Protein AF-A0A377K1N6-F1 (afdb_monomer)

Foldseek 3Di:
DPPPPPVPPDPPDQPVPQWDQDLQVRDIDGDVVLVVLQVPDDDDDDALVPHDPVSLVSVLRVLLNVLVSCLLQAAPLNVLVSCLVVLLCVVLVVLVVQLCVPPNDDPPLVVVCVVPPDDPDDPDSNVVSSVCNVLLVLLSVLQCCCAAPLVCQVVSLPDPSRFFNLSSVLSSLLSSQCSVCVQFNVVVPQAAPSVVCVVVLVVCQVVVQPRSGRNHRDDRQNDHLLLLSLCLSLLVSQVSSCVSVVNPDFPVNCVVVVCCDDSNPVLVVLLCVLQVHDDDRGSLALQVVVSNLLSRLLSHQPDSPRDDHPDSSCVCCRNRSSNSSSLLSNCCNPPNVVSSRQCNPVDPVSSQVSQCVSCVSVPGDGLVNQQVSLVCCCVPRVSLVVLLVCVVVVNADPVVRVSSNSVNSNSVSSHD

Sequence (416 aa):
MNNMSITLLIIKTVFNARGLYHSMQFVLRLRPDLHKLLESTQNGIHDSSKYDSDTIQAFSTYFHETIHWWQHIGSTSGFLLSLSYPAQCHINFPFLKEYIQHTGPKKPIIKYNEKYAKDFHPTDKEFLAINPILNNFHDIEFFKSLLIQPKSANSVVNDDLFESVGHSFHITYSSFVSLLSSIVDREVKFMPKGYAWDEKFKNLTDKKIKNHCYGESAYICPIGLIDLFEGQARFSQMQYLYFASNKELTWSDFEKLGMLKGVYYSAFETFLTLTDSEKPLNVGSPLIALYLLILDLSINPAEGFPFDIMNYEEFINSTHPGIRFMNLCKVIKNKHPEFKEAIIDFSSSEYYLISTTLSRSIESPSTLDVCNKICNWLENEESIIELMKEEQNFDYKPENQPIRLLFSQFIKISKK

pLDDT: mean 89.74, std 13.37, range [21.36, 98.62]

Mean predicted aligned error: 6.1 Å

Radius of gyration: 22.69 Å; Cα contacts (8 Å, |Δi|>4): 529; chains: 1; bounding box: 59×48×60 Å

Organism: Escherichia coli (NCBI:txid562)

Nearest PDB structures (foldseek):
  4xri-assembly1_A  TM=1.649E-01  e=3.807E+00  Thermochaetoides thermophila DSM 1495

Solvent-accessible surface area (backbone atoms only — not comparable to full-atom values): 22881 Å² total; pe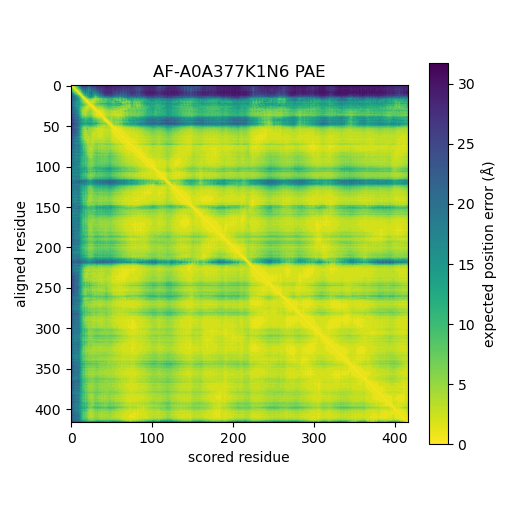r-residue (Å²): 139,80,86,79,58,86,86,68,80,65,99,61,70,54,84,86,41,70,56,48,62,39,73,94,76,74,43,78,46,63,21,73,70,44,49,55,47,54,70,73,52,74,90,78,90,75,63,55,85,77,55,56,72,68,40,52,53,36,49,39,46,52,50,27,39,48,41,52,49,45,41,34,42,47,24,47,53,27,32,53,60,60,38,43,64,62,18,47,53,61,75,30,45,67,33,53,50,50,26,38,74,66,71,40,96,68,76,60,60,66,64,49,43,75,72,67,62,87,54,97,76,53,86,51,71,48,55,54,22,44,50,59,43,52,47,53,48,48,28,42,51,44,34,48,39,43,47,40,41,14,86,48,37,70,66,43,66,70,34,95,82,50,52,29,62,44,50,14,47,48,54,38,48,27,34,44,41,50,52,52,23,70,76,55,30,80,83,55,81,77,55,40,66,40,88,68,44,60,68,57,55,48,49,38,33,77,70,62,38,89,50,36,33,70,87,53,79,71,86,67,49,96,46,18,43,51,20,41,52,34,27,43,26,43,53,52,30,49,36,50,52,23,59,49,49,78,62,68,63,47,67,68,56,42,46,76,72,60,59,66,49,65,53,39,29,51,46,54,56,49,44,30,64,51,38,72,49,78,88,64,95,48,70,85,35,23,47,49,50,42,50,48,50,45,42,54,57,15,40,38,32,35,58,57,42,78,35,54,72,87,50,78,91,48,42,65,54,59,44,37,33,33,49,33,38,55,51,53,30,43,42,31,45,75,76,40,60,70,49,50,70,60,41,79,84,82,42,72,66,52,50,54,54,51,45,40,54,53,24,54,75,70,76,38,73,23,70,66,54,52,20,51,54,49,46,51,35,60,75,70,35,66,49,49,42,49,45,48,50,22,57,76,69,72,55,66,62,81,76,63,35,72,56,53,53,50,50,37,49,23,52,65,61,46,41,126

Structure (mmCIF, N/CA/C/O backbone):
data_AF-A0A377K1N6-F1
#
_entry.id   AF-A0A377K1N6-F1
#
loop_
_atom_site.group_PDB
_atom_site.id
_atom_site.type_symbol
_atom_site.label_atom_id
_atom_site.label_alt_id
_atom_site.label_comp_id
_atom_site.label_asym_id
_atom_site.label_entity_id
_atom_site.label_seq_id
_atom_site.pdbx_PDB_ins_code
_atom_site.Cartn_x
_atom_site.Cartn_y
_atom_site.Cartn_z
_atom_site.occupancy
_atom_site.B_iso_or_equiv
_atom_site.auth_seq_id
_atom_site.auth_comp_id
_atom_site.auth_asym_id
_atom_site.auth_atom_id
_atom_site.pdbx_PDB_model_num
ATOM 1 N N . MET A 1 1 ? 25.873 -17.668 0.889 1.00 27.41 1 MET A N 1
ATOM 2 C CA . MET A 1 1 ? 24.677 -18.072 0.116 1.00 27.41 1 MET A CA 1
ATOM 3 C C . MET A 1 1 ? 23.720 -18.859 1.010 1.00 27.41 1 MET A C 1
ATOM 5 O O . MET A 1 1 ? 23.665 -20.078 0.940 1.00 27.41 1 MET A O 1
ATOM 9 N N . ASN A 1 2 ? 22.989 -18.158 1.880 1.00 21.36 2 ASN A N 1
ATO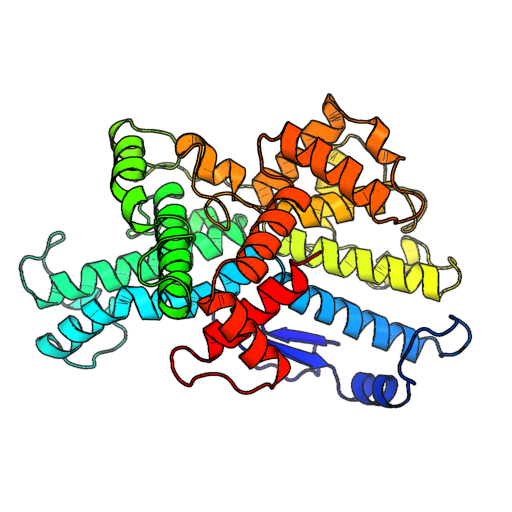M 10 C CA . ASN A 1 2 ? 21.750 -18.671 2.459 1.00 21.36 2 ASN A CA 1
ATOM 11 C C . ASN A 1 2 ? 20.641 -18.120 1.566 1.00 21.36 2 ASN A C 1
ATOM 13 O O . ASN A 1 2 ? 20.363 -16.926 1.612 1.00 21.36 2 ASN A O 1
ATOM 17 N N . ASN A 1 3 ? 20.065 -18.970 0.717 1.00 26.22 3 ASN A N 1
ATOM 18 C CA . ASN A 1 3 ? 18.852 -18.647 -0.026 1.00 26.22 3 ASN A CA 1
ATOM 19 C C . ASN A 1 3 ? 17.708 -18.465 0.978 1.00 26.22 3 ASN A C 1
ATOM 21 O O . ASN A 1 3 ? 16.964 -19.405 1.258 1.00 26.22 3 ASN A O 1
ATOM 25 N N . MET A 1 4 ? 17.549 -17.257 1.515 1.00 24.62 4 MET A N 1
ATOM 26 C CA . MET A 1 4 ? 16.266 -16.823 2.049 1.00 24.62 4 MET A CA 1
ATOM 27 C C . MET A 1 4 ? 15.387 -16.486 0.849 1.00 24.62 4 MET A C 1
ATOM 29 O O . MET A 1 4 ? 15.237 -15.344 0.434 1.00 24.62 4 MET A O 1
ATOM 33 N N . SER A 1 5 ? 14.838 -17.540 0.250 1.00 28.38 5 SER A N 1
ATOM 34 C CA . SER A 1 5 ? 13.670 -17.406 -0.599 1.00 28.38 5 SER A CA 1
ATOM 35 C C . SER A 1 5 ? 12.554 -16.837 0.276 1.00 28.38 5 SER A C 1
ATOM 37 O O . SER A 1 5 ? 11.935 -17.559 1.055 1.00 28.38 5 SER A O 1
ATOM 39 N N . ILE A 1 6 ? 12.289 -15.540 0.133 1.00 33.31 6 ILE A N 1
ATOM 40 C CA . ILE A 1 6 ? 11.069 -14.879 0.626 1.00 33.31 6 ILE A CA 1
ATOM 41 C C . ILE A 1 6 ? 9.809 -15.521 -0.017 1.00 33.31 6 ILE A C 1
ATOM 43 O O . ILE A 1 6 ? 8.687 -15.328 0.434 1.00 33.31 6 ILE A O 1
ATOM 47 N N . THR A 1 7 ? 10.000 -16.420 -0.988 1.00 31.67 7 THR A N 1
ATOM 48 C CA . THR A 1 7 ? 8.988 -17.261 -1.645 1.00 31.67 7 THR A CA 1
ATOM 49 C C . THR A 1 7 ? 8.610 -18.540 -0.874 1.00 31.67 7 THR A C 1
ATOM 51 O O . THR A 1 7 ? 7.861 -19.364 -1.392 1.00 31.67 7 THR A O 1
ATOM 54 N N . LEU A 1 8 ? 9.113 -18.766 0.346 1.00 27.22 8 LEU A N 1
ATOM 55 C CA . LEU A 1 8 ? 8.840 -19.985 1.129 1.00 27.22 8 LEU A CA 1
ATOM 56 C C . LEU A 1 8 ? 8.077 -19.708 2.431 1.00 27.22 8 LEU A C 1
ATOM 58 O O . LEU A 1 8 ? 8.364 -20.289 3.476 1.00 27.22 8 LEU A O 1
ATOM 62 N N . LEU A 1 9 ? 7.036 -18.876 2.357 1.00 28.98 9 LEU A N 1
ATOM 63 C CA . LEU A 1 9 ? 5.981 -18.868 3.367 1.00 28.98 9 LEU A CA 1
ATOM 64 C C . LEU A 1 9 ? 4.859 -19.858 2.987 1.00 28.98 9 LEU A C 1
ATOM 66 O O . LEU A 1 9 ? 3.834 -19.512 2.421 1.00 28.98 9 LEU A O 1
ATOM 70 N N . ILE A 1 10 ? 5.084 -21.111 3.398 1.00 33.41 10 ILE A N 1
ATOM 71 C CA . ILE A 1 10 ? 4.070 -21.983 4.012 1.00 33.41 10 ILE A CA 1
ATOM 72 C C . ILE A 1 10 ? 3.029 -22.638 3.065 1.00 33.41 10 ILE A C 1
ATOM 74 O O . ILE A 1 10 ? 1.876 -22.233 2.975 1.00 33.41 10 ILE A O 1
ATOM 78 N N . ILE A 1 11 ? 3.362 -23.836 2.554 1.00 31.02 11 ILE A N 1
ATOM 79 C CA . ILE A 1 11 ? 2.407 -24.967 2.584 1.00 31.02 11 ILE A CA 1
ATOM 80 C C . ILE A 1 11 ? 2.532 -25.619 3.972 1.00 31.02 11 ILE A C 1
ATOM 82 O O . ILE A 1 11 ? 3.088 -26.699 4.138 1.00 31.02 11 ILE A O 1
ATOM 86 N N . LYS A 1 12 ? 2.063 -24.934 5.015 1.00 34.06 12 LYS A N 1
ATOM 87 C CA . LYS A 1 12 ? 1.576 -25.605 6.224 1.00 34.06 12 LYS A CA 1
ATOM 88 C C . LYS A 1 12 ? 0.073 -25.461 6.152 1.00 34.06 12 LYS A C 1
ATOM 90 O O . LYS A 1 12 ? -0.463 -24.361 6.082 1.00 34.06 12 LYS A O 1
ATOM 95 N N . THR A 1 13 ? -0.591 -26.600 6.133 1.00 36.44 13 THR A N 1
ATOM 96 C CA . THR A 1 13 ? -1.993 -26.739 6.509 1.00 36.44 13 THR A CA 1
ATOM 97 C C . THR A 1 13 ? -2.365 -25.781 7.650 1.00 36.44 13 THR A C 1
ATOM 99 O O . THR A 1 13 ? -1.581 -25.624 8.590 1.00 36.44 13 THR A O 1
ATOM 102 N N . VAL A 1 14 ? -3.578 -25.216 7.607 1.00 46.69 14 VAL A N 1
ATOM 103 C CA . VAL A 1 14 ? -4.181 -24.276 8.586 1.00 46.69 14 VAL A CA 1
ATOM 104 C C . VAL A 1 14 ? -4.358 -24.891 9.998 1.00 46.69 14 VAL A C 1
ATOM 106 O O . VAL A 1 14 ? -5.137 -24.429 10.815 1.00 46.69 14 VAL A O 1
ATOM 109 N N . PHE A 1 15 ? -3.639 -25.966 10.324 1.00 44.91 15 PHE A N 1
ATOM 110 C CA . PHE A 1 15 ? -3.600 -26.552 11.663 1.00 44.91 15 PHE A CA 1
ATOM 111 C C . PHE A 1 15 ? -2.675 -25.784 12.620 1.00 44.91 15 PHE A C 1
ATOM 113 O O . PHE A 1 15 ? -2.883 -25.848 13.826 1.00 44.91 15 PHE A O 1
ATOM 120 N N . ASN A 1 16 ? -1.701 -25.021 12.103 1.00 57.25 16 ASN A N 1
ATOM 121 C CA . ASN A 1 16 ? -0.741 -24.265 12.923 1.00 57.25 16 ASN A CA 1
ATOM 122 C C . ASN A 1 16 ? -1.072 -22.764 13.062 1.00 57.25 16 ASN A C 1
ATOM 124 O O . ASN A 1 16 ? -0.333 -22.046 13.730 1.00 57.25 16 ASN A O 1
ATOM 128 N N . ALA A 1 17 ? -2.152 -22.288 12.435 1.00 63.16 17 ALA A N 1
ATOM 129 C CA . ALA A 1 17 ? -2.629 -20.904 12.504 1.00 63.16 17 ALA A CA 1
ATOM 130 C C . ALA A 1 17 ? -4.165 -20.887 12.490 1.00 63.16 17 ALA A C 1
ATOM 132 O O . ALA A 1 17 ? -4.782 -21.788 11.928 1.00 63.16 17 ALA A O 1
ATOM 133 N N . ARG A 1 18 ? -4.795 -19.893 13.129 1.00 68.62 18 ARG A N 1
ATOM 134 C CA . ARG A 1 18 ? -6.268 -19.777 13.167 1.00 68.62 18 ARG A CA 1
ATOM 135 C C . ARG A 1 18 ? -6.839 -19.275 11.832 1.00 68.62 18 ARG A C 1
ATOM 137 O O . ARG A 1 18 ? -7.860 -19.783 11.378 1.00 68.62 18 ARG A O 1
ATOM 144 N N . GLY A 1 19 ? -6.143 -18.337 11.199 1.00 69.88 19 GLY A N 1
ATOM 145 C CA . GLY A 1 19 ? -6.409 -17.807 9.867 1.00 69.88 19 GLY A CA 1
ATOM 146 C C . GLY A 1 19 ? -5.096 -17.504 9.146 1.00 69.88 19 GLY A C 1
ATOM 147 O O . GLY A 1 19 ? -4.034 -17.514 9.774 1.00 69.88 19 GLY A O 1
ATOM 148 N N . LEU A 1 20 ? -5.167 -17.346 7.826 1.00 76.06 20 LEU A N 1
ATOM 149 C CA . LEU A 1 20 ? -4.060 -16.903 6.984 1.00 76.06 20 LEU A CA 1
ATOM 150 C C . LEU A 1 20 ? -4.597 -16.259 5.703 1.00 76.06 20 LEU A C 1
ATOM 152 O O . LEU A 1 20 ? -5.283 -16.922 4.918 1.00 76.06 20 LEU A O 1
ATOM 156 N N . TYR A 1 21 ? -4.192 -15.025 5.433 1.00 67.75 21 TYR A N 1
ATOM 157 C CA . TYR A 1 21 ? -4.268 -14.418 4.111 1.00 67.75 21 TYR A CA 1
ATOM 158 C C . TYR A 1 21 ? -2.982 -14.661 3.304 1.00 67.75 21 TYR A C 1
ATOM 160 O O . TYR A 1 21 ? -1.872 -14.387 3.759 1.00 67.75 21 TYR A O 1
ATOM 168 N N . HIS A 1 22 ? -3.121 -15.168 2.076 1.00 65.62 22 HIS A N 1
ATOM 169 C CA . HIS A 1 22 ? -2.003 -15.380 1.156 1.00 65.62 22 HIS A CA 1
ATOM 170 C C . HIS A 1 22 ? -2.001 -14.318 0.054 1.00 65.62 22 HIS A C 1
ATOM 172 O O . HIS A 1 22 ? -2.716 -14.448 -0.939 1.00 65.62 22 HIS A O 1
ATOM 178 N N . SER A 1 23 ? -1.122 -13.322 0.163 1.00 61.09 23 SER A N 1
ATOM 179 C CA . SER A 1 23 ? -1.064 -12.168 -0.751 1.00 61.09 23 SER A CA 1
ATOM 180 C C . SER A 1 23 ? -0.806 -12.520 -2.220 1.00 61.09 23 SER A C 1
ATOM 182 O O . SER A 1 23 ? -1.417 -11.927 -3.095 1.00 61.09 23 SER A O 1
ATOM 184 N N . MET A 1 24 ? 0.022 -13.530 -2.516 1.00 63.47 24 MET A N 1
ATOM 185 C CA . MET A 1 24 ? 0.272 -13.953 -3.910 1.00 63.47 24 MET A CA 1
ATOM 186 C C . MET A 1 24 ? -0.914 -14.685 -4.562 1.00 63.47 24 MET A C 1
ATOM 188 O O . MET A 1 24 ? -1.036 -14.697 -5.782 1.00 63.47 24 MET A O 1
ATOM 192 N N . GLN A 1 25 ? -1.747 -15.361 -3.764 1.00 63.12 25 GLN A N 1
ATOM 193 C CA . GLN A 1 25 ? -2.890 -16.135 -4.259 1.00 63.12 25 GLN A CA 1
ATOM 194 C C . GLN A 1 25 ? -4.206 -15.368 -4.100 1.00 63.12 25 GLN A C 1
ATOM 196 O O . GLN A 1 25 ? -5.203 -15.778 -4.683 1.00 63.12 25 GLN A O 1
ATOM 201 N N . PHE A 1 26 ? -4.211 -14.284 -3.318 1.00 67.38 26 PHE A N 1
ATOM 202 C CA . PHE A 1 26 ? -5.398 -13.527 -2.923 1.00 67.38 26 PHE A CA 1
ATOM 203 C C . PHE A 1 26 ? -6.461 -14.398 -2.239 1.00 67.38 26 PHE A C 1
ATOM 205 O O . PHE A 1 26 ? -7.658 -14.219 -2.444 1.00 67.38 26 PHE A O 1
ATOM 212 N N . VAL A 1 27 ? -6.025 -15.363 -1.419 1.00 72.25 27 VAL A N 1
ATOM 213 C CA . VAL A 1 27 ? -6.918 -16.303 -0.723 1.00 72.25 27 VAL A CA 1
ATOM 214 C C . VAL A 1 27 ? -6.789 -16.128 0.783 1.00 72.25 27 VAL A C 1
ATOM 216 O O . VAL A 1 27 ? -5.694 -16.232 1.337 1.00 72.25 27 VAL A O 1
ATOM 219 N N . LEU A 1 28 ? -7.933 -15.940 1.437 1.00 76.56 28 LEU A N 1
ATOM 220 C CA . LEU A 1 28 ? -8.106 -16.079 2.878 1.00 76.56 28 LEU A CA 1
ATOM 221 C C . LEU A 1 28 ? -8.445 -17.535 3.209 1.00 76.56 28 LEU A C 1
ATOM 223 O O . LEU A 1 28 ? -9.337 -18.134 2.608 1.00 76.56 28 LEU A O 1
ATOM 227 N N . ARG A 1 29 ? -7.735 -18.117 4.175 1.00 79.25 29 ARG A N 1
ATOM 228 C CA . ARG A 1 29 ? -7.986 -19.472 4.674 1.00 79.25 29 ARG A CA 1
ATOM 229 C C . ARG A 1 29 ? -8.205 -19.426 6.177 1.00 79.25 29 ARG A C 1
ATOM 231 O O . ARG A 1 29 ? -7.366 -18.885 6.891 1.00 79.25 29 ARG A O 1
ATOM 238 N N . LEU A 1 30 ? -9.284 -20.033 6.665 1.00 80.06 30 LEU A N 1
ATOM 239 C CA . LEU A 1 30 ? -9.506 -20.218 8.101 1.00 80.06 30 LEU A CA 1
ATOM 240 C C . LEU A 1 30 ? -9.403 -21.689 8.480 1.00 80.06 30 LEU A C 1
ATOM 242 O O . LEU A 1 30 ? -9.546 -22.595 7.652 1.00 80.06 30 LEU A O 1
ATOM 246 N N . ARG A 1 31 ? -9.152 -21.933 9.765 1.00 80.12 31 ARG A N 1
ATOM 247 C CA . ARG A 1 31 ? -9.209 -23.281 10.321 1.00 80.12 31 ARG A CA 1
ATOM 248 C C . ARG A 1 31 ? -10.651 -23.822 10.217 1.00 80.12 31 ARG A C 1
ATOM 250 O O . ARG A 1 31 ? -11.596 -23.055 10.413 1.00 80.12 31 ARG A O 1
ATOM 257 N N . PRO A 1 32 ? -10.860 -25.118 9.906 1.00 81.88 32 PRO A N 1
ATOM 258 C CA . PRO A 1 32 ? -12.201 -25.642 9.615 1.00 81.88 32 PRO A CA 1
ATOM 259 C C . PRO A 1 32 ? -13.241 -25.491 10.736 1.00 81.88 32 PRO A C 1
ATOM 261 O O . PRO A 1 32 ? -14.431 -25.397 10.461 1.00 81.88 32 PRO A O 1
ATOM 264 N N . ASP A 1 33 ? -12.820 -25.489 11.998 1.00 81.81 33 ASP A N 1
ATOM 265 C CA . ASP A 1 33 ? -13.697 -25.241 13.148 1.00 81.81 33 ASP A CA 1
ATOM 266 C C . ASP A 1 33 ? -14.217 -23.798 13.179 1.00 81.81 33 ASP A C 1
ATOM 268 O O . ASP A 1 33 ? -15.395 -23.587 13.451 1.00 81.81 33 ASP A O 1
ATOM 272 N N . LEU A 1 34 ? -13.383 -22.819 12.817 1.00 82.50 34 LEU A N 1
ATOM 273 C CA . LEU A 1 34 ? -13.811 -21.425 12.696 1.00 82.50 34 LEU A CA 1
ATOM 274 C C . LEU A 1 34 ? -14.795 -21.247 11.541 1.00 82.50 34 LEU A C 1
ATOM 276 O O . LEU A 1 34 ? -15.779 -20.539 11.701 1.00 82.50 34 LEU A O 1
ATOM 280 N N . HIS A 1 35 ? -14.580 -21.929 10.410 1.00 83.44 35 HIS A N 1
ATOM 281 C CA . HIS A 1 35 ? -15.554 -21.927 9.313 1.00 83.44 35 HIS A CA 1
ATOM 282 C C . HIS A 1 35 ? -16.935 -22.393 9.780 1.00 83.44 35 HIS A C 1
ATOM 284 O O . HIS A 1 35 ? -17.920 -21.715 9.512 1.00 83.44 35 HIS A O 1
ATOM 290 N N . LYS A 1 36 ? -17.007 -23.484 10.551 1.00 85.12 36 LYS A N 1
ATOM 291 C CA . LYS A 1 36 ? -18.280 -23.986 11.093 1.00 85.12 36 LYS A CA 1
ATOM 292 C C . LYS A 1 36 ? -18.959 -22.992 12.035 1.00 85.12 36 LYS A C 1
ATOM 294 O O . LYS A 1 36 ? -20.178 -22.863 11.992 1.00 85.12 36 LYS A O 1
ATOM 299 N N . LEU A 1 37 ? -18.182 -22.304 12.874 1.00 86.31 37 LEU A N 1
ATOM 300 C CA . LEU A 1 37 ? -18.700 -21.255 13.760 1.00 86.31 37 LEU A CA 1
ATOM 301 C C . LEU A 1 37 ? -19.198 -20.034 12.980 1.00 86.31 37 LEU A C 1
ATOM 303 O O . LEU A 1 37 ? -20.131 -19.379 13.414 1.00 86.31 37 LEU A O 1
ATOM 307 N N . LEU A 1 38 ? -18.595 -19.716 11.834 1.00 86.38 38 LEU A N 1
ATOM 308 C CA . LEU A 1 38 ? -19.033 -18.601 10.991 1.00 86.38 38 LEU A CA 1
ATOM 309 C C . LEU A 1 38 ? -20.255 -18.965 10.144 1.00 86.38 38 LEU A C 1
ATOM 311 O O . LEU A 1 38 ? -21.149 -18.139 9.989 1.00 86.38 38 LEU A O 1
ATOM 315 N N . GLU A 1 39 ? -20.338 -20.196 9.642 1.00 85.00 39 GLU A N 1
ATOM 316 C CA . GLU A 1 39 ? -21.494 -20.700 8.883 1.00 85.00 39 GLU A CA 1
ATOM 317 C C . GLU A 1 39 ? -22.782 -20.748 9.716 1.00 85.00 39 GLU A C 1
ATOM 319 O O . GLU A 1 39 ? -23.875 -20.674 9.158 1.00 85.00 39 GLU A O 1
ATOM 324 N N . SER A 1 40 ? -22.676 -20.848 11.044 1.00 80.56 40 SER A N 1
ATOM 325 C CA . SER A 1 40 ? -23.832 -20.777 11.943 1.00 80.56 40 SER A CA 1
ATOM 326 C C . SER A 1 40 ? -24.298 -19.343 12.226 1.00 80.56 40 SER A C 1
ATOM 328 O O . SER A 1 40 ? -25.367 -19.157 12.816 1.00 80.56 40 SER A O 1
ATOM 330 N N . THR A 1 41 ? -23.539 -18.325 11.802 1.00 83.00 41 THR A N 1
ATOM 331 C CA . THR A 1 41 ? -23.929 -16.919 11.962 1.00 83.00 41 THR A CA 1
ATOM 332 C C . THR A 1 41 ? -24.883 -16.467 10.863 1.00 83.00 41 THR A C 1
ATOM 334 O O . THR A 1 41 ? -24.848 -16.929 9.724 1.00 83.00 41 THR A O 1
ATOM 337 N N . GLN A 1 42 ? -25.767 -15.535 11.208 1.00 81.19 42 GLN A N 1
ATOM 338 C CA . GLN A 1 42 ? -26.629 -14.877 10.230 1.00 81.19 42 GLN A CA 1
ATOM 339 C C . GLN A 1 42 ? -25.904 -13.678 9.614 1.00 81.19 42 GLN A C 1
ATOM 341 O O . GLN A 1 42 ? -25.169 -12.973 10.304 1.00 81.19 42 GLN A O 1
ATOM 346 N N . ASN A 1 43 ? -26.183 -13.373 8.346 1.00 77.62 43 ASN A N 1
ATOM 347 C CA . ASN A 1 43 ? -25.695 -12.142 7.722 1.00 77.62 43 ASN A CA 1
ATOM 348 C C . ASN A 1 43 ? -26.265 -10.895 8.431 1.00 77.62 43 ASN A C 1
ATOM 350 O O . ASN A 1 43 ? -27.412 -10.905 8.880 1.00 77.62 43 ASN A O 1
ATOM 354 N N . GLY A 1 44 ? -25.479 -9.816 8.497 1.00 75.06 44 GLY A N 1
ATOM 355 C CA . GLY A 1 44 ? -25.894 -8.513 9.039 1.00 75.06 44 GLY A CA 1
ATOM 356 C C . GLY A 1 44 ? -25.198 -8.107 10.342 1.00 75.06 44 GLY A C 1
ATOM 357 O O . GLY A 1 44 ? -24.282 -8.779 10.811 1.00 75.06 44 GLY A O 1
ATOM 358 N N . ILE A 1 45 ? -25.632 -6.972 10.900 1.00 72.44 45 ILE A N 1
ATOM 359 C CA . ILE A 1 45 ? -25.162 -6.439 12.187 1.00 72.44 45 ILE A CA 1
ATOM 360 C C . ILE A 1 45 ? -26.020 -7.046 13.296 1.00 72.44 45 ILE A C 1
ATOM 362 O O . ILE A 1 45 ? -27.248 -7.026 13.208 1.00 72.44 45 ILE A O 1
ATOM 366 N N . HIS A 1 46 ? -25.373 -7.573 14.331 1.00 78.75 46 HIS A N 1
ATOM 367 C CA . HIS A 1 46 ? -26.037 -8.227 15.455 1.00 78.75 46 HIS A CA 1
ATOM 368 C C . HIS A 1 46 ? -25.519 -7.688 16.781 1.00 78.75 46 HIS A C 1
ATOM 370 O O . HIS A 1 46 ? -24.363 -7.276 16.872 1.00 78.75 46 HIS A O 1
ATOM 376 N N . ASP A 1 47 ? -26.363 -7.753 17.808 1.00 75.69 47 ASP A N 1
ATOM 377 C CA . ASP A 1 47 ? -25.971 -7.417 19.174 1.00 75.69 47 ASP A CA 1
ATOM 378 C C . ASP A 1 47 ? -24.921 -8.394 19.718 1.00 75.69 47 ASP A C 1
ATOM 380 O O . ASP A 1 47 ? -24.935 -9.592 19.412 1.00 75.69 47 ASP A O 1
ATOM 384 N N . SER A 1 48 ? -24.047 -7.886 20.591 1.00 70.94 48 SER A N 1
ATOM 385 C CA . SER A 1 48 ? -22.993 -8.653 21.271 1.00 70.94 48 SER A CA 1
ATOM 386 C C . SER A 1 48 ? -23.519 -9.864 22.046 1.00 70.94 48 SER A C 1
ATOM 388 O O . SER A 1 48 ? -22.814 -10.855 22.194 1.00 70.94 48 SER A O 1
ATOM 390 N N . SER A 1 49 ? -24.767 -9.816 22.513 1.00 77.19 49 SER A N 1
ATOM 391 C CA . SER A 1 49 ? -25.413 -10.891 23.272 1.00 77.19 49 SER A CA 1
ATOM 392 C C . SER A 1 49 ? -25.896 -12.065 22.416 1.00 77.19 49 SER A C 1
ATOM 394 O O . SER A 1 49 ? -26.300 -13.090 22.965 1.00 77.19 49 SER A O 1
ATOM 396 N N . LYS A 1 50 ? -25.897 -11.930 21.083 1.00 83.31 50 LYS A N 1
ATOM 397 C CA . LYS A 1 50 ? -26.467 -12.939 20.181 1.00 83.31 50 LYS A CA 1
ATOM 398 C C . LYS A 1 50 ? -25.585 -14.176 20.024 1.00 83.31 50 LYS A C 1
ATOM 400 O O . LYS A 1 50 ? -26.109 -15.263 19.790 1.00 83.31 50 LYS A O 1
ATOM 405 N N . TYR A 1 51 ? -24.271 -14.004 20.104 1.00 85.81 51 TYR A N 1
ATOM 406 C CA . TYR A 1 51 ? -23.300 -15.054 19.819 1.00 85.81 51 TYR A CA 1
ATOM 407 C C . TYR A 1 51 ? -22.446 -15.353 21.048 1.00 85.81 51 TYR A C 1
ATOM 409 O O . TYR A 1 51 ? -22.162 -14.469 21.852 1.00 85.81 51 TYR A O 1
ATOM 417 N N . ASP A 1 52 ? -22.040 -16.613 21.192 1.00 88.25 52 ASP A N 1
ATOM 418 C CA . ASP A 1 52 ? -21.125 -17.019 22.254 1.00 88.25 52 ASP A CA 1
ATOM 419 C C . ASP A 1 52 ? -19.700 -16.475 22.034 1.00 88.25 52 ASP A C 1
ATOM 421 O O . ASP A 1 52 ? -19.340 -15.964 20.966 1.00 88.25 52 ASP A O 1
ATOM 425 N N . SER A 1 53 ? -18.869 -16.591 23.072 1.00 86.19 53 SER A N 1
ATOM 426 C CA . SER A 1 53 ? -17.486 -16.107 23.055 1.00 86.19 53 SER A CA 1
ATOM 427 C C . SER A 1 53 ? -16.643 -16.737 21.948 1.00 86.19 53 SER A C 1
ATOM 429 O O . SER A 1 53 ? -15.781 -16.067 21.380 1.00 86.19 53 SER A O 1
ATOM 431 N N . ASP A 1 54 ? -16.888 -18.008 21.623 1.00 88.19 54 ASP A N 1
ATOM 432 C CA . ASP A 1 54 ? -16.118 -18.742 20.619 1.00 88.19 54 ASP A CA 1
ATOM 433 C C . ASP A 1 54 ? -16.442 -18.241 19.210 1.00 88.19 54 ASP A C 1
ATOM 435 O O . ASP A 1 54 ? -15.542 -18.038 18.392 1.00 88.19 54 ASP A O 1
ATOM 439 N N . THR A 1 55 ? -17.714 -17.951 18.947 1.00 88.69 55 THR A N 1
ATOM 440 C CA . THR A 1 55 ? -18.198 -17.376 17.692 1.00 88.69 55 THR A CA 1
ATOM 441 C C . THR A 1 55 ? -17.690 -15.946 17.510 1.00 88.69 55 THR A C 1
ATOM 443 O O . THR A 1 55 ? -17.170 -15.611 16.443 1.00 88.69 55 THR A O 1
ATOM 446 N N . ILE A 1 56 ? -17.740 -15.113 18.557 1.00 88.94 56 ILE A N 1
ATOM 447 C CA . ILE A 1 56 ? -17.156 -13.758 18.544 1.00 88.94 56 ILE A CA 1
ATOM 448 C C . ILE A 1 56 ? -15.649 -13.833 18.263 1.00 88.94 56 ILE A C 1
ATOM 450 O O . ILE A 1 56 ? -15.111 -13.105 17.423 1.00 88.94 56 ILE A O 1
ATOM 454 N N . GLN A 1 57 ? -14.943 -14.757 18.914 1.00 89.00 57 GLN A N 1
ATOM 455 C CA . GLN A 1 57 ? -13.514 -14.951 18.704 1.00 89.00 57 GLN A CA 1
ATOM 456 C C . GLN A 1 57 ? -13.193 -15.444 17.282 1.00 89.00 57 GLN A C 1
ATOM 458 O O . GLN A 1 57 ? -12.197 -14.995 16.693 1.00 89.00 57 GLN A O 1
ATOM 463 N N . ALA A 1 58 ? -14.015 -16.330 16.716 1.00 88.38 58 ALA A N 1
ATOM 464 C CA . ALA A 1 58 ? -13.902 -16.790 15.334 1.00 88.38 58 ALA A CA 1
ATOM 465 C C . ALA A 1 58 ? -14.095 -15.631 14.350 1.00 88.38 58 ALA A C 1
ATOM 467 O O . ALA A 1 58 ? -13.247 -15.423 13.478 1.00 88.38 58 ALA A O 1
ATOM 468 N N . PHE A 1 59 ? -15.132 -14.814 14.552 1.00 90.00 59 PHE A N 1
ATOM 469 C CA . PHE A 1 59 ? -15.382 -13.626 13.739 1.00 90.00 59 PHE A CA 1
ATOM 470 C C . PHE A 1 59 ? -14.239 -12.621 13.827 1.00 90.00 59 PHE A C 1
ATOM 472 O O . PHE A 1 59 ? -13.793 -12.121 12.802 1.00 90.00 59 PHE A O 1
ATOM 479 N N . SER A 1 60 ? -13.676 -12.391 15.016 1.00 91.06 60 SER A N 1
ATOM 480 C CA . SER A 1 60 ? -12.514 -11.505 15.161 1.00 91.06 60 SER A CA 1
ATOM 481 C C . SER A 1 60 ? -11.311 -11.975 14.328 1.00 91.06 60 SER A C 1
ATOM 483 O O . SER A 1 60 ? -10.560 -11.156 13.808 1.00 91.06 60 SER A O 1
ATOM 485 N N . THR A 1 61 ? -11.128 -13.294 14.181 1.00 89.88 61 THR A N 1
ATOM 486 C CA . THR A 1 61 ? -10.048 -13.865 13.363 1.00 89.88 61 THR A CA 1
ATOM 487 C C . THR A 1 61 ? -10.341 -13.652 11.884 1.00 89.88 61 THR A C 1
ATOM 489 O O . THR A 1 61 ? -9.475 -13.192 11.151 1.00 89.88 61 THR A O 1
ATOM 492 N N . TYR A 1 62 ? -11.571 -13.927 11.451 1.00 90.31 62 TYR A N 1
ATOM 493 C CA . TYR A 1 62 ? -11.998 -13.636 10.085 1.00 90.31 62 TYR A CA 1
ATOM 494 C C . TYR A 1 62 ? -11.852 -12.150 9.737 1.00 90.31 62 TYR A C 1
ATOM 496 O O . TYR A 1 62 ? -11.340 -11.817 8.671 1.00 90.31 62 TYR A O 1
ATOM 504 N N . PHE A 1 63 ? -12.236 -11.260 10.653 1.00 91.69 63 PHE A N 1
ATOM 505 C CA . PHE A 1 63 ? -12.107 -9.819 10.488 1.00 91.69 63 PHE A CA 1
ATOM 506 C C . PHE A 1 63 ? -10.644 -9.390 10.332 1.00 91.69 63 PHE A C 1
ATOM 508 O O . PHE A 1 63 ? -10.331 -8.646 9.409 1.00 91.69 63 PHE A O 1
ATOM 515 N N . HIS A 1 64 ? -9.740 -9.918 11.161 1.00 92.00 64 HIS A N 1
ATOM 516 C CA . HIS A 1 64 ? -8.301 -9.668 11.052 1.00 92.00 64 HIS A CA 1
ATOM 517 C C . HIS A 1 64 ? -7.749 -10.042 9.665 1.00 92.00 64 HIS A C 1
ATOM 519 O O . HIS A 1 64 ? -7.132 -9.214 9.000 1.00 92.00 64 HIS A O 1
ATOM 525 N N . GLU A 1 65 ? -8.050 -11.249 9.178 1.00 90.19 65 GLU A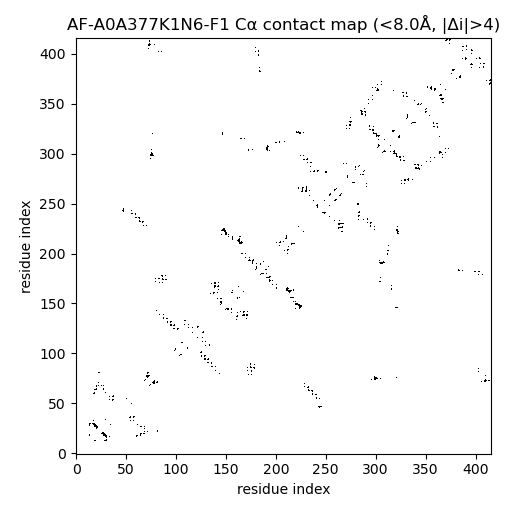 N 1
ATOM 526 C CA . GLU A 1 65 ? -7.609 -11.682 7.844 1.00 90.19 65 GLU A CA 1
ATOM 527 C C . GLU A 1 65 ? -8.296 -10.899 6.707 1.00 90.19 65 GLU A C 1
ATOM 529 O O . GLU A 1 65 ? -7.703 -10.671 5.653 1.00 90.19 65 GLU A O 1
ATOM 534 N N . THR A 1 66 ? -9.539 -10.452 6.912 1.00 90.88 66 THR A N 1
ATOM 535 C CA . THR A 1 66 ? -10.262 -9.601 5.950 1.00 90.88 66 THR A CA 1
ATOM 536 C C . THR A 1 66 ? -9.613 -8.223 5.833 1.00 90.88 66 THR A C 1
ATOM 538 O O . THR A 1 66 ? -9.504 -7.692 4.730 1.00 90.88 66 THR A O 1
ATOM 541 N N . ILE A 1 67 ? -9.114 -7.663 6.940 1.00 93.94 67 ILE A N 1
ATOM 542 C CA . ILE A 1 67 ? -8.346 -6.414 6.907 1.00 93.94 67 ILE A CA 1
ATOM 543 C C . ILE A 1 67 ? -7.071 -6.592 6.084 1.00 93.94 67 ILE A C 1
ATOM 545 O O . ILE A 1 67 ? -6.768 -5.723 5.274 1.00 93.94 67 ILE A O 1
ATOM 549 N N . HIS A 1 68 ? -6.357 -7.715 6.209 1.00 92.44 68 HIS A N 1
ATOM 550 C CA . HIS A 1 68 ? -5.194 -7.977 5.353 1.00 92.44 68 HIS A CA 1
ATOM 551 C C . HIS A 1 68 ? -5.552 -8.039 3.868 1.00 92.44 68 HIS A C 1
ATOM 553 O O . HIS A 1 68 ? -4.815 -7.511 3.034 1.00 92.44 68 HIS A O 1
ATOM 559 N N . TRP A 1 69 ? -6.704 -8.617 3.522 1.00 90.94 69 TRP A N 1
ATOM 560 C CA . TRP A 1 69 ? -7.203 -8.549 2.151 1.00 90.94 69 TRP A CA 1
ATOM 561 C C . TRP A 1 69 ? -7.443 -7.096 1.713 1.00 90.94 69 TRP A C 1
ATOM 563 O O . TRP A 1 69 ? -6.876 -6.677 0.701 1.00 90.94 69 TRP A O 1
ATOM 573 N N . TRP A 1 70 ? -8.182 -6.297 2.495 1.00 92.62 70 TRP A N 1
ATOM 574 C CA . TRP A 1 70 ? -8.410 -4.874 2.200 1.00 92.62 70 TRP A CA 1
ATOM 575 C C . TRP A 1 70 ? -7.114 -4.077 2.076 1.00 92.62 70 TRP A C 1
ATOM 577 O O . TRP A 1 70 ? -6.983 -3.274 1.161 1.00 92.62 70 TRP A O 1
ATOM 587 N N . GLN A 1 71 ? -6.128 -4.326 2.932 1.00 94.50 71 GLN A N 1
ATOM 588 C CA . GLN A 1 71 ? -4.810 -3.708 2.829 1.00 94.50 71 GLN A CA 1
ATOM 589 C C . GLN A 1 71 ? -4.156 -4.042 1.488 1.00 94.50 71 GLN A C 1
ATOM 591 O O . GLN A 1 71 ? -3.679 -3.146 0.799 1.00 94.50 71 GLN A O 1
ATOM 596 N N . HIS A 1 72 ? -4.167 -5.309 1.074 1.00 92.00 72 HIS A N 1
ATOM 597 C CA . HIS A 1 72 ? -3.498 -5.751 -0.149 1.00 92.00 72 HIS A CA 1
ATOM 598 C C . HIS A 1 72 ? -4.170 -5.316 -1.451 1.00 92.00 72 HIS A C 1
ATOM 600 O O . HIS A 1 72 ? -3.474 -5.179 -2.456 1.00 92.00 72 HIS A O 1
ATOM 606 N N . ILE A 1 73 ? -5.488 -5.131 -1.464 1.00 90.44 73 ILE A N 1
ATOM 607 C CA . ILE A 1 73 ? -6.218 -4.787 -2.694 1.00 90.44 73 ILE A CA 1
ATOM 608 C C . ILE A 1 73 ? -6.785 -3.365 -2.701 1.00 90.44 73 ILE A C 1
ATOM 610 O O . ILE A 1 73 ? -7.096 -2.850 -3.767 1.00 90.44 73 ILE A O 1
ATOM 614 N N . GLY A 1 74 ? -6.926 -2.744 -1.532 1.00 91.38 74 GLY A N 1
ATOM 615 C CA . GLY A 1 74 ? -7.565 -1.445 -1.342 1.00 91.38 74 GLY A CA 1
ATOM 616 C C . GLY A 1 74 ? -6.621 -0.340 -0.878 1.00 91.38 74 GLY A C 1
ATOM 617 O O . GLY A 1 74 ? -6.997 0.822 -0.987 1.00 91.38 74 GLY A O 1
ATOM 618 N N . SER A 1 75 ? -5.409 -0.666 -0.400 1.00 95.75 75 SER A N 1
ATOM 619 C CA . SER A 1 75 ? -4.387 0.356 -0.129 1.00 95.75 75 SER A CA 1
ATOM 620 C C . SER A 1 75 ? -3.411 0.518 -1.288 1.00 95.75 75 SER A C 1
ATOM 622 O O . SER A 1 75 ? -3.084 -0.469 -1.947 1.00 95.75 75 SER A O 1
ATOM 624 N N . THR A 1 76 ? -2.878 1.723 -1.516 1.00 96.44 76 THR A N 1
ATOM 625 C CA . THR A 1 76 ? -1.892 1.950 -2.592 1.00 96.44 76 THR A CA 1
ATOM 626 C C . TH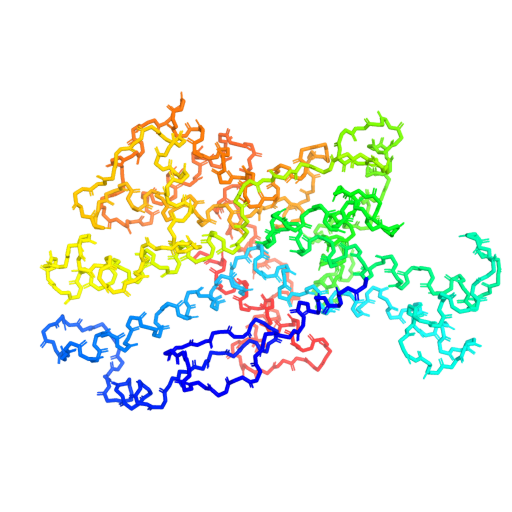R A 1 76 ? -0.654 1.064 -2.425 1.00 96.44 76 THR A C 1
ATOM 628 O O . THR A 1 76 ? -0.243 0.393 -3.372 1.00 96.44 76 THR A O 1
ATOM 631 N N . SER A 1 77 ? -0.076 1.006 -1.218 1.00 96.38 77 SER A N 1
ATOM 632 C CA . SER A 1 77 ? 1.129 0.198 -0.965 1.00 96.38 77 SER A CA 1
ATOM 633 C C . SER A 1 77 ? 0.851 -1.291 -1.160 1.00 96.38 77 SER A C 1
ATOM 635 O O . SER A 1 77 ? 1.646 -2.002 -1.774 1.00 96.38 77 SER A O 1
ATOM 637 N N . GLY A 1 78 ? -0.289 -1.774 -0.660 1.00 95.12 78 GLY A N 1
ATOM 638 C CA . GLY A 1 78 ? -0.680 -3.168 -0.821 1.00 95.12 78 GLY A CA 1
ATOM 639 C C . GLY A 1 78 ? -0.984 -3.525 -2.271 1.00 95.12 78 GLY A C 1
ATOM 640 O O . GLY A 1 78 ? -0.527 -4.566 -2.734 1.00 95.12 78 GLY A O 1
ATOM 641 N N . PHE A 1 79 ? -1.680 -2.655 -3.003 1.00 95.38 79 PHE A N 1
ATOM 642 C CA . PHE A 1 79 ? -2.037 -2.876 -4.402 1.00 95.38 79 PHE A CA 1
ATOM 643 C C . PHE A 1 79 ? -0.797 -2.920 -5.302 1.00 95.38 79 PHE A C 1
ATOM 645 O O . PHE A 1 79 ? -0.665 -3.814 -6.141 1.00 95.38 79 PHE A O 1
ATOM 652 N N . LEU A 1 80 ? 0.171 -2.036 -5.057 1.00 95.38 80 LEU A N 1
ATOM 653 C CA . LEU A 1 80 ? 1.468 -2.059 -5.728 1.00 95.38 80 LEU A CA 1
ATOM 654 C C . LEU A 1 80 ? 2.237 -3.363 -5.452 1.00 95.38 80 LEU A C 1
ATOM 656 O O . LEU A 1 80 ? 2.752 -3.987 -6.384 1.00 95.38 80 LEU A O 1
ATOM 660 N N . LEU A 1 81 ? 2.258 -3.843 -4.203 1.00 92.69 81 LEU A N 1
ATOM 661 C CA . LEU A 1 81 ? 2.854 -5.145 -3.872 1.00 92.69 81 LEU A CA 1
ATOM 662 C C . LEU A 1 81 ? 2.134 -6.310 -4.559 1.00 92.69 81 LEU A C 1
ATOM 664 O O . LEU A 1 81 ? 2.776 -7.204 -5.112 1.00 92.69 81 LEU A O 1
ATOM 668 N N . SER A 1 82 ? 0.805 -6.281 -4.552 1.00 91.31 82 SER A N 1
ATOM 669 C CA . SER A 1 82 ? -0.061 -7.273 -5.188 1.00 91.31 82 SER A CA 1
ATOM 670 C C . SER A 1 82 ? 0.194 -7.378 -6.695 1.00 91.31 82 SER A C 1
ATOM 672 O O . SER A 1 82 ? 0.167 -8.474 -7.255 1.00 91.31 82 SER A O 1
ATOM 674 N N . LEU A 1 83 ? 0.509 -6.257 -7.348 1.00 92.81 83 LEU A N 1
ATOM 675 C CA . LEU A 1 83 ? 0.812 -6.197 -8.777 1.00 92.81 83 LEU A CA 1
ATOM 676 C C . LEU A 1 83 ? 2.305 -6.288 -9.118 1.00 92.81 83 LEU A C 1
ATOM 678 O O . LEU A 1 83 ? 2.641 -6.323 -10.299 1.00 92.81 83 LEU A O 1
ATOM 682 N N . SER A 1 84 ? 3.203 -6.411 -8.137 1.00 92.25 84 SER A N 1
ATOM 683 C CA . SER A 1 84 ? 4.653 -6.440 -8.385 1.00 92.25 84 SER A CA 1
ATOM 684 C C . SER A 1 84 ? 5.085 -7.611 -9.280 1.00 92.25 84 SER A C 1
ATOM 686 O O . SER A 1 84 ? 5.868 -7.416 -10.204 1.00 92.25 84 SER A O 1
ATOM 688 N N . TYR A 1 85 ? 4.542 -8.819 -9.076 1.00 89.19 85 TYR A N 1
ATOM 689 C CA . TYR A 1 85 ? 4.849 -9.968 -9.944 1.00 89.19 85 TYR A CA 1
ATOM 690 C C . TYR A 1 85 ? 4.261 -9.827 -11.359 1.00 89.19 85 TYR A C 1
ATOM 692 O O . TYR A 1 85 ? 5.006 -10.004 -12.325 1.00 89.19 85 TYR A O 1
ATOM 700 N N . PRO A 1 86 ? 2.969 -9.475 -11.535 1.00 92.19 86 PRO A N 1
ATOM 701 C CA . PRO A 1 86 ? 2.446 -9.109 -12.850 1.00 92.19 86 PRO A CA 1
ATOM 702 C C . PRO A 1 86 ? 3.272 -8.026 -13.559 1.00 92.19 86 PRO A C 1
ATOM 704 O O . PRO A 1 86 ? 3.558 -8.172 -14.747 1.00 92.19 86 PRO A O 1
ATOM 707 N N . ALA A 1 87 ? 3.702 -6.987 -12.837 1.00 93.44 87 ALA A N 1
ATOM 708 C CA . ALA A 1 87 ? 4.516 -5.902 -13.377 1.00 93.44 87 ALA A CA 1
ATOM 709 C C . ALA A 1 87 ? 5.886 -6.416 -13.842 1.00 93.44 87 ALA A C 1
ATOM 711 O O . ALA A 1 87 ? 6.254 -6.175 -14.990 1.00 93.44 87 ALA A O 1
ATOM 712 N N . GLN A 1 88 ? 6.580 -7.216 -13.019 1.00 92.19 88 GLN A N 1
ATOM 713 C CA . GLN A 1 88 ? 7.826 -7.897 -13.401 1.00 92.19 88 GLN A CA 1
ATOM 714 C C . GLN A 1 88 ? 7.662 -8.720 -14.684 1.00 92.19 88 GLN A C 1
ATOM 716 O O . GLN A 1 88 ? 8.531 -8.688 -15.553 1.00 92.19 88 GLN A O 1
ATOM 721 N N . CYS A 1 89 ? 6.568 -9.476 -14.821 1.00 90.19 89 CYS A N 1
ATOM 722 C CA . CYS A 1 89 ? 6.317 -10.266 -16.026 1.00 90.19 89 CYS A CA 1
ATOM 723 C C . CYS A 1 89 ? 6.106 -9.383 -17.261 1.00 90.19 89 CYS A C 1
ATOM 725 O O . CYS A 1 89 ? 6.641 -9.699 -18.322 1.00 90.19 89 CYS A O 1
ATOM 727 N N . HIS A 1 90 ? 5.346 -8.295 -17.125 1.00 92.88 90 HIS A N 1
ATOM 728 C CA . HIS A 1 90 ? 5.028 -7.380 -18.224 1.00 92.88 90 HIS A CA 1
ATOM 729 C C . HIS A 1 90 ? 6.257 -6.647 -18.749 1.00 92.88 90 HIS A C 1
ATOM 731 O O . HIS A 1 90 ? 6.543 -6.718 -19.944 1.00 92.88 90 HIS A O 1
ATOM 737 N N . ILE A 1 91 ? 7.028 -6.012 -17.867 1.00 94.00 91 ILE A N 1
ATOM 738 C CA . ILE A 1 91 ? 8.212 -5.240 -18.272 1.00 94.00 91 ILE A CA 1
ATOM 739 C C . ILE A 1 91 ? 9.321 -6.131 -18.836 1.00 94.00 91 ILE A C 1
ATOM 741 O O . ILE A 1 91 ? 10.055 -5.716 -19.729 1.00 94.00 91 ILE A O 1
ATOM 745 N N . ASN A 1 92 ? 9.413 -7.381 -18.370 1.00 95.75 92 ASN A N 1
ATOM 746 C CA . ASN A 1 92 ? 10.424 -8.322 -18.845 1.00 95.75 92 ASN A CA 1
ATOM 747 C C . ASN A 1 92 ? 10.000 -9.113 -20.081 1.00 95.75 92 ASN A C 1
ATOM 749 O O . ASN A 1 92 ? 10.839 -9.776 -20.687 1.00 95.75 92 ASN A O 1
ATOM 753 N N . PHE A 1 93 ? 8.730 -9.062 -20.488 1.00 94.62 93 PHE A N 1
ATOM 754 C CA . PHE A 1 93 ? 8.219 -9.835 -21.618 1.00 94.62 93 PHE A CA 1
ATOM 755 C C . PHE A 1 93 ? 9.007 -9.660 -22.932 1.00 94.62 93 PHE A C 1
ATOM 757 O O . PHE A 1 93 ? 9.361 -10.686 -23.526 1.00 94.62 93 PHE A O 1
ATOM 764 N N . PRO A 1 94 ? 9.319 -8.435 -23.413 1.00 94.81 94 PRO A N 1
ATOM 765 C CA . PRO A 1 94 ? 10.107 -8.276 -24.636 1.00 94.81 94 PRO A CA 1
ATOM 766 C C . PRO A 1 94 ? 11.517 -8.863 -24.494 1.00 94.81 94 PRO A C 1
ATOM 768 O O . PRO A 1 94 ? 11.960 -9.603 -25.368 1.00 94.81 94 PRO A O 1
ATOM 771 N N . PHE A 1 95 ? 12.188 -8.631 -23.365 1.00 95.75 95 PHE A N 1
ATOM 772 C CA . PHE A 1 95 ? 13.539 -9.146 -23.126 1.00 95.75 95 PHE A CA 1
ATOM 773 C C . PHE A 1 95 ? 13.565 -10.673 -22.997 1.00 95.75 95 PHE A C 1
ATOM 775 O O . PHE A 1 95 ? 14.462 -11.329 -23.517 1.00 95.75 95 PHE A O 1
ATOM 782 N N . LEU A 1 96 ? 12.541 -11.269 -22.379 1.00 95.31 96 LEU A N 1
ATOM 783 C CA . LEU A 1 96 ? 12.385 -12.722 -22.296 1.00 95.31 96 LEU A CA 1
ATOM 784 C C . LEU A 1 96 ? 12.184 -13.357 -23.678 1.00 95.31 96 LEU A C 1
ATOM 786 O O . LEU A 1 96 ? 12.667 -14.466 -23.904 1.00 95.31 96 LEU A O 1
ATOM 790 N N . LYS A 1 97 ? 11.501 -12.676 -24.610 1.00 96.06 97 LYS A N 1
ATOM 791 C CA . LYS A 1 97 ? 11.390 -13.143 -26.001 1.00 96.06 97 LYS A CA 1
ATOM 792 C C . LYS A 1 97 ? 12.748 -13.160 -26.694 1.00 96.06 97 LYS A C 1
ATOM 794 O O . LYS A 1 97 ? 13.088 -14.184 -27.279 1.00 96.06 97 LYS A O 1
ATOM 799 N N . GLU A 1 98 ? 13.515 -12.077 -26.590 1.00 95.75 98 GLU A N 1
ATOM 800 C CA . GLU A 1 98 ? 14.870 -11.996 -27.155 1.00 95.75 98 GLU A CA 1
ATOM 801 C C . GLU A 1 98 ? 15.798 -13.055 -26.537 1.00 95.75 98 GLU A C 1
ATOM 803 O O . GLU A 1 98 ? 16.482 -13.790 -27.249 1.00 95.75 98 GLU A O 1
ATOM 808 N N . TYR A 1 99 ? 15.738 -13.234 -25.214 1.00 95.00 99 TYR A N 1
ATOM 809 C CA . TYR A 1 99 ? 16.486 -14.274 -24.509 1.00 95.00 99 TYR A CA 1
ATOM 810 C C . TYR A 1 99 ? 16.154 -15.682 -25.025 1.00 95.00 99 TYR A C 1
ATOM 812 O O . TYR A 1 99 ? 17.052 -16.466 -25.322 1.00 95.00 99 TYR A O 1
ATOM 820 N N . ILE A 1 100 ? 14.870 -16.016 -25.193 1.00 95.88 100 ILE A N 1
ATOM 821 C CA . ILE A 1 100 ? 14.464 -17.330 -25.715 1.00 95.88 100 ILE A CA 1
ATOM 822 C C . ILE A 1 100 ? 14.946 -17.528 -27.158 1.00 95.88 100 ILE A C 1
ATOM 824 O O . ILE A 1 100 ? 15.314 -18.647 -27.514 1.00 95.88 100 ILE A O 1
ATOM 828 N N . GLN A 1 101 ? 14.966 -16.478 -27.981 1.00 96.31 101 GLN A N 1
ATOM 829 C CA . GLN A 1 101 ? 15.458 -16.564 -29.359 1.00 96.31 101 GLN A CA 1
ATOM 830 C C . GLN A 1 101 ? 16.965 -16.848 -29.430 1.00 96.31 101 GLN A C 1
ATOM 832 O O . GLN A 1 101 ? 17.395 -17.592 -30.310 1.00 96.31 101 GLN A O 1
ATOM 837 N N . HIS A 1 102 ? 17.760 -16.278 -28.521 1.00 93.88 102 HIS A N 1
ATOM 838 C CA . HIS A 1 102 ? 19.221 -16.400 -28.547 1.00 93.88 102 HIS A CA 1
ATOM 839 C C . HIS A 1 102 ? 19.762 -17.569 -27.714 1.00 93.88 102 HIS A C 1
ATOM 841 O O . HIS A 1 102 ? 20.658 -18.278 -28.166 1.00 93.88 102 HIS A O 1
ATOM 847 N N . THR A 1 103 ? 19.187 -17.815 -26.539 1.00 93.06 103 THR A N 1
ATOM 848 C CA . THR A 1 103 ? 19.658 -18.821 -25.572 1.00 93.06 103 THR A CA 1
ATOM 849 C C . THR A 1 103 ? 18.773 -20.070 -25.527 1.00 93.06 103 THR A C 1
ATOM 851 O O . THR A 1 103 ? 19.223 -21.165 -25.170 1.00 93.06 103 THR A O 1
ATOM 854 N N . GLY A 1 104 ? 17.488 -19.927 -25.859 1.00 92.19 104 GLY A N 1
ATOM 855 C CA . GLY A 1 104 ? 16.462 -20.935 -25.597 1.00 92.19 104 GLY A CA 1
ATOM 856 C C . GLY A 1 104 ? 15.925 -20.898 -24.154 1.00 92.19 104 GLY A C 1
ATOM 857 O O . GLY A 1 104 ? 16.307 -20.054 -23.345 1.00 92.19 104 GLY A O 1
ATOM 858 N N . PRO A 1 105 ? 15.015 -21.819 -23.786 1.00 92.81 105 PRO A N 1
ATOM 859 C CA . PRO A 1 105 ? 14.297 -21.784 -22.509 1.00 92.81 105 PRO A CA 1
ATOM 860 C C . PRO A 1 105 ? 15.137 -22.338 -21.340 1.00 92.81 105 PRO A C 1
ATOM 862 O O . PRO A 1 105 ? 14.819 -23.382 -20.766 1.00 92.81 105 PRO A O 1
ATOM 865 N N . LYS A 1 106 ? 16.233 -21.666 -20.975 1.00 93.75 106 LYS A N 1
ATOM 866 C CA . LYS A 1 106 ? 17.090 -22.050 -19.840 1.00 93.75 106 LYS A CA 1
ATOM 867 C C . LYS A 1 106 ? 16.693 -21.295 -18.567 1.00 93.75 106 LYS A C 1
ATOM 869 O O . LYS A 1 106 ? 16.439 -20.097 -18.583 1.00 93.75 106 LYS A O 1
ATOM 874 N N . LYS A 1 107 ? 16.623 -22.009 -17.440 1.00 92.00 107 LYS A N 1
ATOM 875 C CA . LYS A 1 107 ? 16.345 -21.449 -16.107 1.00 92.00 107 LYS A CA 1
ATOM 876 C C . LYS A 1 107 ? 17.209 -22.154 -15.048 1.00 92.00 107 LYS A C 1
ATOM 878 O O . LYS A 1 107 ? 17.466 -23.347 -15.219 1.00 92.00 107 LYS A O 1
ATOM 883 N N . PRO A 1 108 ? 17.604 -21.478 -13.948 1.00 94.50 108 PRO A N 1
ATOM 884 C CA . PRO A 1 108 ? 17.389 -20.053 -13.652 1.00 94.50 108 PRO A CA 1
ATOM 885 C C . PRO A 1 108 ? 18.276 -19.127 -14.500 1.00 94.50 108 PRO A C 1
ATOM 887 O O . PRO A 1 108 ? 19.455 -19.420 -14.684 1.00 94.50 108 PRO A O 1
ATOM 890 N N . ILE A 1 109 ? 17.729 -17.998 -14.972 1.00 94.50 109 ILE A N 1
ATOM 891 C CA . ILE A 1 109 ? 18.452 -17.035 -15.830 1.00 94.50 109 ILE A CA 1
ATOM 892 C C . ILE A 1 109 ? 19.681 -16.465 -15.106 1.00 94.50 109 ILE A C 1
ATOM 894 O O . ILE A 1 109 ? 20.751 -16.402 -15.696 1.00 94.50 109 ILE A O 1
ATOM 898 N N . ILE A 1 110 ? 19.577 -16.168 -13.806 1.00 93.12 110 ILE A N 1
ATOM 899 C CA . ILE A 1 110 ? 20.714 -15.690 -13.001 1.00 93.12 110 ILE A CA 1
ATOM 900 C C . ILE A 1 110 ? 21.885 -16.684 -12.980 1.00 93.12 110 ILE A C 1
ATOM 902 O O . ILE A 1 110 ? 23.027 -16.304 -13.207 1.00 93.12 110 ILE A O 1
ATOM 906 N N . LYS A 1 111 ? 21.608 -17.985 -12.815 1.00 93.75 111 LYS A N 1
ATOM 907 C CA . LYS A 1 111 ? 22.643 -19.034 -12.827 1.00 93.75 111 LYS A CA 1
ATOM 908 C C . LYS A 1 111 ? 23.242 -19.253 -14.204 1.00 93.75 111 LYS A C 1
ATOM 910 O O . LYS A 1 111 ? 24.403 -19.636 -14.317 1.00 93.75 111 LYS A O 1
ATOM 915 N N . TYR A 1 112 ? 22.450 -19.022 -15.243 1.00 94.12 112 TYR A N 1
ATOM 916 C CA . TYR A 1 112 ? 22.961 -18.997 -16.600 1.00 94.12 112 TYR A CA 1
ATOM 917 C C . TYR A 1 112 ? 23.917 -17.809 -16.792 1.00 94.12 112 TYR A C 1
ATOM 919 O O . TYR A 1 112 ? 25.046 -18.006 -17.230 1.00 94.12 112 TYR A O 1
ATOM 927 N N . ASN A 1 113 ? 23.510 -16.609 -16.375 1.00 92.62 113 ASN A N 1
ATOM 928 C CA . ASN A 1 113 ? 24.327 -15.401 -16.456 1.00 92.62 113 ASN A CA 1
ATOM 929 C C . ASN A 1 113 ? 25.664 -15.555 -15.716 1.00 92.62 113 ASN A C 1
ATOM 931 O O . ASN A 1 113 ? 26.711 -15.418 -16.334 1.00 92.62 113 ASN A O 1
ATOM 935 N N . GLU A 1 114 ? 25.636 -15.956 -14.438 1.00 91.31 114 GLU A N 1
ATOM 936 C CA . GLU A 1 114 ? 26.833 -16.179 -13.603 1.00 91.31 114 GLU A CA 1
ATOM 937 C C . GLU A 1 114 ? 27.858 -17.126 -14.250 1.00 91.31 114 GLU A C 1
ATOM 939 O O . GLU A 1 114 ? 29.060 -17.004 -14.026 1.00 91.31 114 GLU A O 1
ATOM 944 N N . LYS A 1 115 ? 27.389 -18.111 -15.025 1.00 92.44 115 LYS A N 1
ATOM 945 C CA . LYS A 1 115 ? 28.246 -19.143 -15.612 1.00 92.44 115 LYS A CA 1
ATOM 946 C C . LYS A 1 115 ? 28.858 -18.730 -16.949 1.00 92.44 115 LYS A C 1
ATOM 948 O O . LYS A 1 115 ? 29.935 -19.220 -17.289 1.00 92.44 115 LYS A O 1
ATOM 953 N N . TYR A 1 116 ? 28.143 -17.931 -17.735 1.00 91.56 116 TYR A N 1
ATOM 954 C CA . TYR A 1 116 ? 28.470 -17.717 -19.145 1.00 91.56 116 TYR A CA 1
ATOM 955 C C . TYR A 1 116 ? 28.780 -16.260 -19.504 1.00 91.56 116 TYR A C 1
ATOM 957 O O . TYR A 1 116 ? 29.452 -16.049 -20.515 1.00 91.56 116 TYR A O 1
ATOM 965 N N . ALA A 1 117 ? 28.355 -15.282 -18.699 1.00 88.31 117 ALA A N 1
ATOM 966 C CA . ALA A 1 117 ? 28.705 -13.884 -18.912 1.00 88.31 117 ALA A CA 1
ATOM 967 C C . ALA A 1 117 ? 30.211 -13.688 -18.690 1.00 88.31 117 ALA A C 1
ATOM 969 O O . ALA A 1 117 ? 30.760 -14.094 -17.664 1.00 88.31 117 ALA A O 1
ATOM 970 N N . LYS A 1 118 ? 30.888 -13.099 -19.679 1.00 82.94 118 LYS A N 1
ATOM 971 C CA . LYS A 1 118 ? 32.341 -12.859 -19.644 1.00 82.94 118 LYS A CA 1
ATOM 972 C C . LYS A 1 118 ? 32.699 -11.401 -19.384 1.00 82.94 118 LYS A C 1
ATOM 974 O O . LYS A 1 118 ? 33.760 -11.140 -18.826 1.00 82.94 118 LYS A O 1
ATOM 979 N N . ASP A 1 119 ? 31.807 -10.489 -19.762 1.00 79.19 119 ASP A N 1
ATOM 980 C CA . ASP A 1 119 ? 31.997 -9.045 -19.688 1.00 79.19 119 ASP A CA 1
ATOM 981 C C . ASP A 1 119 ? 30.903 -8.409 -18.827 1.00 79.19 119 ASP A C 1
ATOM 983 O O . ASP A 1 119 ? 29.744 -8.821 -18.871 1.00 79.19 119 ASP A O 1
ATOM 987 N N . PHE A 1 120 ? 31.263 -7.367 -18.078 1.00 72.19 120 PHE A N 1
ATOM 988 C CA . PHE A 1 120 ? 30.310 -6.579 -17.286 1.00 72.19 120 PHE A CA 1
ATOM 989 C C . PHE A 1 120 ? 29.389 -5.715 -18.170 1.00 72.19 120 PHE A C 1
ATOM 991 O O . PHE A 1 120 ? 28.245 -5.440 -17.820 1.00 72.19 120 PHE A O 1
ATOM 998 N N . HIS A 1 121 ? 29.874 -5.331 -19.354 1.00 76.81 121 HIS A N 1
ATOM 999 C CA . HIS A 1 121 ? 29.107 -4.633 -20.384 1.00 76.81 121 HIS A CA 1
ATOM 1000 C C . HIS A 1 121 ? 29.026 -5.511 -21.634 1.00 76.81 121 HIS A C 1
ATOM 1002 O O . HIS A 1 121 ? 29.846 -5.360 -22.545 1.00 76.81 121 HIS A O 1
ATOM 1008 N N . PRO A 1 122 ? 28.083 -6.465 -21.666 1.00 80.50 122 PRO A N 1
ATOM 1009 C CA . PRO A 1 122 ? 27.974 -7.382 -22.784 1.00 80.50 122 PRO A CA 1
ATOM 1010 C C . PRO A 1 122 ? 27.639 -6.638 -24.076 1.00 80.50 122 PRO A C 1
ATOM 1012 O O . PRO A 1 122 ? 26.864 -5.682 -24.084 1.00 80.50 122 PRO A O 1
ATOM 1015 N N . THR A 1 123 ? 28.211 -7.105 -25.182 1.00 84.88 123 THR A N 1
ATOM 1016 C CA . THR A 1 123 ? 27.895 -6.612 -26.535 1.00 84.88 123 THR A CA 1
ATOM 1017 C C . THR A 1 123 ? 27.167 -7.657 -27.374 1.00 84.88 123 THR A C 1
ATOM 1019 O O . THR A 1 123 ? 26.594 -7.335 -28.416 1.00 84.88 123 THR A O 1
ATOM 1022 N N . ASP A 1 124 ? 27.159 -8.911 -26.929 1.00 89.88 124 ASP A N 1
ATOM 1023 C CA . ASP A 1 124 ? 26.390 -9.975 -27.546 1.00 89.88 124 ASP A CA 1
ATOM 1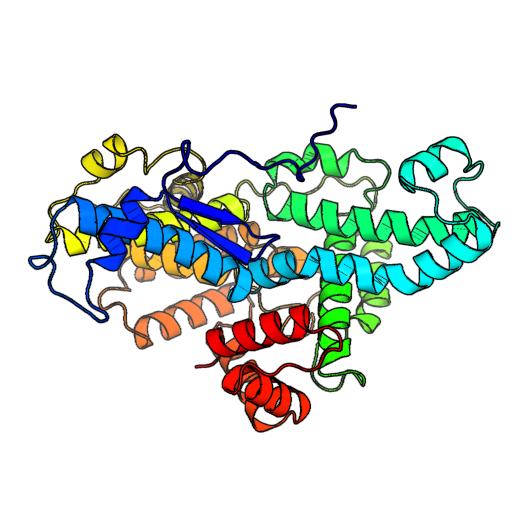024 C C . ASP A 1 124 ? 24.900 -9.850 -27.198 1.00 89.88 124 ASP A C 1
ATOM 1026 O O . ASP A 1 124 ? 24.498 -9.430 -26.111 1.00 89.88 124 ASP A O 1
ATOM 1030 N N . LYS A 1 125 ? 24.057 -10.228 -28.161 1.00 89.50 125 LYS A N 1
ATOM 1031 C CA . LYS A 1 125 ? 22.601 -10.082 -28.048 1.00 89.50 125 LYS A CA 1
ATOM 1032 C C . LYS A 1 125 ? 21.995 -10.908 -26.913 1.00 89.50 125 LYS A C 1
ATOM 1034 O O . LYS A 1 125 ? 20.947 -10.546 -26.391 1.00 89.50 125 LYS A O 1
ATOM 1039 N N . GLU A 1 126 ? 22.646 -12.006 -26.545 1.00 90.50 126 GLU A N 1
ATOM 1040 C CA . GLU A 1 126 ? 22.205 -12.898 -25.478 1.00 90.50 126 GLU A CA 1
ATOM 1041 C C . GLU A 1 126 ? 22.272 -12.196 -24.115 1.00 90.50 126 GLU A C 1
ATOM 1043 O O . GLU A 1 126 ? 21.247 -12.047 -23.447 1.00 90.50 126 GLU A O 1
ATOM 1048 N N . PHE A 1 127 ? 23.441 -11.694 -23.722 1.00 92.69 127 PHE A N 1
ATOM 1049 C CA . PHE A 1 127 ? 23.617 -11.023 -22.436 1.00 92.69 127 PHE A CA 1
ATOM 1050 C C . PHE A 1 127 ? 23.032 -9.601 -22.428 1.00 92.69 127 PHE A C 1
ATOM 1052 O O . PHE A 1 127 ? 22.593 -9.140 -21.372 1.00 92.69 127 PHE A O 1
ATOM 1059 N N . LEU A 1 128 ? 22.898 -8.946 -23.590 1.00 92.31 128 LEU A N 1
ATOM 1060 C CA . LEU A 1 128 ? 22.101 -7.717 -23.725 1.00 92.31 128 LEU A CA 1
ATOM 1061 C C . LEU A 1 128 ? 20.617 -7.933 -23.391 1.00 92.31 128 LEU A C 1
ATOM 1063 O O . LEU A 1 128 ? 19.996 -7.040 -22.822 1.00 92.31 128 LEU A O 1
ATOM 1067 N N . ALA A 1 129 ? 20.047 -9.103 -23.705 1.00 93.88 129 ALA A N 1
ATOM 1068 C CA . ALA A 1 129 ? 18.677 -9.443 -23.318 1.00 93.88 129 ALA A CA 1
ATOM 1069 C C . ALA A 1 129 ? 18.573 -9.848 -21.837 1.00 93.88 129 ALA A C 1
ATOM 1071 O O . ALA A 1 129 ? 17.580 -9.536 -21.183 1.00 93.88 129 ALA A O 1
ATOM 1072 N N . ILE A 1 130 ? 19.591 -10.522 -21.290 1.00 94.56 130 ILE A N 1
ATOM 1073 C CA . ILE A 1 130 ? 19.608 -10.973 -19.887 1.00 94.56 130 ILE A CA 1
ATOM 1074 C C . ILE A 1 130 ? 19.693 -9.800 -18.904 1.00 94.56 130 ILE A C 1
ATOM 1076 O O . ILE A 1 130 ? 19.013 -9.825 -17.879 1.00 94.56 130 ILE A O 1
ATOM 1080 N N . ASN A 1 131 ? 20.506 -8.786 -19.208 1.00 92.06 131 ASN A N 1
ATOM 1081 C CA . ASN A 1 131 ? 20.770 -7.655 -18.317 1.00 92.06 131 ASN A CA 1
ATOM 1082 C C . ASN A 1 131 ? 19.480 -6.965 -17.798 1.00 92.06 131 ASN A C 1
ATOM 1084 O O . ASN A 1 131 ? 19.244 -6.997 -16.588 1.00 92.06 131 ASN A O 1
ATOM 1088 N N . PRO A 1 132 ? 18.573 -6.452 -18.657 1.00 93.25 132 PRO A N 1
ATOM 1089 C CA . PRO A 1 132 ? 17.337 -5.830 -18.185 1.00 93.25 132 PRO A CA 1
ATOM 1090 C C . PRO A 1 132 ? 16.407 -6.812 -17.458 1.00 93.25 132 PRO A C 1
ATOM 1092 O O . PRO A 1 132 ? 15.711 -6.396 -16.540 1.00 93.25 132 PRO A O 1
ATOM 1095 N N . ILE A 1 133 ? 16.412 -8.110 -17.802 1.00 95.12 133 ILE A N 1
ATOM 1096 C CA . ILE A 1 133 ? 15.607 -9.117 -17.085 1.00 95.12 133 ILE A CA 1
ATOM 1097 C C . ILE A 1 133 ? 16.039 -9.204 -15.622 1.00 95.12 133 ILE A C 1
ATOM 1099 O O . ILE A 1 133 ? 15.187 -9.236 -14.731 1.00 95.12 133 ILE A O 1
ATOM 1103 N N . LEU A 1 134 ? 17.351 -9.285 -15.383 1.00 94.38 134 LEU A N 1
ATOM 1104 C CA . LEU A 1 134 ? 17.899 -9.395 -14.036 1.00 94.38 134 LEU A CA 1
ATOM 1105 C C . LEU A 1 134 ? 17.706 -8.093 -13.261 1.00 94.38 134 LEU A C 1
ATOM 1107 O O . LEU A 1 134 ? 17.153 -8.158 -12.168 1.00 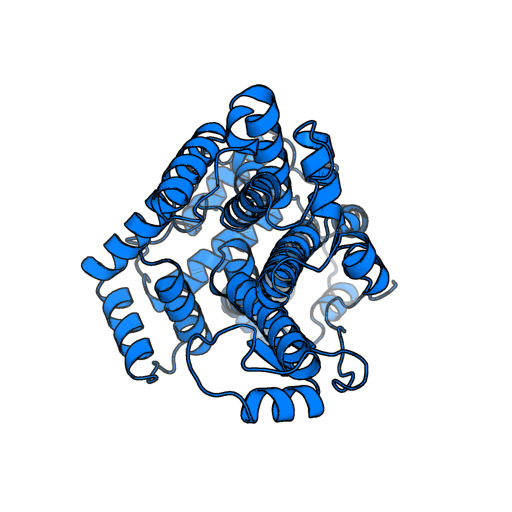94.38 134 LEU A O 1
ATOM 1111 N N . ASN A 1 135 ? 18.051 -6.936 -13.833 1.00 93.44 135 ASN A N 1
ATOM 1112 C CA . ASN A 1 135 ? 17.922 -5.656 -13.126 1.00 93.44 135 ASN A CA 1
ATOM 1113 C C . ASN A 1 135 ? 16.468 -5.380 -12.740 1.00 93.44 135 ASN A C 1
ATOM 1115 O O . ASN A 1 135 ? 16.172 -5.243 -11.561 1.00 93.44 135 ASN A O 1
ATOM 1119 N N . ASN A 1 136 ? 15.530 -5.459 -13.689 1.00 95.31 136 ASN A N 1
ATOM 1120 C CA . ASN A 1 136 ? 14.110 -5.233 -13.407 1.00 95.31 136 ASN A CA 1
ATOM 1121 C C . ASN A 1 136 ? 13.551 -6.195 -12.346 1.00 95.31 136 ASN A C 1
ATOM 1123 O O . ASN A 1 136 ? 12.712 -5.816 -11.528 1.00 95.31 136 ASN A O 1
ATOM 1127 N N . PHE A 1 137 ? 13.970 -7.468 -12.381 1.00 95.38 137 PHE A N 1
ATOM 1128 C CA . PHE A 1 137 ? 13.568 -8.444 -11.368 1.00 95.38 137 PHE A CA 1
ATOM 1129 C C . PHE A 1 137 ? 14.103 -8.046 -9.989 1.00 95.38 137 PHE A C 1
ATOM 1131 O O . PHE A 1 137 ? 13.335 -7.976 -9.029 1.00 95.38 137 PHE A O 1
ATOM 1138 N N . HIS A 1 138 ? 15.404 -7.771 -9.905 1.00 94.94 138 HIS A N 1
ATOM 1139 C CA . HIS A 1 138 ? 16.078 -7.434 -8.661 1.00 94.94 138 HIS A CA 1
ATOM 1140 C C . HIS A 1 138 ? 15.590 -6.105 -8.086 1.00 94.94 138 HIS A C 1
ATOM 1142 O O . HIS A 1 138 ? 15.268 -6.071 -6.906 1.00 94.94 138 HIS A O 1
ATOM 1148 N N . ASP A 1 139 ? 15.398 -5.064 -8.894 1.00 95.62 139 ASP A N 1
ATOM 1149 C CA . ASP A 1 139 ? 14.871 -3.773 -8.447 1.00 95.62 139 ASP A CA 1
ATOM 1150 C C . ASP A 1 139 ? 13.508 -3.885 -7.773 1.00 95.62 139 ASP A C 1
ATOM 1152 O O . ASP A 1 139 ? 13.292 -3.325 -6.697 1.00 95.62 139 ASP A O 1
ATOM 1156 N N . ILE A 1 140 ? 12.590 -4.659 -8.355 1.00 95.88 140 ILE A N 1
ATOM 1157 C CA . ILE A 1 140 ? 11.269 -4.854 -7.755 1.00 95.88 140 ILE A CA 1
ATOM 1158 C C . ILE A 1 140 ? 11.376 -5.693 -6.469 1.00 95.88 140 ILE A C 1
ATOM 1160 O O . ILE A 1 140 ? 10.683 -5.412 -5.490 1.00 95.88 140 ILE A O 1
ATOM 1164 N N . GLU A 1 141 ? 12.256 -6.697 -6.407 1.00 94.00 141 GLU A N 1
ATOM 1165 C CA . GLU A 1 141 ? 12.477 -7.465 -5.169 1.00 94.00 141 GLU A CA 1
ATOM 1166 C C . GLU A 1 141 ? 13.187 -6.652 -4.072 1.00 94.00 141 GLU A C 1
ATOM 1168 O O . GLU A 1 141 ? 12.846 -6.781 -2.890 1.00 94.00 141 GLU A O 1
ATOM 1173 N N . PHE A 1 142 ? 14.122 -5.774 -4.435 1.00 93.62 142 PHE A N 1
ATOM 1174 C CA . PHE A 1 142 ? 14.789 -4.849 -3.523 1.00 93.62 142 PHE A CA 1
ATOM 1175 C C . PHE A 1 142 ? 13.803 -3.828 -2.975 1.00 93.62 142 PHE A C 1
ATOM 1177 O O . PHE A 1 142 ? 13.721 -3.666 -1.757 1.00 93.62 142 PHE A O 1
ATOM 1184 N N . PHE A 1 143 ? 12.977 -3.227 -3.836 1.00 93.81 143 PHE A N 1
ATOM 1185 C CA . PHE A 1 143 ? 11.873 -2.370 -3.416 1.00 93.81 143 PHE A CA 1
ATOM 1186 C C . PHE A 1 143 ? 10.973 -3.084 -2.401 1.00 93.81 143 PHE A C 1
ATOM 1188 O O . PHE A 1 143 ? 10.760 -2.570 -1.303 1.00 93.81 143 PHE A O 1
ATOM 1195 N N . LYS A 1 144 ? 10.492 -4.294 -2.719 1.00 93.06 144 LYS A N 1
ATOM 1196 C CA . LYS A 1 144 ? 9.623 -5.074 -1.820 1.00 93.06 144 LYS A CA 1
ATOM 1197 C C . LYS A 1 144 ? 10.298 -5.342 -0.477 1.00 93.06 144 LYS A C 1
ATOM 1199 O O . LYS A 1 144 ? 9.663 -5.189 0.563 1.00 93.06 144 LYS A O 1
ATOM 1204 N N . SER A 1 145 ? 11.572 -5.726 -0.493 1.00 91.00 145 SER A N 1
ATOM 1205 C CA . SER A 1 145 ? 12.341 -6.030 0.719 1.00 91.00 145 SER A CA 1
ATOM 1206 C C . SER A 1 145 ? 12.488 -4.795 1.611 1.00 91.00 145 SER A C 1
ATOM 1208 O O . SER A 1 145 ? 12.202 -4.862 2.809 1.00 91.00 145 SER A O 1
ATOM 1210 N N . LEU A 1 146 ? 12.845 -3.654 1.013 1.00 90.06 146 LEU A N 1
ATOM 1211 C CA . LEU A 1 146 ? 12.976 -2.371 1.701 1.00 90.06 146 LEU A CA 1
ATOM 1212 C C . LEU A 1 146 ? 11.632 -1.880 2.255 1.00 90.06 146 LEU A C 1
ATOM 1214 O O . LEU A 1 146 ? 11.586 -1.406 3.385 1.00 90.06 146 LEU A O 1
ATOM 1218 N N . LEU A 1 147 ? 10.538 -2.048 1.506 1.00 91.81 147 LEU A N 1
ATOM 1219 C CA . LEU A 1 147 ? 9.202 -1.598 1.900 1.00 91.81 147 LEU A CA 1
ATOM 1220 C C . LEU A 1 147 ? 8.593 -2.461 3.016 1.00 91.81 147 LEU A C 1
ATOM 1222 O O . LEU A 1 147 ? 8.061 -1.937 3.996 1.00 91.81 147 LEU A O 1
ATOM 1226 N N . ILE A 1 148 ? 8.640 -3.789 2.860 1.00 91.19 148 ILE A N 1
ATOM 1227 C CA . ILE A 1 148 ? 7.971 -4.745 3.755 1.00 91.19 148 ILE A CA 1
ATOM 1228 C C . ILE A 1 148 ? 8.723 -4.856 5.070 1.00 91.19 148 ILE A C 1
ATOM 1230 O O . ILE A 1 148 ? 8.119 -4.744 6.137 1.00 91.19 148 ILE A O 1
ATOM 1234 N N . GLN A 1 149 ? 10.033 -5.081 4.995 1.00 85.56 149 GLN A N 1
ATOM 1235 C CA . GLN A 1 149 ? 10.868 -5.329 6.157 1.00 85.56 149 GLN A CA 1
ATOM 1236 C C . GLN A 1 149 ? 12.191 -4.575 5.997 1.00 85.56 149 GLN A C 1
ATOM 1238 O O . GLN A 1 149 ? 13.209 -5.193 5.678 1.00 85.56 149 GLN A O 1
ATOM 1243 N N . PRO A 1 150 ? 12.224 -3.265 6.298 1.00 82.12 150 PRO A N 1
ATOM 1244 C CA . PRO A 1 150 ? 13.428 -2.447 6.175 1.00 82.12 150 PRO A CA 1
ATOM 1245 C C . PRO A 1 150 ? 14.647 -3.016 6.913 1.00 82.12 150 PRO A C 1
ATOM 1247 O O . PRO A 1 150 ? 15.780 -2.773 6.524 1.00 82.12 150 PRO A O 1
ATOM 1250 N N . LYS A 1 151 ? 14.446 -3.840 7.953 1.00 80.19 151 LYS A N 1
ATOM 1251 C CA . LYS A 1 151 ? 15.531 -4.566 8.644 1.00 80.19 151 LYS A CA 1
ATOM 1252 C C . LYS A 1 151 ? 16.360 -5.465 7.707 1.00 80.19 151 LYS A C 1
ATOM 1254 O O . LYS A 1 151 ? 17.485 -5.814 8.048 1.00 80.19 151 LYS A O 1
ATOM 1259 N N . SER A 1 152 ? 15.826 -5.828 6.539 1.00 77.12 152 SER A N 1
ATOM 1260 C CA . SER A 1 152 ? 16.523 -6.559 5.474 1.00 77.12 152 SER A CA 1
ATOM 1261 C C . SER A 1 152 ? 17.440 -5.677 4.612 1.00 77.12 152 SER A C 1
ATOM 1263 O O . SER A 1 152 ? 18.219 -6.216 3.826 1.00 77.12 152 SER A O 1
ATOM 1265 N N . ALA A 1 153 ? 17.417 -4.349 4.782 1.00 83.44 153 ALA A N 1
ATOM 1266 C CA . ALA A 1 153 ? 18.148 -3.397 3.945 1.00 83.44 153 ALA A CA 1
ATOM 1267 C C . ALA A 1 153 ? 19.643 -3.712 3.834 1.00 83.44 153 ALA A C 1
ATOM 1269 O O . ALA A 1 153 ? 20.200 -3.597 2.753 1.00 83.44 153 ALA A O 1
ATOM 1270 N N . ASN A 1 154 ? 20.285 -4.200 4.899 1.00 84.94 154 ASN A N 1
ATOM 1271 C CA . ASN A 1 154 ? 21.697 -4.590 4.830 1.00 84.94 154 ASN A CA 1
ATOM 1272 C C . ASN A 1 154 ? 21.961 -5.700 3.803 1.00 84.94 154 ASN A C 1
ATOM 1274 O O . ASN A 1 154 ? 23.020 -5.712 3.192 1.00 84.94 154 ASN A O 1
ATOM 1278 N N . SER A 1 155 ? 21.039 -6.647 3.617 1.00 86.06 155 SER A N 1
ATOM 1279 C CA . SER A 1 155 ? 21.207 -7.682 2.587 1.00 86.06 155 SER A CA 1
ATOM 1280 C C . SER A 1 155 ? 20.991 -7.142 1.175 1.00 86.06 155 SER A C 1
ATOM 1282 O O . SER A 1 155 ? 21.648 -7.612 0.259 1.00 86.06 155 SER A O 1
ATOM 1284 N N . VAL A 1 156 ? 20.126 -6.137 1.027 1.00 88.94 156 VAL A N 1
ATOM 1285 C CA . VAL A 1 156 ? 19.827 -5.477 -0.250 1.00 88.94 156 VAL A CA 1
ATOM 1286 C C . VAL A 1 156 ? 20.982 -4.574 -0.680 1.00 88.94 156 VAL A C 1
ATOM 1288 O O . VAL A 1 156 ? 21.489 -4.709 -1.779 1.00 88.94 156 VAL A O 1
ATOM 1291 N N . VAL A 1 157 ? 21.449 -3.698 0.210 1.00 86.69 157 VAL A N 1
ATOM 1292 C CA . VAL A 1 157 ? 22.491 -2.697 -0.087 1.00 86.69 157 VAL A CA 1
ATOM 1293 C C . VAL A 1 157 ? 23.841 -3.323 -0.427 1.00 86.69 157 VAL A C 1
ATOM 1295 O O . VAL A 1 157 ? 24.647 -2.708 -1.112 1.00 86.69 157 VAL A O 1
ATOM 1298 N N . ASN A 1 158 ? 24.098 -4.532 0.073 1.00 88.12 158 ASN A N 1
ATOM 1299 C CA . ASN A 1 158 ? 25.337 -5.261 -0.190 1.00 88.12 158 ASN A CA 1
ATOM 1300 C C . ASN A 1 158 ? 25.219 -6.239 -1.374 1.00 88.12 158 ASN A C 1
ATOM 1302 O O . ASN A 1 158 ? 26.134 -7.035 -1.573 1.00 88.12 158 ASN A O 1
ATOM 1306 N N . ASP A 1 159 ? 24.097 -6.248 -2.098 1.00 89.94 159 ASP A N 1
ATOM 1307 C CA . ASP A 1 159 ? 23.942 -7.049 -3.312 1.00 89.94 159 ASP A CA 1
ATOM 1308 C C . ASP A 1 159 ? 24.575 -6.315 -4.502 1.00 89.94 159 ASP A C 1
ATOM 1310 O O . ASP A 1 159 ? 24.347 -5.121 -4.691 1.00 89.94 159 ASP A O 1
ATOM 1314 N N . ASP A 1 160 ? 25.358 -7.027 -5.315 1.00 87.81 160 ASP A N 1
ATOM 1315 C CA . ASP A 1 160 ? 26.085 -6.445 -6.452 1.00 87.81 160 ASP A CA 1
ATOM 1316 C C . ASP A 1 160 ? 25.150 -5.878 -7.539 1.00 87.81 160 ASP A C 1
ATOM 1318 O O . ASP A 1 160 ? 25.584 -5.083 -8.372 1.00 87.81 160 ASP A O 1
ATOM 1322 N N . LEU A 1 161 ? 23.876 -6.294 -7.558 1.00 89.56 161 LEU A N 1
ATOM 1323 C CA . LEU A 1 161 ? 22.862 -5.805 -8.497 1.00 89.56 161 LEU A CA 1
ATOM 1324 C C . LEU A 1 161 ? 22.055 -4.620 -7.950 1.00 89.56 161 LEU A C 1
ATOM 1326 O O . LEU A 1 161 ? 21.178 -4.112 -8.648 1.00 89.56 161 LEU A O 1
ATOM 1330 N N . PHE A 1 162 ? 22.292 -4.191 -6.708 1.00 92.44 162 PHE A N 1
ATOM 1331 C CA . PHE A 1 162 ? 21.563 -3.075 -6.116 1.00 92.44 162 PHE A CA 1
ATOM 1332 C C . PHE A 1 162 ? 22.129 -1.730 -6.577 1.00 92.44 162 PHE A C 1
ATOM 1334 O O . PHE A 1 162 ? 23.216 -1.325 -6.170 1.00 92.44 162 PHE A O 1
ATOM 1341 N N . GLU A 1 163 ? 21.352 -1.008 -7.386 1.00 92.12 163 GLU A N 1
ATOM 1342 C CA . GLU A 1 163 ? 21.725 0.329 -7.851 1.00 92.12 163 GLU A CA 1
ATOM 1343 C C . GLU A 1 163 ? 21.529 1.379 -6.747 1.00 92.12 163 GLU A C 1
ATOM 1345 O O . GLU A 1 163 ? 22.478 1.987 -6.272 1.00 92.12 163 GLU A O 1
ATOM 1350 N N . SER A 1 164 ? 20.292 1.625 -6.314 1.00 93.06 164 SER A N 1
ATOM 1351 C CA . SER A 1 164 ? 19.981 2.526 -5.197 1.00 93.06 164 SER A CA 1
ATOM 1352 C C . SER A 1 164 ? 18.519 2.377 -4.779 1.00 93.06 164 SER A C 1
ATOM 1354 O O . SER A 1 164 ? 17.699 1.843 -5.527 1.00 93.06 164 SER A O 1
ATOM 1356 N N . VAL A 1 165 ? 18.151 2.913 -3.607 1.00 92.88 165 VAL A N 1
ATOM 1357 C CA . VAL A 1 165 ? 16.747 2.917 -3.151 1.00 92.88 165 VAL A CA 1
ATOM 1358 C C . VAL A 1 165 ? 15.864 3.645 -4.166 1.00 92.88 165 VAL A C 1
ATOM 1360 O O . VAL A 1 165 ? 14.809 3.143 -4.545 1.00 92.88 165 VAL A O 1
ATOM 1363 N N . GLY A 1 166 ? 16.311 4.811 -4.634 1.00 93.94 166 GLY A N 1
ATOM 1364 C CA . GLY A 1 166 ? 15.600 5.614 -5.618 1.00 93.94 166 GLY A CA 1
ATOM 1365 C C . GLY A 1 166 ? 15.412 4.889 -6.945 1.00 93.94 166 GLY A C 1
ATOM 1366 O O . GLY A 1 166 ? 14.332 4.985 -7.524 1.00 93.94 166 GLY A O 1
ATOM 1367 N N . HIS A 1 167 ? 16.409 4.121 -7.397 1.00 95.00 167 HIS A N 1
ATOM 1368 C CA . HIS A 1 167 ? 16.289 3.318 -8.615 1.00 95.00 167 HIS A CA 1
ATOM 1369 C C . HIS A 1 167 ? 15.231 2.220 -8.466 1.00 95.00 167 HIS A C 1
ATOM 1371 O O . HIS A 1 167 ? 14.310 2.140 -9.278 1.00 95.00 167 HIS A O 1
ATOM 1377 N N . SER A 1 168 ? 15.271 1.455 -7.373 1.00 95.12 168 SER A N 1
ATOM 1378 C CA . SER A 1 168 ? 14.291 0.392 -7.133 1.00 95.12 168 SER A CA 1
ATOM 1379 C C . SER A 1 168 ? 12.858 0.929 -6.987 1.00 95.12 168 SER A C 1
ATOM 1381 O O . SER A 1 168 ? 11.910 0.326 -7.500 1.00 95.12 168 SER A O 1
ATOM 1383 N N . PHE A 1 169 ? 12.677 2.092 -6.345 1.00 95.69 169 PHE A N 1
ATOM 1384 C CA . PHE A 1 169 ? 11.382 2.785 -6.281 1.00 95.69 169 PHE A CA 1
ATOM 1385 C C . PHE A 1 169 ? 10.909 3.231 -7.665 1.00 95.69 169 PHE A C 1
ATOM 1387 O O . PHE A 1 169 ? 9.761 2.977 -8.029 1.00 95.69 169 PHE A O 1
ATOM 1394 N N . HIS A 1 170 ? 11.793 3.854 -8.442 1.00 96.12 170 HIS A N 1
ATOM 1395 C CA . HIS A 1 170 ? 11.498 4.309 -9.793 1.00 96.12 170 HIS A CA 1
ATOM 1396 C C . HIS A 1 170 ? 11.035 3.158 -10.694 1.00 96.12 170 HIS A C 1
ATOM 1398 O O . HIS A 1 170 ? 9.929 3.229 -11.232 1.00 96.12 170 HIS A O 1
ATOM 1404 N N . ILE A 1 171 ? 11.834 2.091 -10.809 1.00 96.88 171 ILE A N 1
ATOM 1405 C CA . ILE A 1 171 ? 11.517 0.932 -11.653 1.00 96.88 171 ILE A CA 1
ATOM 1406 C C . ILE A 1 171 ? 10.206 0.288 -11.210 1.00 96.88 171 ILE A C 1
ATOM 1408 O O . ILE A 1 171 ? 9.362 -0.028 -12.047 1.00 96.88 171 ILE A O 1
ATOM 1412 N N . THR A 1 172 ? 9.981 0.130 -9.904 1.00 97.00 172 THR A N 1
ATOM 1413 C CA . THR A 1 172 ? 8.750 -0.508 -9.423 1.00 97.00 172 THR A CA 1
ATOM 1414 C C . THR A 1 172 ? 7.509 0.319 -9.750 1.00 97.00 172 THR A C 1
ATOM 1416 O O . THR A 1 172 ? 6.545 -0.221 -10.296 1.00 97.00 172 THR A O 1
ATOM 1419 N N . TYR A 1 173 ? 7.517 1.622 -9.454 1.00 97.81 173 TYR A N 1
ATOM 1420 C CA . TYR A 1 173 ? 6.361 2.482 -9.713 1.00 97.81 173 TYR A CA 1
ATOM 1421 C C . TYR A 1 173 ? 6.102 2.662 -11.213 1.00 97.81 173 TYR A C 1
ATOM 1423 O O . TYR A 1 173 ? 4.948 2.589 -11.636 1.00 97.81 173 TYR A O 1
ATOM 1431 N N . SER A 1 174 ? 7.140 2.849 -12.036 1.00 96.88 174 SER A N 1
ATOM 1432 C CA . SER A 1 174 ? 6.960 3.014 -13.485 1.00 96.88 174 SER A CA 1
ATOM 1433 C C . SER A 1 174 ? 6.404 1.735 -14.118 1.00 96.88 174 SER A C 1
ATOM 1435 O O . SER A 1 174 ? 5.478 1.794 -14.930 1.00 96.88 174 SER A O 1
ATOM 1437 N N . SER A 1 175 ? 6.877 0.571 -13.666 1.00 96.81 175 SER A N 1
ATOM 1438 C CA . SER A 1 175 ? 6.374 -0.743 -14.082 1.00 96.81 175 SER A CA 1
ATOM 1439 C C . SER A 1 175 ? 4.922 -0.966 -13.668 1.00 96.81 175 SER A C 1
ATOM 1441 O O . SER A 1 175 ? 4.116 -1.450 -14.463 1.00 96.81 175 SER A O 1
ATOM 1443 N N . PHE A 1 176 ? 4.570 -0.587 -12.440 1.00 97.12 176 PHE A N 1
ATOM 1444 C CA . PHE A 1 176 ? 3.207 -0.667 -11.921 1.00 97.12 176 PHE A CA 1
ATOM 1445 C C . PHE A 1 176 ? 2.237 0.218 -12.717 1.00 97.12 176 PHE A C 1
ATOM 1447 O O . PHE A 1 176 ? 1.176 -0.241 -13.142 1.00 97.12 176 PHE A O 1
ATOM 1454 N N . VAL A 1 177 ? 2.607 1.470 -12.988 1.00 97.06 177 VAL A N 1
ATOM 1455 C CA . VAL A 1 177 ? 1.770 2.382 -13.777 1.00 97.06 177 VAL A CA 1
ATOM 1456 C C . VAL A 1 177 ? 1.662 1.923 -15.230 1.00 97.06 177 VAL A C 1
ATOM 1458 O O . VAL A 1 177 ? 0.570 1.962 -15.797 1.00 97.06 177 VAL A O 1
ATOM 1461 N N . SER A 1 178 ? 2.753 1.435 -15.827 1.00 95.38 178 SER A N 1
ATOM 1462 C CA . SER A 1 178 ? 2.756 0.865 -17.183 1.00 95.38 178 SER A CA 1
ATOM 1463 C C . SER A 1 178 ? 1.805 -0.331 -17.294 1.00 95.38 178 SER A C 1
ATOM 1465 O O . SER A 1 178 ? 0.994 -0.415 -18.221 1.00 95.38 178 SER A O 1
ATOM 1467 N N . LEU A 1 179 ? 1.821 -1.211 -16.288 1.00 96.00 179 LEU A N 1
ATOM 1468 C CA . LEU A 1 179 ? 0.921 -2.352 -16.190 1.00 96.00 179 LEU A CA 1
ATOM 1469 C C . LEU A 1 179 ? -0.553 -1.927 -16.201 1.00 96.00 179 LEU A C 1
ATOM 1471 O O . LEU A 1 179 ? -1.338 -2.454 -16.990 1.00 96.00 179 LEU A O 1
ATOM 1475 N N . LEU A 1 180 ? -0.928 -0.968 -15.353 1.00 96.81 180 LEU A N 1
ATOM 1476 C CA . LEU A 1 180 ? -2.299 -0.452 -15.299 1.00 96.81 180 LEU A CA 1
ATOM 1477 C C . LEU A 1 180 ? -2.679 0.280 -16.592 1.00 96.81 180 LEU A C 1
ATOM 1479 O O . LEU A 1 180 ? -3.762 0.072 -17.138 1.00 96.81 180 LEU A O 1
ATOM 1483 N N . SER A 1 181 ? -1.764 1.071 -17.145 1.00 95.88 181 SER A N 1
ATOM 1484 C CA . SER A 1 181 ? -1.977 1.775 -18.414 1.00 95.88 181 SER A CA 1
ATOM 1485 C C . SER A 1 181 ? -2.253 0.791 -19.556 1.00 95.88 181 SER A C 1
ATOM 1487 O O . SER A 1 181 ? -3.126 1.034 -20.384 1.00 95.88 181 SER A O 1
ATOM 1489 N N . SER A 1 182 ? -1.620 -0.388 -19.561 1.00 93.94 182 SER A N 1
ATOM 1490 C CA . SER A 1 182 ? -1.858 -1.407 -20.595 1.00 93.94 182 SER A CA 1
ATOM 1491 C C . SER A 1 182 ? -3.316 -1.893 -20.677 1.00 93.94 182 SER A C 1
ATOM 1493 O O . SER A 1 182 ? -3.765 -2.293 -21.757 1.00 93.94 182 SER A O 1
ATOM 1495 N N . ILE A 1 183 ? -4.068 -1.822 -19.566 1.00 95.44 183 ILE A N 1
ATOM 1496 C CA . ILE A 1 183 ? -5.446 -2.325 -19.473 1.00 95.44 183 ILE A CA 1
ATOM 1497 C C . ILE A 1 183 ? -6.524 -1.242 -19.581 1.00 95.44 183 ILE A C 1
ATOM 1499 O O . ILE A 1 183 ? -7.650 -1.570 -19.961 1.00 95.44 183 ILE A O 1
ATOM 1503 N N . VAL A 1 184 ? -6.215 0.012 -19.239 1.00 96.00 184 VAL A N 1
ATOM 1504 C CA . VAL A 1 184 ? -7.212 1.100 -19.197 1.00 96.00 184 VAL A CA 1
ATOM 1505 C C . VAL A 1 184 ? -6.759 2.406 -19.848 1.00 96.00 184 VAL A C 1
ATOM 1507 O O . VAL A 1 184 ? -7.601 3.244 -20.138 1.00 96.00 184 VAL A O 1
ATOM 1510 N N . ASP A 1 185 ? -5.472 2.607 -20.116 1.00 96.50 185 ASP A N 1
ATOM 1511 C CA . ASP A 1 185 ? -4.959 3.891 -20.603 1.00 96.50 185 ASP A CA 1
ATOM 1512 C C . ASP A 1 185 ? -3.734 3.717 -21.508 1.00 96.50 185 ASP A C 1
ATOM 1514 O O . ASP A 1 185 ? -2.632 4.183 -21.222 1.00 96.50 185 ASP A O 1
ATOM 1518 N N . ARG A 1 186 ? -3.904 2.992 -22.619 1.00 93.62 186 ARG A N 1
ATOM 1519 C CA . ARG A 1 186 ? -2.786 2.648 -23.518 1.00 93.62 186 ARG A CA 1
ATOM 1520 C C . ARG A 1 186 ? -2.129 3.863 -24.174 1.00 93.62 186 ARG A C 1
ATOM 1522 O O . ARG A 1 186 ? -0.982 3.778 -24.595 1.00 93.62 186 ARG A O 1
ATOM 1529 N N . GLU A 1 187 ? -2.861 4.969 -24.274 1.00 93.31 187 GLU A N 1
ATOM 1530 C CA . GLU A 1 187 ? -2.371 6.243 -24.810 1.00 93.31 187 GLU A CA 1
ATOM 1531 C C . GLU A 1 187 ? -1.843 7.181 -23.707 1.00 93.31 187 GLU A C 1
ATOM 1533 O O . GLU A 1 187 ? -1.393 8.283 -24.015 1.00 93.31 187 GLU A O 1
ATOM 1538 N N . VAL A 1 188 ? -1.870 6.739 -22.441 1.00 92.75 188 VAL A N 1
ATOM 1539 C CA . VAL A 1 188 ? -1.373 7.445 -21.247 1.00 92.75 188 VAL A CA 1
ATOM 1540 C C . VAL A 1 188 ? -1.929 8.874 -21.143 1.00 92.75 188 VAL A C 1
ATOM 1542 O O . VAL A 1 188 ? -1.197 9.866 -21.040 1.00 92.75 188 VAL A O 1
ATOM 1545 N N . LYS A 1 189 ? -3.258 8.985 -21.231 1.00 94.75 189 LYS A N 1
ATOM 1546 C CA . LYS A 1 189 ? -4.012 10.243 -21.177 1.00 94.75 189 LYS A CA 1
ATOM 1547 C C . LYS A 1 189 ? -4.294 10.708 -19.753 1.00 94.75 189 LYS A C 1
ATOM 1549 O O . LYS A 1 189 ? -4.254 11.915 -19.511 1.00 94.75 189 LYS A O 1
ATOM 1554 N N . PHE A 1 190 ? -4.582 9.791 -18.830 1.00 95.75 190 PHE A N 1
ATOM 1555 C CA . PHE A 1 190 ? -5.059 10.120 -17.481 1.00 95.75 190 PHE A CA 1
ATOM 1556 C C . PHE A 1 190 ? -4.271 9.452 -16.349 1.00 95.75 190 PHE A C 1
ATOM 1558 O O . PHE A 1 190 ? -4.281 9.973 -15.225 1.00 95.75 190 PHE A O 1
ATOM 1565 N N . MET A 1 191 ? -3.606 8.328 -16.624 1.00 96.31 191 MET A N 1
ATOM 1566 C CA . MET A 1 191 ? -2.667 7.672 -15.717 1.00 96.31 191 MET A CA 1
ATOM 1567 C C . MET A 1 191 ? -1.359 8.475 -15.618 1.00 96.31 191 MET A C 1
ATOM 1569 O O . MET A 1 191 ? -1.030 9.241 -16.531 1.00 96.31 191 MET A O 1
ATOM 1573 N N . PRO A 1 192 ? -0.587 8.323 -14.525 1.00 96.25 192 PRO A N 1
ATOM 1574 C CA . PRO A 1 192 ? 0.727 8.950 -14.411 1.00 96.25 192 PRO A CA 1
ATOM 1575 C C . PRO A 1 192 ? 1.659 8.575 -15.575 1.00 96.25 192 PRO A C 1
ATOM 1577 O O . PRO A 1 192 ? 1.609 7.466 -16.110 1.00 96.25 192 PRO A O 1
ATOM 1580 N N . LYS A 1 193 ? 2.545 9.491 -15.977 1.00 92.44 193 LYS A N 1
ATOM 1581 C CA . LYS A 1 193 ? 3.415 9.297 -17.150 1.00 92.44 193 LYS A CA 1
ATOM 1582 C C . LYS A 1 193 ? 4.724 8.619 -16.769 1.00 92.44 193 LYS A C 1
ATOM 1584 O O . LYS A 1 193 ? 5.792 9.205 -16.911 1.00 92.44 193 LYS A O 1
ATOM 1589 N N . GLY A 1 194 ? 4.633 7.361 -16.335 1.00 90.75 194 GLY A N 1
ATOM 1590 C CA . GLY A 1 194 ? 5.778 6.579 -15.850 1.00 90.75 194 GLY A CA 1
ATOM 1591 C C . GLY A 1 194 ? 6.988 6.564 -16.795 1.00 90.75 194 GLY A C 1
ATOM 1592 O O . GLY A 1 194 ? 8.124 6.643 -16.344 1.00 90.75 194 GLY A O 1
ATOM 1593 N N . TYR A 1 195 ? 6.753 6.552 -18.111 1.00 88.50 195 TYR A N 1
ATOM 1594 C CA . TYR A 1 195 ? 7.810 6.575 -19.134 1.00 88.50 195 TYR A CA 1
ATOM 1595 C C . TYR A 1 195 ? 8.624 7.883 -19.173 1.00 88.50 195 TYR A C 1
ATOM 1597 O O . TYR A 1 195 ? 9.693 7.925 -19.772 1.00 88.50 195 TYR A O 1
ATOM 1605 N N . ALA A 1 196 ? 8.112 8.974 -18.597 1.00 91.69 196 ALA A N 1
ATOM 1606 C CA . ALA A 1 196 ? 8.778 10.276 -18.578 1.00 91.69 196 ALA A CA 1
ATOM 1607 C C . ALA A 1 196 ? 9.656 10.476 -17.329 1.00 91.69 196 ALA A C 1
ATOM 1609 O O . ALA A 1 196 ? 10.310 11.513 -17.192 1.00 91.69 196 ALA A O 1
ATOM 1610 N N . TRP A 1 197 ? 9.660 9.513 -16.403 1.00 96.12 197 TRP A N 1
ATOM 1611 C CA . TRP A 1 197 ? 10.377 9.623 -15.135 1.00 96.12 197 TRP A CA 1
ATOM 1612 C C . TRP A 1 197 ? 11.876 9.333 -15.264 1.00 96.12 197 TRP A C 1
ATOM 1614 O O . TRP A 1 197 ? 12.658 9.895 -14.495 1.00 96.12 197 TRP A O 1
ATOM 1624 N N . ASP A 1 198 ? 12.292 8.558 -16.271 1.00 94.00 198 ASP A N 1
ATOM 1625 C CA . ASP A 1 198 ? 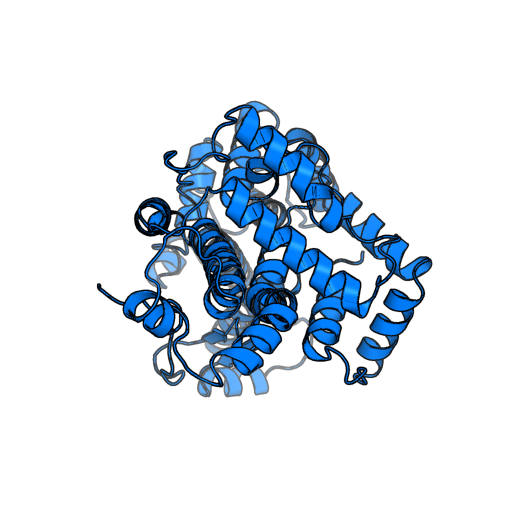13.686 8.154 -16.503 1.00 94.00 198 ASP A CA 1
ATOM 1626 C C . ASP A 1 198 ? 14.666 9.336 -16.460 1.00 94.00 198 ASP A C 1
ATOM 1628 O O . ASP A 1 198 ? 15.651 9.321 -15.719 1.00 94.00 198 ASP A O 1
ATOM 1632 N N . GLU A 1 199 ? 14.382 10.404 -17.214 1.00 94.38 199 GLU A N 1
ATOM 1633 C CA . GLU A 1 199 ? 15.250 11.588 -17.273 1.00 94.38 199 GLU A CA 1
ATOM 1634 C C . GLU A 1 199 ? 15.336 12.317 -15.929 1.00 94.38 199 GLU A C 1
ATOM 1636 O O . GLU A 1 199 ? 16.375 12.885 -15.583 1.00 94.38 199 GLU A O 1
ATOM 1641 N N . LYS A 1 200 ? 14.243 12.312 -15.160 1.00 96.31 200 LYS A N 1
ATOM 1642 C CA . LYS A 1 200 ? 14.168 12.986 -13.863 1.00 96.31 200 LYS A CA 1
ATOM 1643 C C . LYS A 1 200 ? 14.960 12.223 -12.813 1.00 96.31 200 LYS A C 1
ATOM 1645 O O . LYS A 1 200 ? 15.773 12.843 -12.137 1.00 96.31 200 LYS A O 1
ATOM 1650 N N . PHE A 1 201 ? 14.805 10.902 -12.731 1.00 95.69 201 PHE A N 1
ATOM 1651 C CA . PHE A 1 201 ? 15.605 10.076 -11.822 1.00 95.69 201 PHE A CA 1
ATOM 1652 C C . PHE A 1 201 ? 17.084 10.063 -12.206 1.00 95.69 201 PHE A C 1
ATOM 1654 O O . PHE A 1 201 ? 17.932 10.187 -11.326 1.00 95.69 201 PHE A O 1
ATOM 1661 N N . LYS A 1 202 ? 17.406 10.032 -13.504 1.00 94.44 202 LYS A N 1
ATOM 1662 C CA . LYS A 1 202 ? 18.791 10.165 -13.971 1.00 94.44 202 LYS A CA 1
ATOM 1663 C C . LYS A 1 202 ? 19.431 11.479 -13.511 1.00 94.44 202 LYS A C 1
ATOM 1665 O O . LYS A 1 202 ? 20.564 11.476 -13.043 1.00 94.44 202 LYS A O 1
ATOM 1670 N N . ASN A 1 203 ? 18.692 12.589 -13.571 1.00 96.19 203 ASN A N 1
ATOM 1671 C CA . ASN A 1 203 ? 19.164 13.887 -13.083 1.00 96.19 203 ASN A CA 1
ATOM 1672 C C . ASN A 1 203 ? 19.525 13.853 -11.584 1.00 96.19 203 ASN A C 1
ATOM 1674 O O . ASN A 1 203 ? 20.509 14.472 -11.180 1.00 96.19 203 ASN A O 1
ATOM 1678 N N . LEU A 1 204 ? 18.767 13.113 -10.766 1.00 95.38 204 LEU A N 1
ATOM 1679 C CA . LEU A 1 204 ? 19.062 12.947 -9.337 1.00 95.38 204 LEU A CA 1
ATOM 1680 C C . LEU A 1 204 ? 20.378 12.201 -9.112 1.00 95.38 204 LEU A C 1
ATOM 1682 O O . LEU A 1 204 ? 21.191 12.626 -8.289 1.00 95.38 204 LEU A O 1
ATOM 1686 N N . THR A 1 205 ? 20.610 11.135 -9.878 1.00 93.44 205 THR A N 1
ATOM 1687 C CA . THR A 1 205 ? 21.870 10.385 -9.854 1.00 93.44 205 THR A CA 1
ATOM 1688 C C . THR A 1 205 ? 23.043 11.258 -10.312 1.00 93.44 205 THR A C 1
ATOM 1690 O O . THR A 1 205 ? 24.057 11.332 -9.619 1.00 93.44 205 THR A O 1
ATOM 1693 N N . ASP A 1 206 ? 22.892 12.008 -11.410 1.00 94.50 206 ASP A N 1
ATOM 1694 C CA . ASP A 1 206 ? 23.931 12.908 -11.938 1.00 94.50 206 ASP A CA 1
ATOM 1695 C C . ASP A 1 206 ? 24.318 14.006 -10.927 1.00 94.50 206 ASP A C 1
ATOM 1697 O O . ASP A 1 206 ? 25.491 14.372 -10.796 1.00 94.50 206 ASP A O 1
ATOM 1701 N N . LYS A 1 207 ? 23.338 14.517 -10.172 1.00 95.25 207 LYS A N 1
ATOM 1702 C CA . LYS A 1 207 ? 23.534 15.510 -9.101 1.00 95.25 207 LYS A CA 1
ATOM 1703 C C . LYS A 1 207 ? 24.004 14.922 -7.775 1.00 95.25 207 LYS A C 1
ATOM 1705 O O . LYS A 1 207 ? 24.269 15.685 -6.847 1.00 95.25 207 LYS A O 1
ATOM 1710 N N . LYS A 1 208 ? 24.133 13.600 -7.683 1.00 92.56 208 LYS A N 1
ATOM 1711 C CA . LYS A 1 208 ? 24.505 12.877 -6.466 1.00 92.56 208 LYS A CA 1
ATOM 1712 C C . LYS A 1 208 ? 23.557 13.124 -5.291 1.00 92.56 208 LYS A C 1
ATOM 1714 O O . LYS A 1 208 ? 23.990 13.361 -4.163 1.00 92.56 208 LYS A O 1
ATOM 1719 N N . ILE A 1 209 ? 22.255 13.128 -5.568 1.00 92.44 209 ILE A N 1
ATOM 1720 C CA . ILE A 1 209 ? 21.237 13.251 -4.526 1.00 92.44 209 ILE A CA 1
ATOM 1721 C C . ILE A 1 209 ? 21.206 11.955 -3.709 1.00 92.44 209 ILE A C 1
ATOM 1723 O O . ILE A 1 209 ? 21.229 10.849 -4.254 1.00 92.44 209 ILE A O 1
ATOM 1727 N N . LYS A 1 210 ? 21.148 12.103 -2.383 1.00 88.56 210 LYS A N 1
ATOM 1728 C CA . LYS A 1 210 ? 21.150 10.984 -1.437 1.00 88.56 210 LYS A CA 1
ATOM 1729 C C . LYS A 1 210 ? 20.010 10.003 -1.723 1.00 88.56 210 LYS A C 1
ATOM 1731 O O . LYS A 1 210 ? 18.878 10.424 -1.924 1.00 88.56 210 LYS A O 1
ATOM 1736 N N . ASN A 1 211 ? 20.295 8.709 -1.595 1.00 88.12 211 ASN A N 1
ATOM 1737 C CA . ASN A 1 211 ? 19.442 7.557 -1.901 1.00 88.12 211 ASN A CA 1
ATOM 1738 C C . ASN A 1 211 ? 19.229 7.293 -3.404 1.00 88.12 211 ASN A C 1
ATOM 1740 O O . ASN A 1 211 ? 18.490 6.363 -3.731 1.00 88.12 211 ASN A O 1
ATOM 1744 N N . HIS A 1 212 ? 19.863 8.054 -4.302 1.00 91.19 212 HIS A N 1
ATOM 1745 C CA . HIS A 1 212 ? 19.752 7.886 -5.761 1.00 91.19 212 HIS A CA 1
ATOM 1746 C C . HIS A 1 212 ? 21.071 7.473 -6.428 1.00 91.19 212 HIS A C 1
ATOM 1748 O O . HIS A 1 212 ? 21.154 7.477 -7.658 1.00 91.19 212 HIS A O 1
ATOM 1754 N N . CYS A 1 213 ? 22.101 7.137 -5.643 1.00 89.56 213 CYS A N 1
ATOM 1755 C CA . CYS A 1 213 ? 23.425 6.813 -6.170 1.00 89.56 213 CYS A CA 1
ATOM 1756 C C . CYS A 1 213 ? 23.904 5.425 -5.746 1.00 89.56 213 CYS A C 1
ATOM 1758 O O . CYS A 1 213 ? 23.694 5.000 -4.608 1.00 89.56 213 CYS A O 1
ATOM 1760 N N . TYR A 1 214 ? 24.626 4.777 -6.659 1.00 88.31 214 TYR A N 1
ATOM 1761 C CA . TYR A 1 214 ? 25.297 3.507 -6.415 1.00 88.31 214 TYR A CA 1
ATOM 1762 C C . TYR A 1 214 ? 26.307 3.568 -5.267 1.00 88.31 214 TYR A C 1
ATOM 1764 O O . TYR A 1 214 ? 27.082 4.521 -5.138 1.00 88.31 214 TYR A O 1
ATOM 1772 N N . GLY A 1 215 ? 26.305 2.518 -4.443 1.00 82.94 215 GLY A N 1
ATOM 1773 C CA . GLY A 1 215 ? 27.208 2.358 -3.302 1.00 82.94 215 GLY A CA 1
ATOM 1774 C C . GLY A 1 215 ? 26.872 3.225 -2.083 1.00 82.94 215 GLY A C 1
ATOM 1775 O O . GLY A 1 215 ? 27.627 3.224 -1.109 1.00 82.94 215 GLY A O 1
ATOM 1776 N N . GLU A 1 216 ? 25.761 3.967 -2.099 1.00 82.25 216 GLU A N 1
ATOM 1777 C CA . GLU A 1 216 ? 25.297 4.700 -0.923 1.00 82.25 216 GLU A CA 1
ATOM 1778 C C . GLU A 1 216 ? 24.683 3.775 0.134 1.00 82.25 216 GLU A C 1
ATOM 1780 O O . GLU A 1 216 ? 24.007 2.789 -0.161 1.00 82.25 216 GLU A O 1
ATOM 1785 N N . SER A 1 217 ? 24.850 4.142 1.407 1.00 72.69 217 SER A N 1
ATOM 1786 C CA . SER A 1 217 ? 24.086 3.512 2.482 1.00 72.69 217 SER A CA 1
ATOM 1787 C C . SER A 1 217 ? 22.593 3.788 2.293 1.00 72.69 217 SER A C 1
ATOM 1789 O O . SER A 1 217 ? 22.198 4.958 2.256 1.00 72.69 217 SER A O 1
ATOM 1791 N N . ALA A 1 218 ? 21.754 2.752 2.251 1.00 69.75 218 ALA A N 1
ATOM 1792 C CA . ALA A 1 218 ? 20.312 2.967 2.267 1.00 69.75 218 ALA A CA 1
ATOM 1793 C C . ALA A 1 218 ? 19.838 3.456 3.639 1.00 69.75 218 ALA A C 1
ATOM 1795 O O . ALA A 1 218 ? 20.294 3.002 4.693 1.00 69.75 218 ALA A O 1
ATOM 1796 N N . TYR A 1 219 ? 18.861 4.359 3.623 1.00 68.38 219 TYR A N 1
ATOM 1797 C CA . TYR A 1 219 ? 18.101 4.693 4.817 1.00 68.38 219 TYR A CA 1
ATOM 1798 C C . TYR A 1 219 ? 17.279 3.483 5.290 1.00 68.38 219 TYR A C 1
ATOM 1800 O O . TYR A 1 219 ? 16.469 2.938 4.543 1.00 68.38 219 TYR A O 1
ATOM 1808 N N . ILE A 1 220 ? 17.459 3.093 6.554 1.00 71.56 220 ILE A N 1
ATOM 1809 C CA . ILE A 1 220 ? 16.709 2.004 7.188 1.00 71.56 220 ILE A CA 1
ATOM 1810 C C . ILE A 1 220 ? 15.633 2.617 8.082 1.00 71.56 220 ILE A C 1
ATOM 1812 O O . ILE A 1 220 ? 15.915 3.056 9.199 1.00 71.56 220 ILE A O 1
ATOM 1816 N N . CYS A 1 221 ? 14.390 2.652 7.601 1.00 82.38 221 CYS A N 1
ATOM 1817 C CA . CYS A 1 221 ? 13.257 3.001 8.455 1.00 82.38 221 CYS A CA 1
ATOM 1818 C C . CYS A 1 221 ? 13.065 1.895 9.511 1.00 82.38 221 CYS A C 1
ATOM 1820 O O . CYS A 1 221 ? 13.071 0.723 9.150 1.00 82.38 221 CYS A O 1
ATOM 1822 N N . PRO A 1 222 ? 12.877 2.190 10.807 1.00 82.62 222 PRO A N 1
ATOM 1823 C CA . PRO A 1 222 ? 12.664 1.136 11.804 1.00 82.62 222 PRO A CA 1
ATOM 1824 C C . PRO A 1 222 ? 11.320 0.405 11.641 1.00 82.62 222 PRO A C 1
ATOM 1826 O O . PRO A 1 222 ? 11.169 -0.695 12.173 1.00 82.62 222 PRO A O 1
ATOM 1829 N N . ILE A 1 223 ? 10.377 1.012 10.911 1.00 91.19 223 ILE A N 1
ATOM 1830 C CA . ILE A 1 223 ? 9.012 0.535 10.684 1.00 91.19 223 ILE A CA 1
ATOM 1831 C C . ILE A 1 223 ? 8.833 0.177 9.209 1.00 91.19 223 ILE A C 1
ATOM 1833 O O . ILE A 1 223 ? 9.042 1.012 8.326 1.00 91.19 223 ILE A O 1
ATOM 1837 N N . GLY A 1 224 ? 8.450 -1.072 8.953 1.00 92.19 224 GLY A N 1
ATOM 1838 C CA . GLY A 1 224 ? 8.102 -1.577 7.630 1.00 92.19 224 GLY A CA 1
ATOM 1839 C C . GLY A 1 224 ? 6.601 -1.685 7.419 1.00 92.19 224 GLY A C 1
ATOM 1840 O O . GLY A 1 224 ? 5.806 -1.534 8.345 1.00 92.19 224 GLY A O 1
ATOM 1841 N N . LEU A 1 225 ? 6.204 -2.009 6.191 1.00 93.75 225 LEU A N 1
ATOM 1842 C CA . LEU A 1 225 ? 4.800 -2.240 5.871 1.00 93.75 225 LEU A CA 1
ATOM 1843 C C . LEU A 1 225 ? 4.202 -3.397 6.680 1.00 93.75 225 LEU A C 1
ATOM 1845 O O . LEU A 1 225 ? 3.030 -3.327 7.029 1.00 93.75 225 LEU A O 1
ATOM 1849 N N . ILE A 1 226 ? 4.999 -4.417 7.032 1.00 93.56 226 ILE A N 1
ATOM 1850 C CA . ILE A 1 226 ? 4.526 -5.514 7.888 1.00 93.56 226 ILE A CA 1
ATOM 1851 C C . ILE A 1 226 ? 4.081 -5.009 9.264 1.00 93.56 226 ILE A C 1
ATOM 1853 O O . ILE A 1 226 ? 3.025 -5.404 9.738 1.00 93.56 226 ILE A O 1
ATOM 1857 N N . ASP A 1 227 ? 4.834 -4.089 9.873 1.00 94.88 227 ASP A N 1
ATOM 1858 C CA . ASP A 1 227 ? 4.491 -3.512 11.174 1.00 94.88 227 ASP A CA 1
ATOM 1859 C C . ASP A 1 227 ? 3.192 -2.690 11.084 1.00 94.88 227 ASP A C 1
ATOM 1861 O O . ASP A 1 227 ? 2.359 -2.726 11.988 1.00 94.88 227 ASP A O 1
ATOM 1865 N N . LEU A 1 228 ? 2.992 -1.969 9.974 1.00 97.38 228 LEU A N 1
ATOM 1866 C CA . LEU A 1 228 ? 1.797 -1.150 9.751 1.00 97.38 228 LEU A CA 1
ATOM 1867 C C . LEU A 1 228 ? 0.555 -2.005 9.464 1.00 97.38 228 LEU A C 1
ATOM 1869 O O . LEU A 1 228 ? -0.509 -1.754 10.030 1.00 97.38 228 LEU A O 1
ATOM 1873 N N . PHE A 1 229 ? 0.688 -3.023 8.610 1.00 96.19 229 PHE A N 1
ATOM 1874 C CA . PHE A 1 229 ? -0.403 -3.935 8.262 1.00 96.19 229 PHE A CA 1
ATOM 1875 C C . PHE A 1 229 ? -0.879 -4.710 9.485 1.00 96.19 229 PHE A C 1
ATOM 1877 O O . PHE A 1 229 ? -2.074 -4.722 9.791 1.00 96.19 229 PHE A O 1
ATOM 1884 N N . GLU A 1 230 ? 0.064 -5.288 10.224 1.00 95.12 230 GLU A N 1
ATOM 1885 C CA . GLU A 1 230 ? -0.225 -6.023 11.449 1.00 95.12 230 GLU A CA 1
ATOM 1886 C C . GLU A 1 230 ? -0.771 -5.116 12.546 1.00 95.12 230 GLU A C 1
ATOM 1888 O O . GLU A 1 230 ? -1.745 -5.471 13.210 1.00 95.12 230 GLU A O 1
ATOM 1893 N N . GLY A 1 231 ? -0.214 -3.912 12.697 1.00 96.88 231 GLY A N 1
ATOM 1894 C CA . GLY A 1 231 ? -0.728 -2.905 13.616 1.00 96.88 231 GLY A CA 1
ATOM 1895 C C . GLY A 1 231 ? -2.194 -2.565 13.339 1.00 96.88 231 GLY A C 1
ATOM 1896 O O . GLY A 1 231 ? -3.013 -2.588 14.258 1.00 96.88 231 GLY A O 1
ATOM 1897 N N . GLN A 1 232 ? -2.557 -2.310 12.080 1.00 97.50 232 GLN A N 1
ATOM 1898 C CA . GLN A 1 232 ? -3.925 -1.931 11.715 1.00 97.50 232 GLN A CA 1
ATOM 1899 C C . GLN A 1 232 ? -4.890 -3.107 11.896 1.00 97.50 232 GLN A C 1
ATOM 1901 O O . GLN A 1 232 ? -5.941 -2.950 12.523 1.00 97.50 232 GLN A O 1
ATOM 1906 N N . ALA A 1 233 ? -4.527 -4.297 11.408 1.00 96.00 233 ALA A N 1
ATOM 1907 C CA . ALA A 1 233 ? -5.365 -5.488 11.515 1.00 96.00 233 ALA A CA 1
ATOM 1908 C C . ALA A 1 233 ? -5.550 -5.925 12.975 1.00 96.00 233 ALA A C 1
ATOM 1910 O O . ALA A 1 233 ? -6.647 -6.319 13.379 1.00 96.00 233 ALA A O 1
ATOM 1911 N N . ARG A 1 234 ? -4.500 -5.838 13.801 1.00 96.25 234 ARG A N 1
ATOM 1912 C CA . ARG A 1 234 ? -4.561 -6.237 15.210 1.00 96.25 234 ARG A CA 1
ATOM 1913 C C . ARG A 1 234 ? -5.364 -5.261 16.055 1.00 96.25 234 ARG A C 1
ATOM 1915 O O . ARG A 1 234 ? -6.218 -5.703 16.819 1.00 96.25 234 ARG A O 1
ATOM 1922 N N . PHE A 1 235 ? -5.126 -3.957 15.931 1.00 97.62 235 PHE A N 1
ATOM 1923 C CA . PHE A 1 235 ? -5.839 -2.975 16.752 1.00 97.62 235 PHE A CA 1
ATOM 1924 C C . PHE A 1 235 ? -7.318 -2.883 16.376 1.00 97.62 235 PHE A C 1
ATOM 1926 O O . PHE A 1 235 ? -8.158 -2.780 17.268 1.00 97.62 235 PHE A O 1
ATOM 1933 N N . SER A 1 236 ? -7.656 -3.049 15.095 1.00 97.00 236 SER A N 1
ATOM 1934 C CA . SER A 1 236 ? -9.054 -3.183 14.666 1.00 97.00 236 SER A CA 1
ATOM 1935 C C . SER A 1 236 ? -9.704 -4.439 15.258 1.00 97.00 236 SER A C 1
ATOM 1937 O O . SER A 1 236 ? -10.821 -4.380 15.770 1.00 97.00 236 SER A O 1
ATOM 1939 N N . GLN A 1 237 ? -8.996 -5.575 15.268 1.00 95.94 237 GLN A N 1
ATOM 1940 C CA . GLN A 1 237 ? -9.477 -6.799 15.915 1.00 95.94 237 GLN A CA 1
ATOM 1941 C C . GLN A 1 237 ? -9.694 -6.606 17.424 1.00 95.94 237 GLN A C 1
ATOM 1943 O O . GLN A 1 237 ? -10.695 -7.072 17.968 1.00 95.94 237 GLN A O 1
ATOM 1948 N N . MET A 1 238 ? -8.775 -5.923 18.108 1.00 96.31 238 MET A N 1
ATOM 1949 C CA . MET A 1 238 ? -8.901 -5.616 19.535 1.00 96.31 238 MET A CA 1
ATOM 1950 C C . MET A 1 238 ? -10.085 -4.693 19.817 1.00 96.31 238 MET A C 1
ATOM 1952 O O . MET A 1 238 ? -10.815 -4.941 20.772 1.00 96.31 238 MET A O 1
ATOM 1956 N N . GLN A 1 239 ? -10.312 -3.669 18.987 1.00 95.38 239 GLN A N 1
ATOM 1957 C CA . GLN A 1 239 ? -11.490 -2.809 19.099 1.00 95.38 239 GLN A CA 1
ATOM 1958 C C . GLN A 1 239 ? -12.779 -3.605 18.899 1.00 95.38 239 GLN A C 1
ATOM 1960 O O . GLN A 1 239 ? -13.682 -3.496 19.726 1.00 95.38 239 GLN A O 1
ATOM 1965 N N . TYR A 1 240 ? -12.841 -4.461 17.874 1.00 94.56 240 TYR A N 1
ATOM 1966 C CA . TYR A 1 240 ? -13.980 -5.353 17.666 1.00 94.56 240 TYR A CA 1
ATOM 1967 C C . TYR A 1 240 ? -14.262 -6.198 18.914 1.00 94.56 240 TYR A C 1
ATOM 1969 O O . TYR A 1 240 ? -15.379 -6.178 19.423 1.00 94.56 240 TYR A O 1
ATOM 1977 N N . LEU A 1 241 ? -13.246 -6.887 19.445 1.00 94.25 241 LEU A N 1
ATOM 1978 C CA . LEU A 1 241 ? -13.393 -7.728 20.634 1.00 94.25 241 LEU A CA 1
ATOM 1979 C C . LEU A 1 241 ? -13.825 -6.914 21.858 1.00 94.25 241 LEU A C 1
ATOM 1981 O O . LEU A 1 241 ? -14.719 -7.339 22.579 1.00 94.25 241 LEU A O 1
ATOM 1985 N N . TYR A 1 242 ? -13.230 -5.740 22.070 1.00 94.62 242 TYR A N 1
ATOM 1986 C CA . TYR A 1 242 ? -13.562 -4.850 23.179 1.00 94.62 242 TYR A CA 1
ATOM 1987 C C . TYR A 1 242 ? -15.023 -4.403 23.145 1.00 94.62 242 TYR A C 1
ATOM 1989 O O . TYR A 1 242 ? -15.713 -4.480 24.157 1.00 94.62 242 TYR A O 1
ATOM 1997 N N . PHE A 1 243 ? -15.529 -3.965 21.992 1.00 91.94 243 PHE A N 1
ATOM 1998 C CA . PHE A 1 243 ? -16.929 -3.556 21.881 1.00 91.94 243 PHE A CA 1
ATOM 1999 C C . PHE A 1 243 ? -17.885 -4.756 21.914 1.00 91.94 243 PHE A C 1
ATOM 2001 O O . PHE A 1 243 ? -18.919 -4.681 22.576 1.00 91.94 243 PHE A O 1
ATOM 2008 N N . ALA A 1 244 ? -17.520 -5.876 21.282 1.00 90.62 244 ALA A N 1
ATOM 2009 C CA . ALA A 1 244 ? -18.304 -7.110 21.311 1.00 90.62 244 ALA A CA 1
ATOM 2010 C C . ALA A 1 244 ? -18.383 -7.728 22.716 1.00 90.62 244 ALA A C 1
ATOM 2012 O O . ALA A 1 244 ? -19.355 -8.401 23.031 1.00 90.62 244 ALA A O 1
ATOM 2013 N N . SER A 1 245 ? -17.407 -7.471 23.587 1.00 88.88 245 SER A N 1
ATOM 2014 C CA . SER A 1 245 ? -17.418 -7.908 24.985 1.00 88.88 245 SER A CA 1
ATOM 2015 C C . SER A 1 245 ? -18.042 -6.873 25.931 1.00 88.88 245 SER A C 1
ATOM 2017 O O . SER A 1 245 ? -17.651 -6.809 27.092 1.00 88.88 245 SER A O 1
ATOM 2019 N N . ASN A 1 246 ? -18.904 -5.971 25.446 1.00 89.62 246 ASN A N 1
ATOM 2020 C CA . ASN A 1 246 ? -19.467 -4.867 26.239 1.00 89.62 246 ASN A CA 1
ATOM 2021 C C . ASN A 1 246 ? -18.410 -4.039 26.998 1.00 89.62 246 ASN A C 1
ATOM 2023 O O . ASN A 1 246 ? -18.664 -3.550 28.097 1.00 89.62 246 ASN A O 1
ATOM 2027 N N . LYS A 1 247 ? -17.228 -3.846 26.397 1.00 93.12 247 LYS A N 1
ATOM 2028 C CA . LYS A 1 247 ? -16.101 -3.067 26.940 1.00 93.12 247 LYS A CA 1
ATOM 2029 C C . LYS A 1 247 ? -15.415 -3.678 28.169 1.00 93.12 247 LYS A C 1
ATOM 2031 O O . LYS A 1 247 ? -14.694 -2.975 28.873 1.00 93.12 247 LYS A O 1
ATOM 2036 N N . GLU A 1 248 ? -15.603 -4.973 28.410 1.00 92.44 248 GLU A N 1
ATOM 2037 C CA . GLU A 1 248 ? -15.017 -5.675 29.561 1.00 92.44 248 GLU A CA 1
ATOM 2038 C C . GLU A 1 248 ? -13.539 -6.062 29.376 1.00 92.44 248 GLU A C 1
ATOM 2040 O O . GLU A 1 248 ? -12.804 -6.139 30.360 1.00 92.44 248 GLU A O 1
ATOM 2045 N N . LEU A 1 249 ? -13.073 -6.280 28.139 1.00 94.06 249 LEU A N 1
ATOM 2046 C CA . LEU A 1 249 ? -11.692 -6.702 27.885 1.00 94.06 249 LEU A CA 1
ATOM 2047 C C . LEU A 1 249 ? -10.676 -5.588 28.171 1.00 94.06 249 LEU A C 1
ATOM 2049 O O . LEU A 1 249 ? -10.803 -4.452 27.710 1.00 94.06 249 LEU A O 1
ATOM 2053 N N . THR A 1 250 ? -9.609 -5.940 28.885 1.00 95.44 250 THR A N 1
ATOM 2054 C CA . THR A 1 250 ? -8.531 -5.023 29.268 1.00 95.44 250 THR A CA 1
ATOM 2055 C C . THR A 1 250 ? -7.258 -5.258 28.455 1.00 95.44 250 THR A C 1
ATOM 2057 O O . THR A 1 250 ? -7.078 -6.286 27.800 1.00 95.44 250 THR A O 1
ATOM 2060 N N . TRP A 1 251 ? -6.294 -4.336 28.562 1.00 95.81 251 TRP A N 1
ATOM 2061 C CA . TRP A 1 251 ? -4.945 -4.549 28.026 1.00 95.81 251 TRP A CA 1
ATOM 2062 C C . TRP A 1 251 ? -4.290 -5.845 28.524 1.00 95.81 251 TRP A C 1
ATOM 2064 O O . TRP A 1 251 ? -3.567 -6.479 27.760 1.00 95.81 251 TRP A O 1
ATOM 2074 N N . SER A 1 252 ? -4.547 -6.251 29.775 1.00 95.75 252 SER A N 1
ATOM 2075 C CA . SER A 1 252 ? -3.989 -7.492 30.332 1.00 95.75 252 SER A CA 1
ATOM 2076 C C . SER A 1 252 ? -4.564 -8.728 29.642 1.00 95.75 252 SER A C 1
ATOM 2078 O O . SER A 1 252 ? -3.844 -9.699 29.412 1.00 95.75 252 SER A O 1
ATOM 2080 N N . ASP A 1 253 ? -5.841 -8.692 29.268 1.00 95.19 253 ASP A N 1
ATOM 2081 C CA . ASP A 1 253 ? -6.488 -9.805 28.575 1.00 95.19 253 ASP A CA 1
ATOM 2082 C C . ASP A 1 253 ? -5.920 -9.961 27.164 1.00 95.19 253 ASP A C 1
ATOM 2084 O O . ASP A 1 253 ? -5.529 -11.059 26.767 1.00 95.19 253 ASP A O 1
ATOM 2088 N N . PHE A 1 254 ? -5.743 -8.853 26.442 1.00 95.06 254 PHE A N 1
ATOM 2089 C CA . PHE A 1 254 ? -5.097 -8.867 25.128 1.00 95.06 254 PHE A CA 1
ATOM 2090 C C . PHE A 1 254 ? -3.626 -9.306 25.187 1.00 95.06 254 PHE A C 1
ATOM 2092 O O . PHE A 1 254 ? -3.150 -10.014 24.295 1.00 95.06 254 PHE A O 1
ATOM 2099 N N . GLU A 1 255 ? -2.900 -8.949 26.248 1.00 93.75 255 GLU A N 1
ATOM 2100 C CA . GLU A 1 255 ? -1.533 -9.426 26.464 1.00 93.75 255 GLU A CA 1
ATOM 2101 C C . GLU A 1 255 ? -1.481 -10.946 26.674 1.00 93.75 255 GLU A C 1
ATOM 2103 O O . GLU A 1 255 ? -0.659 -11.626 26.052 1.00 93.75 255 GLU A O 1
ATOM 2108 N N . LYS A 1 256 ? -2.388 -11.495 27.496 1.00 92.50 256 LYS A N 1
ATOM 2109 C CA . LYS A 1 256 ? -2.519 -12.946 27.725 1.00 92.50 256 LYS A CA 1
ATOM 2110 C C . LYS A 1 256 ? -2.879 -13.700 26.446 1.00 92.50 256 LYS A C 1
ATOM 2112 O O . LYS A 1 256 ? -2.420 -14.823 26.257 1.00 92.50 256 LYS A O 1
ATOM 2117 N N . LEU A 1 257 ? -3.642 -13.071 25.552 1.00 88.44 257 LEU A N 1
ATOM 2118 C CA . LEU A 1 257 ? -3.962 -13.597 24.222 1.00 88.44 257 LEU A CA 1
ATOM 2119 C C . LEU A 1 257 ? -2.800 -13.476 23.219 1.00 88.44 257 LEU A C 1
ATOM 2121 O O . LEU A 1 257 ? -2.918 -13.946 22.089 1.00 88.44 257 LEU A O 1
ATOM 2125 N N . GLY A 1 258 ? -1.672 -12.868 23.607 1.00 88.75 258 GLY A N 1
ATOM 2126 C CA . GLY A 1 258 ? -0.493 -12.713 22.753 1.00 88.75 258 GLY A CA 1
ATOM 2127 C C . GLY A 1 258 ? -0.643 -11.644 21.667 1.00 88.75 258 GLY A C 1
ATOM 2128 O O . GLY A 1 258 ? 0.143 -11.628 20.724 1.00 88.75 258 GLY A O 1
ATOM 2129 N N . MET A 1 259 ? -1.624 -10.746 21.795 1.00 91.12 259 MET A N 1
ATOM 2130 C CA . MET A 1 259 ? -1.968 -9.745 20.777 1.00 91.12 259 MET A CA 1
ATOM 2131 C C . MET A 1 259 ? -1.057 -8.506 20.794 1.00 91.12 259 MET A C 1
ATOM 2133 O O . MET A 1 259 ? -1.133 -7.687 19.888 1.00 91.12 259 MET A O 1
ATOM 2137 N N . LEU A 1 260 ? -0.193 -8.371 21.805 1.00 90.56 260 LEU A N 1
ATOM 2138 C CA . LEU A 1 260 ? 0.604 -7.168 22.090 1.00 90.56 260 LEU A CA 1
ATOM 2139 C C . LEU A 1 260 ? 2.116 -7.431 22.046 1.00 90.56 260 LEU A C 1
ATOM 2141 O O . LEU A 1 260 ? 2.855 -7.003 22.930 1.00 90.56 260 LEU A O 1
ATOM 2145 N N . LYS A 1 261 ? 2.590 -8.216 21.072 1.00 87.31 261 LYS A N 1
ATOM 2146 C CA . LYS A 1 261 ? 4.010 -8.599 20.971 1.00 87.31 261 LYS A CA 1
ATOM 2147 C C . LYS A 1 261 ? 4.520 -8.560 19.535 1.00 87.31 261 LYS A C 1
ATOM 2149 O O . LYS A 1 261 ? 3.794 -8.880 18.598 1.00 87.31 261 LYS A O 1
ATOM 2154 N N . GLY A 1 262 ? 5.807 -8.246 19.385 1.00 87.88 262 GLY A N 1
ATOM 2155 C CA . GLY A 1 262 ? 6.499 -8.274 18.096 1.00 87.88 262 GLY A CA 1
ATOM 2156 C C . GLY A 1 262 ? 5.878 -7.316 17.077 1.00 87.88 262 GLY A C 1
ATOM 2157 O O . GLY A 1 262 ? 5.545 -6.183 17.416 1.00 87.88 262 GLY A O 1
ATOM 2158 N N . VAL A 1 263 ? 5.708 -7.790 15.839 1.00 86.00 263 VAL A N 1
ATOM 2159 C CA . VAL A 1 263 ? 5.162 -7.004 14.712 1.00 86.00 263 VAL A CA 1
ATOM 2160 C C . VAL A 1 263 ? 3.745 -6.478 14.958 1.00 86.00 263 VAL A C 1
ATOM 2162 O O . VAL A 1 263 ? 3.362 -5.470 14.383 1.00 86.00 263 VAL A O 1
ATOM 2165 N N . TYR A 1 264 ? 2.979 -7.108 15.856 1.00 86.44 264 TYR A N 1
ATOM 2166 C CA . TYR A 1 264 ? 1.619 -6.672 16.185 1.00 86.44 264 TYR A CA 1
ATOM 2167 C C . TYR A 1 264 ? 1.572 -5.383 17.022 1.00 86.44 264 TYR A C 1
ATOM 2169 O O . TYR A 1 264 ? 0.520 -4.755 17.119 1.00 86.44 264 TYR A O 1
ATOM 2177 N N . TYR A 1 265 ? 2.684 -5.006 17.666 1.00 91.81 265 TYR A N 1
ATOM 2178 C CA . TYR A 1 265 ? 2.731 -3.904 18.639 1.00 91.81 265 TYR A CA 1
ATOM 2179 C C . TYR A 1 265 ? 3.839 -2.875 18.360 1.00 91.81 265 TYR A C 1
ATOM 2181 O O . TYR A 1 265 ? 3.751 -1.742 18.829 1.00 91.81 265 TYR A O 1
ATOM 2189 N N . SER A 1 266 ? 4.842 -3.225 17.549 1.00 93.00 266 SER A N 1
ATOM 2190 C CA . SER A 1 266 ? 6.001 -2.379 17.217 1.00 93.00 266 SER A CA 1
ATOM 2191 C C . SER A 1 266 ? 5.621 -0.991 16.683 1.00 93.00 266 SER A C 1
ATOM 2193 O O . SER A 1 266 ? 6.171 0.023 17.129 1.00 93.00 266 SER A O 1
ATOM 2195 N N . ALA A 1 267 ? 4.667 -0.923 15.751 1.00 95.81 267 ALA A N 1
ATOM 2196 C CA . ALA A 1 267 ? 4.190 0.341 15.199 1.00 95.81 267 ALA A CA 1
ATOM 2197 C C . ALA A 1 267 ? 3.478 1.193 16.263 1.00 95.81 267 ALA A C 1
ATOM 2199 O O . ALA A 1 267 ? 3.681 2.405 16.303 1.00 95.81 267 ALA A O 1
ATOM 2200 N N . PHE A 1 268 ? 2.725 0.584 17.182 1.00 97.69 268 PHE A N 1
ATOM 2201 C CA . PHE A 1 268 ? 2.027 1.321 18.236 1.00 97.69 268 PHE A CA 1
ATOM 2202 C C . PHE A 1 268 ? 2.977 1.871 19.307 1.00 97.69 268 PHE A C 1
ATOM 2204 O O . PHE A 1 268 ? 2.841 3.025 19.703 1.00 97.69 268 PHE A O 1
ATOM 2211 N N . GLU A 1 269 ? 3.986 1.105 19.735 1.00 96.25 269 GLU A N 1
ATOM 2212 C CA . GLU A 1 269 ? 5.030 1.628 20.637 1.00 96.25 269 GLU A CA 1
ATOM 2213 C C . GLU A 1 269 ? 5.770 2.812 20.014 1.00 96.25 269 GLU A C 1
ATOM 2215 O O . GLU A 1 269 ? 6.038 3.822 20.672 1.00 96.25 269 GLU A O 1
ATOM 2220 N N . THR A 1 270 ? 6.067 2.700 18.719 1.00 96.56 270 THR A N 1
ATOM 2221 C CA . THR A 1 270 ? 6.719 3.769 17.965 1.00 96.56 270 THR A CA 1
ATOM 2222 C C . THR A 1 270 ? 5.815 4.993 17.859 1.00 96.56 270 THR A C 1
ATOM 2224 O O . THR A 1 270 ? 6.287 6.106 18.080 1.00 96.56 270 THR A O 1
ATOM 2227 N N . PHE A 1 271 ? 4.519 4.804 17.597 1.00 98.31 271 PHE A N 1
ATOM 2228 C CA . PHE A 1 271 ? 3.523 5.874 17.611 1.00 98.31 271 PHE A CA 1
ATOM 2229 C C . PHE A 1 271 ? 3.526 6.613 18.952 1.00 98.31 271 PHE A C 1
ATOM 2231 O O . PHE A 1 271 ? 3.806 7.808 18.962 1.00 98.31 271 PHE A O 1
ATOM 2238 N N . LEU A 1 272 ? 3.327 5.905 20.071 1.00 98.25 272 LEU A N 1
ATOM 2239 C CA . LEU A 1 272 ? 3.303 6.502 21.413 1.00 98.25 272 LEU A CA 1
ATOM 2240 C C . LEU A 1 272 ? 4.577 7.301 21.717 1.00 98.25 272 LEU A C 1
ATOM 2242 O O . LEU A 1 272 ? 4.515 8.425 22.215 1.00 98.25 272 LEU A O 1
ATOM 2246 N N . THR A 1 273 ? 5.735 6.742 21.361 1.00 97.75 273 THR A N 1
ATOM 2247 C CA . THR A 1 273 ? 7.037 7.390 21.562 1.00 97.75 273 THR A CA 1
ATOM 2248 C C . THR A 1 273 ? 7.156 8.676 20.741 1.00 97.75 273 THR A C 1
ATOM 2250 O O . THR A 1 273 ? 7.587 9.713 21.246 1.00 97.75 273 THR A O 1
ATOM 2253 N N . LEU A 1 274 ? 6.778 8.635 19.461 1.00 97.75 274 LEU A N 1
ATOM 2254 C CA . LEU A 1 274 ? 6.929 9.771 18.552 1.00 97.75 274 LEU A CA 1
ATOM 2255 C C . LEU A 1 274 ? 5.895 10.862 18.778 1.00 97.75 274 LEU A C 1
ATOM 2257 O O . LEU A 1 274 ? 6.205 12.026 18.529 1.00 97.75 274 LEU A O 1
ATOM 2261 N N . THR A 1 275 ? 4.696 10.506 19.234 1.00 98.19 275 THR A N 1
ATOM 2262 C CA . THR A 1 275 ? 3.657 11.474 19.578 1.00 98.19 275 THR A CA 1
ATOM 2263 C C . THR A 1 275 ? 3.776 11.981 21.003 1.00 98.19 275 THR A C 1
ATOM 2265 O O . THR A 1 275 ? 3.036 12.896 21.350 1.00 98.19 275 THR A O 1
ATOM 2268 N N . ASP A 1 276 ? 4.698 11.449 21.812 1.00 97.81 276 ASP A N 1
ATOM 2269 C CA . ASP A 1 276 ? 4.827 11.761 23.240 1.00 97.81 276 ASP A CA 1
ATOM 2270 C C . ASP A 1 276 ? 3.491 11.516 23.955 1.00 97.81 276 ASP A C 1
ATOM 2272 O O . ASP A 1 276 ? 2.734 12.431 24.291 1.00 97.81 276 ASP A O 1
ATOM 2276 N N . SER A 1 277 ? 3.079 10.250 23.969 1.00 98.06 277 SER A N 1
ATOM 2277 C CA . SER A 1 277 ? 1.776 9.807 24.464 1.00 98.06 277 SER A CA 1
ATOM 2278 C C . SER A 1 277 ? 1.929 8.566 25.327 1.00 98.06 277 SER A C 1
ATOM 2280 O O . SER A 1 277 ? 2.751 7.695 25.053 1.00 98.06 277 SER A O 1
ATOM 2282 N N . GLU A 1 278 ? 1.104 8.473 26.362 1.00 97.31 278 GLU A N 1
ATOM 2283 C CA . GLU A 1 278 ? 1.039 7.286 27.205 1.00 97.31 278 GLU A CA 1
ATOM 2284 C C . GLU A 1 278 ? 0.069 6.255 26.626 1.00 97.31 278 GLU A C 1
ATOM 2286 O O . GLU A 1 278 ? -0.839 6.581 25.853 1.00 97.31 278 GLU A O 1
ATOM 2291 N N . LYS A 1 279 ? 0.243 4.987 27.018 1.00 96.75 279 LYS A N 1
ATOM 2292 C CA . LYS A 1 279 ? -0.716 3.940 26.660 1.00 96.75 279 LYS A CA 1
ATOM 2293 C C . LYS A 1 279 ? -2.091 4.321 27.232 1.00 96.75 279 LYS A C 1
ATOM 2295 O O . LYS A 1 279 ? -2.191 4.513 28.445 1.00 96.75 279 LYS A O 1
ATOM 2300 N N . PRO A 1 280 ? -3.153 4.399 26.410 1.00 96.81 280 PRO A N 1
ATOM 2301 C CA . PRO A 1 280 ? -4.454 4.835 26.894 1.00 96.81 280 PRO A CA 1
ATOM 2302 C C . PRO A 1 280 ? -5.074 3.780 27.814 1.00 96.81 280 PRO A C 1
ATOM 2304 O O . PRO A 1 280 ? -4.685 2.612 27.796 1.00 96.81 280 PRO A O 1
ATOM 2307 N N . LEU A 1 281 ? -6.088 4.166 28.590 1.00 93.88 281 LEU A N 1
ATOM 2308 C CA . LEU A 1 281 ? -6.741 3.270 29.556 1.00 93.88 281 LEU A CA 1
ATOM 2309 C C . LEU A 1 281 ? -7.345 2.012 28.910 1.00 93.88 281 LEU A C 1
ATOM 2311 O O . LEU A 1 281 ? -7.297 0.932 29.495 1.00 93.88 281 LEU A O 1
ATOM 2315 N N . ASN A 1 282 ? -7.897 2.140 27.703 1.00 94.88 282 ASN A N 1
ATOM 2316 C CA . ASN A 1 282 ? -8.503 1.042 26.956 1.00 94.88 282 ASN A CA 1
ATOM 2317 C C . ASN A 1 282 ? -8.350 1.248 25.441 1.00 94.88 282 ASN A C 1
ATOM 2319 O O . ASN A 1 282 ? -7.930 2.311 24.977 1.00 94.88 282 ASN A O 1
ATOM 2323 N N . VAL A 1 283 ? -8.706 0.218 24.674 1.00 94.94 283 VAL A N 1
ATOM 2324 C CA . VAL A 1 283 ? -8.547 0.197 23.211 1.00 94.94 283 VAL A CA 1
ATOM 2325 C C . VAL A 1 283 ? -9.620 0.988 22.451 1.00 94.94 283 VAL A C 1
ATOM 2327 O O . VAL A 1 283 ? -9.466 1.246 21.260 1.00 94.94 283 VAL A O 1
ATOM 2330 N N . GLY A 1 284 ? -10.687 1.412 23.132 1.00 94.50 284 GLY A N 1
ATOM 2331 C CA . GLY A 1 284 ? -11.711 2.312 22.596 1.00 94.50 284 GLY A CA 1
ATOM 2332 C C . GLY A 1 284 ? -11.348 3.798 22.702 1.00 94.50 284 GLY A C 1
ATOM 2333 O O . GLY A 1 284 ? -12.198 4.644 22.456 1.00 94.50 284 GLY A O 1
ATOM 2334 N N . SER A 1 285 ? -10.119 4.130 23.108 1.00 96.56 285 SER A N 1
ATOM 2335 C CA . SER A 1 285 ? -9.652 5.513 23.240 1.00 96.56 285 SER A CA 1
ATOM 2336 C C . SER A 1 285 ? -9.524 6.227 21.881 1.00 96.56 285 SER A C 1
ATOM 2338 O O . SER A 1 285 ? -9.057 5.603 20.922 1.00 96.56 285 SER A O 1
ATOM 2340 N N . PRO A 1 286 ? -9.799 7.549 21.815 1.00 97.44 286 PRO A N 1
ATOM 2341 C CA . PRO A 1 286 ? -9.505 8.384 20.644 1.00 97.44 286 PRO A CA 1
ATOM 2342 C C . PRO A 1 286 ? -8.061 8.274 20.146 1.00 97.44 286 PRO A C 1
ATOM 2344 O O . PRO A 1 286 ? -7.804 8.332 18.946 1.00 97.44 286 PRO A O 1
ATOM 2347 N N . LEU A 1 287 ? -7.113 8.025 21.054 1.00 98.31 287 LEU A N 1
ATOM 2348 C CA . LEU A 1 287 ? -5.706 7.856 20.706 1.00 98.31 287 LEU A CA 1
ATOM 2349 C C . LEU A 1 287 ? -5.469 6.608 19.836 1.00 98.31 287 LEU A C 1
ATOM 2351 O O . LEU A 1 287 ? -4.621 6.628 18.945 1.00 98.31 287 LEU A O 1
ATOM 2355 N N . ILE A 1 288 ? -6.240 5.533 20.053 1.00 97.94 288 ILE A N 1
ATOM 2356 C CA . ILE A 1 288 ? -6.202 4.338 19.197 1.00 97.94 288 ILE A CA 1
ATOM 2357 C C . ILE A 1 288 ? -6.832 4.627 17.837 1.00 97.94 288 ILE A C 1
ATOM 2359 O O . ILE A 1 288 ? -6.311 4.184 16.815 1.00 97.94 288 ILE A O 1
ATOM 2363 N N . ALA A 1 289 ? -7.925 5.388 17.810 1.00 97.75 289 ALA A N 1
ATOM 2364 C CA . ALA A 1 289 ? -8.559 5.790 16.562 1.00 97.75 289 ALA A CA 1
ATOM 2365 C C . ALA A 1 289 ? -7.615 6.656 15.707 1.00 97.75 289 ALA A C 1
ATOM 2367 O O . ALA A 1 289 ? -7.470 6.414 14.509 1.00 97.75 289 ALA A O 1
ATOM 2368 N N . LEU A 1 290 ? -6.890 7.594 16.330 1.00 98.62 290 LEU A N 1
ATOM 2369 C CA . LEU A 1 290 ? -5.860 8.387 15.659 1.00 98.62 290 LEU A CA 1
ATOM 2370 C C . LEU A 1 290 ? -4.725 7.504 15.131 1.00 98.62 290 LEU A C 1
ATOM 2372 O O . LEU A 1 290 ? -4.302 7.674 13.991 1.00 98.62 290 LEU A O 1
ATOM 2376 N N . TYR A 1 291 ? -4.250 6.546 15.930 1.00 98.62 291 TYR A N 1
ATOM 2377 C CA . TYR A 1 291 ? -3.238 5.587 15.490 1.00 98.62 291 TYR A CA 1
ATOM 2378 C C . TYR A 1 291 ? -3.683 4.826 14.233 1.00 98.62 291 TYR A C 1
ATOM 2380 O O . TYR A 1 291 ? -2.952 4.810 13.244 1.00 98.62 291 TYR A O 1
ATOM 2388 N N . LEU A 1 292 ? -4.897 4.264 14.228 1.00 98.31 292 LEU A N 1
ATOM 2389 C CA . LEU A 1 292 ? -5.453 3.553 13.071 1.00 98.31 292 LEU A CA 1
ATOM 2390 C C . LEU A 1 292 ? -5.576 4.453 11.832 1.00 98.31 292 LEU A C 1
ATOM 2392 O O . LEU A 1 292 ? -5.254 4.007 10.730 1.00 98.31 292 LEU A O 1
ATOM 2396 N N . LEU A 1 293 ? -5.973 5.718 12.006 1.00 98.31 293 LEU A N 1
ATOM 2397 C CA . LEU A 1 293 ? -6.021 6.701 10.921 1.00 98.31 293 LEU A CA 1
ATOM 2398 C C . LEU A 1 293 ? -4.625 6.963 10.341 1.00 98.31 293 LEU A C 1
ATOM 2400 O O . LEU A 1 293 ? -4.459 6.994 9.127 1.00 98.31 293 LEU A O 1
ATOM 2404 N N . ILE A 1 294 ? -3.596 7.114 11.177 1.00 98.31 294 ILE A N 1
ATOM 2405 C CA . ILE A 1 294 ? -2.224 7.325 10.689 1.00 98.31 294 ILE A CA 1
ATOM 2406 C C . ILE A 1 294 ? -1.733 6.113 9.905 1.00 98.31 294 ILE A C 1
ATOM 2408 O O . ILE A 1 294 ? -1.090 6.296 8.872 1.00 98.31 294 ILE A O 1
ATOM 2412 N N . LEU A 1 295 ? -2.014 4.891 10.374 1.00 98.38 295 LEU A N 1
ATOM 2413 C CA . LEU A 1 295 ? -1.655 3.679 9.637 1.00 98.38 295 LEU A CA 1
ATOM 2414 C C . LEU A 1 295 ? -2.277 3.696 8.240 1.00 98.38 295 LEU A C 1
ATOM 2416 O O . LEU A 1 295 ? -1.561 3.491 7.262 1.00 98.38 295 LEU A O 1
ATOM 2420 N N . ASP A 1 296 ? -3.564 4.029 8.150 1.00 97.38 296 ASP A N 1
ATOM 2421 C CA . ASP A 1 296 ? -4.286 4.147 6.886 1.00 97.38 296 ASP A CA 1
ATOM 2422 C C . ASP A 1 296 ? -3.655 5.185 5.935 1.00 97.38 296 ASP A C 1
ATOM 2424 O O . ASP A 1 296 ? -3.332 4.864 4.791 1.00 97.38 296 ASP A O 1
ATOM 2428 N N . LEU A 1 297 ? -3.350 6.397 6.410 1.00 98.00 297 LEU A N 1
ATOM 2429 C CA . LEU A 1 297 ? -2.670 7.418 5.591 1.00 98.00 297 LEU A CA 1
ATOM 2430 C C . LEU A 1 297 ? -1.251 7.018 5.171 1.00 98.00 297 LEU A C 1
ATOM 2432 O O . LEU A 1 297 ? -0.742 7.450 4.129 1.00 98.00 297 LEU A O 1
ATOM 2436 N N . SER A 1 298 ? -0.580 6.228 6.007 1.00 97.94 298 SER A N 1
ATOM 2437 C CA . SER A 1 298 ? 0.794 5.792 5.768 1.00 97.94 298 SER A CA 1
ATOM 2438 C C . SER A 1 298 ? 0.854 4.765 4.646 1.00 97.94 298 SER A C 1
ATOM 2440 O O . SER A 1 298 ? 1.719 4.873 3.782 1.00 97.94 298 SER A O 1
ATOM 2442 N N . ILE A 1 299 ? -0.076 3.804 4.622 1.00 97.62 299 ILE A N 1
ATOM 2443 C CA . ILE A 1 299 ? -0.128 2.748 3.598 1.00 97.62 299 ILE A CA 1
ATOM 2444 C C . ILE A 1 299 ? -0.755 3.210 2.277 1.00 97.62 299 ILE A C 1
ATOM 2446 O O . ILE A 1 299 ? -0.642 2.500 1.275 1.00 97.62 299 ILE A O 1
ATOM 2450 N N . ASN A 1 300 ? -1.353 4.404 2.260 1.00 97.25 300 ASN A N 1
ATOM 2451 C CA . ASN A 1 300 ? -1.971 5.037 1.096 1.00 97.25 300 ASN A CA 1
ATOM 2452 C C . ASN A 1 300 ? -1.193 6.274 0.611 1.00 97.25 300 ASN A C 1
ATOM 2454 O O . ASN A 1 300 ? -1.705 7.394 0.687 1.00 97.25 300 ASN A O 1
ATOM 2458 N N . PRO A 1 301 ? 0.052 6.129 0.113 1.00 96.31 301 PRO A N 1
ATOM 2459 C CA . PRO A 1 301 ? 0.660 7.198 -0.663 1.00 96.31 301 PRO A CA 1
ATOM 2460 C C . PRO A 1 301 ? -0.146 7.487 -1.930 1.00 96.31 301 PRO A C 1
ATOM 2462 O O . PRO A 1 301 ? -0.846 6.620 -2.454 1.00 96.31 301 PRO A O 1
ATOM 2465 N N . ALA A 1 302 ? -0.035 8.727 -2.400 1.00 95.94 302 ALA A N 1
ATOM 2466 C CA . ALA A 1 302 ? -0.765 9.224 -3.563 1.00 95.94 302 ALA A CA 1
ATOM 2467 C C . ALA A 1 302 ? 0.162 9.713 -4.693 1.00 95.94 302 ALA A C 1
ATOM 2469 O O . ALA A 1 302 ? -0.294 9.934 -5.815 1.00 95.94 302 ALA A O 1
ATOM 2470 N N . GLU A 1 303 ? 1.453 9.898 -4.403 1.00 95.12 303 GLU A N 1
ATOM 2471 C CA . GLU A 1 303 ? 2.457 10.318 -5.381 1.00 95.12 303 GLU A CA 1
ATOM 2472 C C . GLU A 1 303 ? 2.971 9.110 -6.174 1.00 95.12 303 GLU A C 1
ATOM 2474 O O . GLU A 1 303 ? 3.136 8.021 -5.626 1.00 95.12 303 GLU A O 1
ATOM 2479 N N . GLY A 1 304 ? 3.162 9.277 -7.483 1.00 95.56 304 GLY A N 1
ATOM 2480 C CA . GLY A 1 304 ? 3.452 8.179 -8.412 1.00 95.56 304 GLY A CA 1
ATOM 2481 C C . GLY A 1 304 ? 2.224 7.334 -8.776 1.00 95.56 304 GLY A C 1
ATOM 2482 O O . GLY A 1 304 ? 2.169 6.794 -9.878 1.00 95.56 304 GLY A O 1
ATOM 2483 N N . PHE A 1 305 ? 1.223 7.239 -7.895 1.00 96.75 305 PHE A N 1
ATOM 2484 C CA . PHE A 1 305 ? -0.119 6.739 -8.200 1.00 96.75 305 PHE A CA 1
ATOM 2485 C C . PHE A 1 305 ? -1.120 7.126 -7.089 1.00 96.75 305 PHE A C 1
ATOM 2487 O O . PHE A 1 305 ? -0.812 6.915 -5.916 1.00 96.75 305 PHE A O 1
ATOM 2494 N N . PRO A 1 306 ? -2.327 7.639 -7.415 1.00 96.38 306 PRO A N 1
ATOM 2495 C CA . PRO A 1 306 ? -2.856 7.906 -8.759 1.00 96.38 306 PRO A CA 1
ATOM 2496 C C . PRO A 1 306 ? -2.419 9.258 -9.349 1.00 96.38 306 PRO A C 1
ATOM 2498 O O . PRO A 1 306 ? -2.823 9.596 -10.465 1.00 96.38 306 PRO A O 1
ATOM 2501 N N . PHE A 1 307 ? -1.635 10.052 -8.616 1.00 96.69 307 PHE A N 1
ATOM 2502 C CA . PHE A 1 307 ? -1.086 11.316 -9.102 1.00 96.69 307 PHE A CA 1
ATOM 2503 C C . PHE A 1 307 ? 0.319 11.127 -9.676 1.00 96.69 307 PHE A C 1
ATOM 2505 O O . PHE A 1 307 ? 1.004 10.153 -9.372 1.00 96.69 307 PHE A O 1
ATOM 2512 N N . ASP A 1 308 ? 0.741 12.069 -10.517 1.00 95.06 308 ASP A N 1
ATOM 2513 C CA . ASP A 1 308 ? 2.117 12.108 -11.015 1.00 95.06 308 ASP A CA 1
ATOM 2514 C C . ASP A 1 308 ? 3.097 12.523 -9.902 1.00 95.06 308 ASP A C 1
ATOM 2516 O O . ASP A 1 308 ? 2.686 13.029 -8.853 1.00 95.06 308 ASP A O 1
ATOM 2520 N N . ILE A 1 309 ? 4.391 12.303 -10.131 1.00 95.81 309 ILE A N 1
ATOM 2521 C CA . ILE A 1 309 ? 5.451 12.721 -9.210 1.00 95.81 309 ILE A CA 1
ATOM 2522 C C . ILE A 1 309 ? 5.646 14.232 -9.338 1.00 95.81 309 ILE A C 1
ATOM 2524 O O . ILE A 1 309 ? 5.986 14.746 -10.408 1.00 95.81 309 ILE A O 1
ATOM 2528 N N . MET A 1 310 ? 5.449 14.941 -8.231 1.00 92.31 310 MET A N 1
ATOM 2529 C CA . MET A 1 310 ? 5.606 16.390 -8.143 1.00 92.31 310 MET A CA 1
ATOM 2530 C C . MET A 1 310 ? 7.025 16.754 -7.715 1.00 92.31 310 MET A C 1
ATOM 2532 O O . MET A 1 310 ? 7.616 17.679 -8.276 1.00 92.31 310 MET A O 1
ATOM 2536 N N . ASN A 1 311 ? 7.586 16.013 -6.754 1.00 94.12 311 ASN A N 1
ATOM 2537 C CA . ASN A 1 311 ? 8.943 16.224 -6.266 1.00 94.12 311 ASN A CA 1
ATOM 2538 C C . ASN A 1 311 ? 9.736 14.911 -6.253 1.00 94.12 311 ASN A C 1
ATOM 2540 O O . ASN A 1 311 ? 9.636 14.100 -5.337 1.00 94.12 311 ASN A O 1
ATOM 2544 N N . TYR A 1 312 ? 10.586 14.739 -7.266 1.00 95.00 312 TYR A N 1
ATOM 2545 C CA . TYR A 1 312 ? 11.393 13.532 -7.436 1.00 95.00 312 TYR A CA 1
ATOM 2546 C C . TYR A 1 312 ? 12.432 13.336 -6.319 1.00 95.00 312 TYR A C 1
ATOM 2548 O O . TYR A 1 312 ? 12.731 12.192 -5.988 1.00 95.00 312 TYR A O 1
ATOM 2556 N N . GLU A 1 313 ? 12.958 14.415 -5.723 1.00 93.31 313 GLU A N 1
ATOM 2557 C CA . GLU A 1 313 ? 13.918 14.326 -4.606 1.00 93.31 313 GLU A CA 1
ATOM 2558 C C . GLU A 1 313 ? 13.249 13.787 -3.331 1.00 93.31 313 GLU A C 1
ATOM 2560 O O . GLU A 1 313 ? 13.850 13.023 -2.579 1.00 93.31 313 GLU A O 1
ATOM 2565 N N . GLU A 1 314 ? 11.978 14.134 -3.115 1.00 92.44 314 GLU A N 1
ATOM 2566 C CA . GLU A 1 314 ? 11.200 13.701 -1.948 1.00 92.44 314 GLU A CA 1
ATOM 2567 C C . GLU A 1 314 ? 10.388 12.425 -2.198 1.00 92.44 314 GLU A C 1
ATOM 2569 O O . GLU A 1 314 ? 9.749 11.917 -1.277 1.00 92.44 314 GLU A O 1
ATOM 2574 N N . PHE A 1 315 ? 10.443 11.855 -3.406 1.00 95.00 315 PHE A N 1
ATOM 2575 C CA . PHE A 1 315 ? 9.582 10.744 -3.814 1.00 95.00 315 PHE A CA 1
ATOM 2576 C C . PHE A 1 315 ? 9.656 9.534 -2.872 1.00 95.00 315 PHE A C 1
ATOM 2578 O O . PHE A 1 315 ? 8.639 8.931 -2.529 1.00 95.00 315 PHE A O 1
ATOM 2585 N N . ILE A 1 316 ? 10.853 9.180 -2.393 1.00 93.50 316 ILE A N 1
ATOM 2586 C CA . ILE A 1 316 ? 11.018 8.078 -1.431 1.00 93.50 316 ILE A CA 1
ATOM 2587 C C . ILE A 1 316 ? 10.322 8.425 -0.108 1.00 93.50 316 ILE A C 1
ATOM 2589 O O . ILE A 1 316 ? 9.617 7.593 0.461 1.00 93.50 316 ILE A O 1
ATOM 2593 N N . ASN A 1 317 ? 10.480 9.657 0.380 1.00 92.25 317 ASN A N 1
ATOM 2594 C CA . ASN A 1 317 ? 9.877 10.100 1.638 1.00 92.25 317 ASN A CA 1
ATOM 2595 C C . ASN A 1 317 ? 8.350 10.192 1.540 1.00 92.25 317 ASN A C 1
ATOM 2597 O O . ASN A 1 317 ? 7.652 9.900 2.515 1.00 92.25 317 ASN A O 1
ATOM 2601 N N . SER A 1 318 ? 7.833 10.574 0.371 1.00 93.69 318 SER A N 1
ATOM 2602 C CA . SER A 1 318 ? 6.405 10.730 0.124 1.00 93.69 318 SER A CA 1
ATOM 2603 C C . SER A 1 318 ? 5.694 9.409 -0.157 1.00 93.69 318 SER A C 1
ATOM 2605 O O . SER A 1 318 ? 4.484 9.330 0.060 1.00 93.69 318 SER A O 1
ATOM 2607 N N . THR A 1 319 ? 6.409 8.359 -0.572 1.00 94.69 319 THR A N 1
ATOM 2608 C CA . THR A 1 319 ? 5.810 7.057 -0.914 1.00 94.69 319 THR A CA 1
ATOM 2609 C C . THR A 1 319 ? 6.145 5.924 0.048 1.00 94.69 319 THR A C 1
ATOM 2611 O O . THR A 1 319 ? 5.345 5.000 0.190 1.00 94.69 319 THR A O 1
ATOM 2614 N N . HIS A 1 320 ? 7.275 5.972 0.758 1.00 94.50 320 HIS A N 1
ATOM 2615 C CA . HIS A 1 320 ? 7.636 4.918 1.702 1.00 94.50 320 HIS A CA 1
ATOM 2616 C C . HIS A 1 320 ? 6.715 4.970 2.941 1.00 94.50 320 HIS A C 1
ATOM 2618 O O . HIS A 1 320 ? 6.788 5.918 3.729 1.00 94.50 320 HIS A O 1
ATOM 2624 N N . PRO A 1 321 ? 5.912 3.925 3.215 1.00 95.44 321 PRO A N 1
ATOM 2625 C CA . PRO A 1 321 ? 4.848 3.960 4.215 1.00 95.44 321 PRO A CA 1
ATOM 2626 C C . PRO A 1 321 ? 5.396 4.116 5.638 1.00 95.44 321 PRO A C 1
ATOM 2628 O O . PRO A 1 321 ? 4.869 4.898 6.422 1.00 95.44 321 PRO A O 1
ATOM 2631 N N . GLY A 1 322 ? 6.526 3.473 5.951 1.00 95.38 322 GLY A N 1
ATOM 2632 C CA . GLY A 1 322 ? 7.249 3.710 7.205 1.00 95.38 322 GLY A CA 1
ATOM 2633 C C . GLY A 1 322 ? 7.695 5.168 7.395 1.00 95.38 322 GLY A C 1
ATOM 2634 O O . GLY A 1 322 ? 7.491 5.734 8.463 1.00 95.38 322 GLY A O 1
ATOM 2635 N N . ILE A 1 323 ? 8.248 5.825 6.367 1.00 95.00 323 ILE A N 1
ATOM 2636 C CA . ILE A 1 323 ? 8.677 7.231 6.464 1.00 95.00 323 ILE A CA 1
ATOM 2637 C C . ILE A 1 323 ? 7.465 8.150 6.637 1.00 95.00 323 ILE A C 1
ATOM 2639 O O . ILE A 1 323 ? 7.474 9.003 7.529 1.00 95.00 323 ILE A O 1
ATOM 2643 N N . ARG A 1 324 ? 6.396 7.929 5.859 1.00 96.88 324 ARG A N 1
ATOM 2644 C CA . ARG A 1 324 ? 5.117 8.641 6.009 1.00 96.88 324 ARG A CA 1
ATOM 2645 C C . ARG A 1 324 ? 4.584 8.527 7.434 1.00 96.88 324 ARG A C 1
ATOM 2647 O O . ARG A 1 324 ? 4.297 9.552 8.046 1.00 96.88 324 ARG A O 1
ATOM 2654 N N . PHE A 1 325 ? 4.545 7.318 7.992 1.00 98.12 325 PHE A N 1
ATOM 2655 C CA . PHE A 1 325 ? 4.124 7.063 9.371 1.00 98.12 325 PHE A CA 1
ATOM 2656 C C . PHE A 1 325 ? 4.921 7.894 10.381 1.00 98.12 325 PHE A C 1
ATOM 2658 O O . PHE A 1 325 ? 4.345 8.609 11.205 1.00 98.12 325 PHE A O 1
ATOM 2665 N N . MET A 1 326 ? 6.254 7.870 10.281 1.00 97.12 326 MET A N 1
ATOM 2666 C CA . MET A 1 326 ? 7.133 8.645 11.161 1.00 97.12 326 MET A CA 1
ATOM 2667 C C . MET A 1 326 ? 6.880 10.155 11.031 1.00 97.12 326 MET A C 1
ATOM 2669 O O . MET A 1 326 ? 6.877 10.873 12.034 1.00 97.12 326 MET A O 1
ATOM 2673 N N . ASN A 1 327 ? 6.672 10.652 9.809 1.00 97.19 327 ASN A N 1
ATOM 2674 C CA . ASN A 1 327 ? 6.426 12.068 9.540 1.00 97.19 327 ASN A CA 1
ATOM 2675 C C . ASN A 1 327 ? 5.059 12.522 10.066 1.00 97.19 327 ASN A C 1
ATOM 2677 O O . ASN A 1 327 ? 4.978 13.566 10.712 1.00 97.19 327 ASN A O 1
ATOM 2681 N N . LEU A 1 328 ? 4.015 11.713 9.884 1.00 98.50 328 LEU A N 1
ATOM 2682 C CA . LEU A 1 328 ? 2.681 11.961 10.433 1.00 98.50 328 LEU A CA 1
ATOM 2683 C C . LEU A 1 328 ? 2.709 12.011 11.968 1.00 98.50 328 LEU A C 1
ATOM 2685 O O . LEU A 1 328 ? 2.167 12.945 12.559 1.00 98.50 328 LEU A O 1
ATOM 2689 N N . CYS A 1 329 ? 3.422 11.087 12.622 1.00 98.50 329 CYS A N 1
ATOM 2690 C CA . CYS A 1 329 ? 3.590 11.113 14.079 1.00 98.50 329 CYS A CA 1
ATOM 2691 C C . CYS A 1 329 ? 4.282 12.403 14.558 1.00 98.50 329 CYS A C 1
ATOM 2693 O O . CYS A 1 329 ? 3.843 13.030 15.523 1.00 98.50 329 CYS A O 1
ATOM 2695 N N . LYS A 1 330 ? 5.339 12.846 13.861 1.00 98.06 330 LYS A N 1
ATOM 2696 C CA . LYS A 1 330 ? 6.029 14.111 14.173 1.00 98.06 330 LYS A CA 1
ATOM 2697 C C . LYS A 1 330 ? 5.123 15.327 13.975 1.00 98.06 330 LYS A C 1
ATOM 2699 O O . LYS A 1 330 ? 5.186 16.258 14.774 1.00 98.06 330 LYS A O 1
ATOM 2704 N N . VAL A 1 331 ? 4.293 15.334 12.930 1.00 98.44 331 VAL A N 1
ATOM 2705 C CA . VAL A 1 331 ? 3.304 16.397 12.692 1.00 98.44 331 VAL A CA 1
ATOM 2706 C C . VAL A 1 331 ? 2.307 16.469 13.846 1.00 98.44 331 VAL A C 1
ATOM 2708 O O . VAL A 1 331 ? 2.058 17.559 14.351 1.00 98.44 331 VAL A O 1
ATOM 2711 N N . ILE A 1 332 ? 1.798 15.332 14.321 1.00 98.62 332 ILE A N 1
ATOM 2712 C CA . ILE A 1 332 ? 0.890 15.293 15.476 1.00 98.62 332 ILE A CA 1
ATOM 2713 C C . ILE A 1 332 ? 1.574 15.852 16.718 1.00 98.62 332 ILE A C 1
ATOM 2715 O O . ILE A 1 332 ? 1.015 16.714 17.382 1.00 98.62 332 ILE A O 1
ATOM 2719 N N . LYS A 1 333 ? 2.807 15.430 17.016 1.00 98.25 333 LYS A N 1
ATOM 2720 C CA . LYS A 1 333 ? 3.536 15.950 18.180 1.00 98.25 333 LYS A CA 1
ATOM 2721 C C . LYS A 1 333 ? 3.744 17.464 18.117 1.00 98.25 333 LYS A C 1
ATOM 2723 O O . LYS A 1 333 ? 3.555 18.149 19.116 1.00 98.25 333 LYS A O 1
ATOM 2728 N N . ASN A 1 334 ? 4.183 17.967 16.964 1.00 98.19 334 ASN A N 1
ATOM 2729 C CA . ASN A 1 334 ? 4.734 19.318 16.859 1.00 98.19 334 ASN A CA 1
ATOM 2730 C C . ASN A 1 334 ? 3.719 20.372 16.404 1.00 98.19 334 ASN A C 1
ATOM 2732 O O . ASN A 1 334 ? 3.933 21.554 16.659 1.00 98.19 334 ASN A O 1
ATOM 2736 N N . LYS A 1 335 ? 2.673 19.972 15.672 1.00 98.25 335 LYS A N 1
ATOM 2737 C CA . LYS A 1 335 ? 1.719 20.893 15.035 1.00 98.25 335 LYS A CA 1
ATOM 2738 C C . LYS A 1 335 ? 0.273 20.646 15.452 1.00 98.25 335 LYS A C 1
ATOM 2740 O O . LYS A 1 335 ? -0.454 21.620 15.583 1.00 98.25 335 LYS A O 1
ATOM 2745 N N . HIS A 1 336 ? -0.113 19.383 15.653 1.00 98.19 336 HIS A N 1
ATOM 2746 C CA . HIS A 1 336 ? -1.507 18.998 15.907 1.00 98.19 336 HIS A CA 1
ATOM 2747 C C . HIS A 1 336 ? -1.692 18.071 17.124 1.00 98.19 336 HIS A C 1
ATOM 2749 O O . HIS A 1 336 ? -2.257 16.978 16.983 1.00 98.19 336 HIS A O 1
ATOM 2755 N N . PRO A 1 337 ? -1.198 18.437 18.325 1.00 98.00 337 PRO A N 1
ATOM 2756 C CA . PRO A 1 337 ? -1.343 17.594 19.511 1.00 98.00 337 PRO A CA 1
ATOM 2757 C C . PRO A 1 337 ? -2.812 17.387 19.914 1.00 98.00 337 PRO A C 1
ATOM 2759 O O . PRO A 1 337 ? -3.129 16.361 20.513 1.00 98.00 337 PRO A O 1
ATOM 2762 N N . GLU A 1 338 ? -3.708 18.306 19.544 1.00 97.88 338 GLU A N 1
ATOM 2763 C CA . GLU A 1 338 ? -5.152 18.232 19.777 1.00 97.88 338 GLU A CA 1
ATOM 2764 C C . GLU A 1 338 ? -5.811 17.009 19.125 1.00 97.88 338 GLU A C 1
ATOM 2766 O O . GLU A 1 338 ? -6.825 16.516 19.615 1.00 97.88 338 GLU A O 1
ATOM 2771 N N . PHE A 1 339 ? -5.225 16.454 18.058 1.00 98.38 339 PHE A N 1
ATOM 2772 C CA . PHE A 1 339 ? -5.805 15.295 17.376 1.00 98.38 339 PHE A CA 1
ATOM 2773 C C . PHE A 1 339 ? -5.780 14.015 18.210 1.00 98.38 339 PHE A C 1
ATOM 2775 O O . PHE A 1 339 ? -6.558 13.104 17.927 1.00 98.38 339 PHE A O 1
ATOM 2782 N N . LYS A 1 340 ? -4.952 13.948 19.263 1.00 98.06 340 LYS A N 1
ATOM 2783 C CA . LYS A 1 340 ? -4.884 12.800 20.189 1.00 98.06 340 LYS A CA 1
ATOM 2784 C C . LYS A 1 340 ? -6.223 12.496 20.869 1.00 98.06 340 LYS A C 1
ATOM 2786 O O . LYS A 1 340 ? -6.439 11.363 21.292 1.00 98.06 340 LYS A O 1
ATOM 2791 N N . GLU A 1 341 ? -7.110 13.486 20.947 1.00 97.12 341 GLU A N 1
ATOM 2792 C CA . GLU A 1 341 ? -8.415 13.395 21.608 1.00 97.12 341 GLU A CA 1
ATOM 2793 C C . GLU A 1 341 ? -9.592 13.655 20.649 1.00 97.12 341 GLU A C 1
ATOM 2795 O O . GLU A 1 341 ? -10.740 13.679 21.080 1.00 97.12 341 GLU A O 1
ATOM 2800 N N . ALA A 1 342 ? -9.330 13.836 19.349 1.00 96.06 342 ALA A N 1
ATOM 2801 C CA . ALA A 1 342 ? -10.307 14.402 18.415 1.00 96.06 342 ALA A CA 1
ATOM 2802 C C . ALA A 1 342 ? -11.234 13.390 17.719 1.00 96.06 342 ALA A C 1
ATOM 2804 O O . ALA A 1 342 ? -12.206 13.816 17.105 1.00 96.06 342 ALA A O 1
ATOM 2805 N N . ILE A 1 343 ? -10.933 12.086 17.761 1.00 96.75 343 ILE A N 1
ATOM 2806 C CA . ILE A 1 343 ? -11.746 11.050 17.098 1.00 96.75 343 ILE A CA 1
ATOM 2807 C C . ILE A 1 343 ? -12.555 10.303 18.152 1.00 96.75 343 ILE A C 1
ATOM 2809 O O . ILE A 1 343 ? -12.026 9.429 18.840 1.00 96.75 343 ILE A O 1
ATOM 2813 N N . ILE A 1 344 ? -13.829 10.659 18.284 1.00 94.94 344 ILE A N 1
ATOM 2814 C CA . ILE A 1 344 ? -14.723 10.154 19.331 1.00 94.94 344 ILE A CA 1
ATOM 2815 C C . ILE A 1 344 ? -15.871 9.360 18.710 1.00 94.94 344 ILE A C 1
ATOM 2817 O O . ILE A 1 344 ? -16.157 8.250 19.162 1.00 94.94 344 ILE A O 1
ATOM 2821 N N . ASP A 1 345 ? -16.493 9.901 17.661 1.00 93.75 345 ASP A N 1
ATOM 2822 C CA . ASP A 1 345 ? -17.715 9.338 17.074 1.00 93.75 345 ASP A CA 1
ATOM 2823 C C . ASP A 1 345 ? -17.431 8.347 15.936 1.00 93.75 345 ASP A C 1
ATOM 2825 O O . ASP A 1 345 ? -18.346 7.681 15.450 1.00 93.75 345 ASP A O 1
ATOM 2829 N N . PHE A 1 346 ? -16.165 8.228 15.515 1.00 90.69 346 PHE A N 1
ATOM 2830 C CA . PHE A 1 346 ? -15.738 7.413 14.370 1.00 90.69 346 PHE A CA 1
ATOM 2831 C C . PHE A 1 346 ? -16.488 7.785 13.079 1.00 90.69 346 PHE A C 1
ATOM 2833 O O . PHE A 1 346 ? -16.800 6.941 12.237 1.00 90.69 346 PHE A O 1
ATOM 2840 N N . SER A 1 347 ? -16.792 9.071 12.923 1.00 95.12 347 SER A N 1
ATOM 2841 C CA . SER A 1 347 ? -17.553 9.597 11.798 1.00 95.12 347 SER A CA 1
ATOM 2842 C C . SER A 1 347 ? -16.676 9.8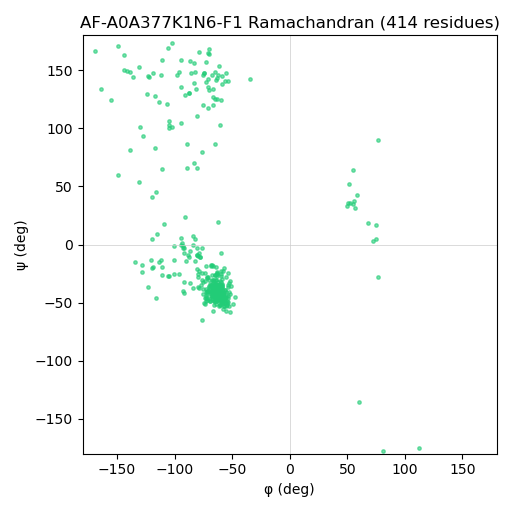49 10.569 1.00 95.12 347 SER A C 1
ATOM 2844 O O . SER A 1 347 ? -15.479 10.136 10.656 1.00 95.12 347 SER A O 1
ATOM 2846 N N . SER A 1 348 ? -17.304 9.848 9.390 1.00 92.56 348 SER A N 1
ATOM 2847 C CA . SER A 1 348 ? -16.637 10.259 8.151 1.00 92.56 348 SER A CA 1
ATOM 2848 C C . SER A 1 348 ? -16.123 11.701 8.219 1.00 92.56 348 SER A C 1
ATOM 2850 O O . SER A 1 348 ? -15.100 12.023 7.623 1.00 92.56 348 SER A O 1
ATOM 2852 N N . SER A 1 349 ? -16.822 12.581 8.943 1.00 95.19 349 SER A N 1
ATOM 2853 C CA . SER A 1 349 ? -16.453 13.993 9.077 1.00 95.19 349 SER A CA 1
ATOM 2854 C C . SER A 1 349 ? -15.156 14.175 9.866 1.00 95.19 349 SER A C 1
ATOM 2856 O O . SER A 1 349 ? -14.272 14.899 9.408 1.00 95.19 349 SER A O 1
ATOM 2858 N N . GLU A 1 350 ? -15.013 13.488 11.006 1.00 96.62 350 GLU A N 1
ATOM 2859 C CA . GLU A 1 350 ? -13.764 13.473 11.784 1.00 96.62 350 GLU A CA 1
ATOM 2860 C C . GLU A 1 350 ? -12.615 12.902 10.948 1.00 96.62 350 GLU A C 1
ATOM 2862 O O . GLU A 1 350 ? -11.544 13.509 10.868 1.00 96.62 350 GLU A O 1
ATOM 2867 N N . TYR A 1 351 ? -12.863 11.779 10.258 1.00 95.62 351 TYR A N 1
ATOM 2868 C CA . TYR A 1 351 ? -11.873 11.152 9.388 1.00 95.62 351 TYR A CA 1
ATOM 2869 C C . TYR A 1 351 ? -11.383 12.123 8.306 1.00 95.62 351 TYR A C 1
ATOM 2871 O O . TYR A 1 351 ? -10.177 12.347 8.190 1.00 95.62 351 TYR A O 1
ATOM 2879 N N . TYR A 1 352 ? -12.281 12.746 7.533 1.00 95.50 352 TYR A N 1
ATOM 2880 C CA . TYR A 1 352 ? -11.886 13.645 6.442 1.00 95.50 352 TYR A CA 1
ATOM 2881 C C . TYR A 1 352 ? -11.189 14.912 6.938 1.00 95.50 352 TYR A C 1
ATOM 2883 O O . TYR A 1 352 ? -10.230 15.360 6.308 1.00 95.50 352 TYR A O 1
ATOM 2891 N N . LEU A 1 353 ? -11.624 15.477 8.067 1.00 97.31 353 LEU A N 1
ATOM 2892 C CA . LEU A 1 353 ? -10.991 16.657 8.654 1.00 97.31 353 LEU A CA 1
ATOM 2893 C C . LEU A 1 353 ? -9.532 16.374 9.038 1.00 97.31 353 LEU A C 1
ATOM 2895 O O . LEU A 1 353 ? -8.621 17.104 8.631 1.00 97.31 353 LEU A O 1
ATOM 2899 N N . ILE A 1 354 ? -9.310 15.307 9.804 1.00 98.12 354 ILE A N 1
ATOM 2900 C CA . ILE A 1 354 ? -7.990 14.976 10.346 1.00 98.12 354 ILE A CA 1
ATOM 2901 C C . ILE A 1 354 ? -7.077 14.456 9.235 1.00 98.12 354 ILE A C 1
ATOM 2903 O O . ILE A 1 354 ? -5.952 14.938 9.101 1.00 98.12 354 ILE A O 1
ATOM 2907 N N . SER A 1 355 ? -7.565 13.549 8.380 1.00 97.69 355 SER A N 1
ATOM 2908 C CA . SER A 1 355 ? -6.778 13.012 7.259 1.00 97.69 355 SER A CA 1
ATOM 2909 C C . SER A 1 355 ? -6.304 14.099 6.301 1.00 97.69 355 SER A C 1
ATOM 2911 O O . SER A 1 355 ? -5.129 14.122 5.928 1.00 97.69 355 SER A O 1
ATOM 2913 N N . THR A 1 356 ? -7.178 15.043 5.948 1.00 98.00 356 THR A N 1
ATOM 2914 C CA . THR A 1 356 ? -6.829 16.159 5.064 1.00 98.00 356 THR A CA 1
ATOM 2915 C C . THR A 1 356 ? -5.786 17.067 5.706 1.00 98.00 356 THR A C 1
ATOM 2917 O O . THR A 1 356 ? -4.811 17.447 5.055 1.00 98.00 356 THR A O 1
ATOM 2920 N N . THR A 1 357 ? -5.956 17.396 6.988 1.00 98.50 357 THR A N 1
ATOM 2921 C CA . THR A 1 357 ? -5.035 18.288 7.708 1.00 98.50 357 THR A CA 1
ATOM 2922 C C . THR A 1 357 ? -3.646 17.665 7.854 1.00 98.50 357 THR A C 1
ATOM 2924 O O . THR A 1 357 ? -2.633 18.317 7.581 1.00 98.50 357 THR A O 1
ATOM 2927 N N . LEU A 1 358 ? -3.584 16.382 8.217 1.00 98.38 358 LEU A N 1
ATOM 2928 C CA . LEU A 1 358 ? -2.327 15.654 8.352 1.00 98.38 358 LEU A CA 1
ATOM 2929 C C . LEU A 1 358 ? -1.623 15.449 7.005 1.00 98.38 358 LEU A C 1
ATOM 2931 O O . LEU A 1 358 ? -0.421 15.693 6.922 1.00 98.38 358 LEU A O 1
ATOM 2935 N N . SER A 1 359 ? -2.354 15.077 5.948 1.00 97.06 359 SER A N 1
ATOM 2936 C CA . SER A 1 359 ? -1.770 14.865 4.611 1.00 97.06 359 SER A CA 1
ATOM 2937 C C . SER A 1 359 ? -1.152 16.151 4.060 1.00 97.06 359 SER A C 1
ATOM 2939 O O . SER A 1 359 ? 0.001 16.154 3.634 1.00 97.06 359 SER A O 1
ATOM 2941 N N . ARG A 1 360 ? -1.857 17.285 4.184 1.00 96.56 360 ARG A N 1
ATOM 2942 C CA . ARG A 1 360 ? -1.327 18.604 3.794 1.00 96.56 360 ARG A CA 1
ATOM 2943 C C . ARG A 1 360 ? -0.095 19.009 4.598 1.00 96.56 360 ARG A C 1
ATOM 2945 O O . ARG A 1 360 ? 0.804 19.642 4.058 1.00 96.56 360 ARG A O 1
ATOM 2952 N N . SER A 1 361 ? -0.033 18.634 5.875 1.00 97.38 361 SER A N 1
ATOM 2953 C CA . SER A 1 361 ? 1.107 18.945 6.749 1.00 97.38 361 SER A CA 1
ATOM 2954 C C . SER A 1 361 ? 2.396 18.210 6.377 1.00 97.38 361 SER A C 1
ATOM 2956 O O . SER A 1 361 ? 3.467 18.641 6.812 1.00 97.38 361 SER A O 1
ATOM 2958 N N . ILE A 1 362 ? 2.287 17.125 5.604 1.00 95.69 362 ILE A N 1
ATOM 2959 C CA . ILE A 1 362 ? 3.406 16.392 4.996 1.00 95.69 362 ILE A CA 1
ATOM 2960 C C . ILE A 1 362 ? 3.469 16.590 3.471 1.00 95.69 362 ILE A C 1
ATOM 2962 O O . ILE A 1 362 ? 4.089 15.785 2.786 1.00 95.69 362 ILE A O 1
ATOM 2966 N N . GLU A 1 363 ? 2.799 17.625 2.946 1.00 95.06 363 GLU A N 1
ATOM 2967 C CA . GLU A 1 363 ? 2.792 17.996 1.521 1.00 95.06 363 GLU A CA 1
ATOM 2968 C C . GLU A 1 363 ? 2.325 16.869 0.578 1.00 95.06 363 GLU A C 1
ATOM 2970 O O . GLU A 1 363 ? 2.740 16.780 -0.573 1.00 95.06 363 GLU A O 1
ATOM 2975 N N . SER A 1 364 ? 1.418 16.011 1.055 1.00 94.31 364 SER A N 1
ATOM 2976 C CA . SER A 1 364 ? 0.870 14.889 0.289 1.00 94.31 364 SER A CA 1
ATOM 2977 C C . SER A 1 364 ? -0.617 15.100 -0.027 1.00 94.31 364 SER A C 1
ATOM 2979 O O . SER A 1 364 ? -1.340 15.651 0.815 1.00 94.31 364 SER A O 1
ATOM 2981 N N . PRO A 1 365 ? -1.111 14.647 -1.200 1.00 95.44 365 PRO A N 1
ATOM 2982 C CA . PRO A 1 365 ? -2.545 14.593 -1.465 1.00 95.44 365 PRO A CA 1
ATOM 2983 C C . PRO A 1 365 ? -3.283 13.818 -0.368 1.00 95.44 365 PRO A C 1
ATOM 2985 O O . PRO A 1 365 ? -2.789 12.810 0.142 1.00 95.44 365 PRO A O 1
ATOM 2988 N N . SER A 1 366 ? -4.463 14.302 0.007 1.00 94.50 366 SER A N 1
ATOM 2989 C CA . SER A 1 366 ? -5.300 13.665 1.023 1.00 94.50 366 SER A CA 1
ATOM 2990 C C . SER A 1 366 ? -6.066 12.463 0.471 1.00 94.50 366 SER A C 1
ATOM 2992 O O . SER A 1 366 ? -6.243 12.326 -0.741 1.00 94.50 366 SER A O 1
ATOM 2994 N N . THR A 1 367 ? -6.615 11.633 1.365 1.00 92.31 367 THR A N 1
ATOM 2995 C CA . THR A 1 367 ? -7.550 10.563 0.985 1.00 92.31 367 THR A CA 1
ATOM 2996 C C . THR A 1 367 ? -8.702 11.103 0.139 1.00 92.31 367 THR A C 1
ATOM 2998 O O . THR A 1 367 ? -9.071 10.498 -0.861 1.00 92.31 367 THR A O 1
ATOM 3001 N N . LEU A 1 368 ? -9.237 12.279 0.485 1.00 94.31 368 LEU A N 1
ATOM 3002 C CA . LEU A 1 368 ? -10.328 12.887 -0.271 1.00 94.31 368 LEU A CA 1
ATOM 3003 C C . LEU A 1 368 ? -9.891 13.301 -1.685 1.00 94.31 368 LEU A C 1
ATOM 3005 O O . LEU A 1 368 ? -10.662 13.134 -2.627 1.00 94.31 368 LEU A O 1
ATOM 3009 N N . ASP A 1 369 ? -8.660 13.792 -1.853 1.00 96.25 369 ASP A N 1
ATOM 3010 C CA . ASP A 1 369 ? -8.109 14.120 -3.175 1.00 96.25 369 ASP A CA 1
ATOM 3011 C C . ASP A 1 369 ? -7.983 12.860 -4.043 1.00 96.25 369 ASP A C 1
ATOM 3013 O O . ASP A 1 369 ? -8.370 12.875 -5.214 1.00 96.25 369 ASP A O 1
ATOM 3017 N N . VAL A 1 370 ? -7.512 11.751 -3.459 1.00 95.69 370 VAL A N 1
ATOM 3018 C CA . VAL A 1 370 ? -7.455 10.436 -4.119 1.00 95.69 370 VAL A CA 1
ATOM 3019 C C . VAL A 1 370 ? -8.857 9.969 -4.513 1.00 95.69 370 VAL A C 1
ATOM 3021 O O . VAL A 1 370 ? -9.082 9.675 -5.686 1.00 95.69 370 VAL A O 1
ATOM 3024 N N . CYS A 1 371 ? -9.822 9.965 -3.588 1.00 95.00 371 CYS A N 1
ATOM 3025 C CA . CYS A 1 371 ? -11.206 9.582 -3.884 1.00 95.00 371 CYS A CA 1
ATOM 3026 C C . CYS A 1 371 ? -11.790 10.423 -5.025 1.00 95.00 371 CYS A C 1
ATOM 3028 O O . CYS A 1 371 ? -12.378 9.876 -5.953 1.00 95.00 371 CYS A O 1
ATOM 3030 N N . ASN A 1 372 ? -11.583 11.743 -5.002 1.00 96.56 372 ASN A N 1
ATOM 3031 C CA . ASN A 1 372 ? -12.056 12.640 -6.056 1.00 96.56 372 ASN A CA 1
ATOM 3032 C C . ASN A 1 372 ? -11.407 12.326 -7.412 1.00 96.56 372 ASN A C 1
ATOM 3034 O O . ASN A 1 372 ? -12.094 12.337 -8.431 1.00 96.56 372 ASN A O 1
ATOM 3038 N N . LYS A 1 373 ? -10.106 12.004 -7.440 1.00 97.00 373 LYS A N 1
ATOM 3039 C CA . LYS A 1 373 ? -9.400 11.584 -8.661 1.00 97.00 373 LYS A CA 1
ATOM 3040 C C . LYS A 1 373 ? -9.997 10.295 -9.238 1.00 97.00 373 LYS A C 1
ATOM 3042 O O . LYS A 1 373 ? -10.242 10.238 -10.440 1.00 97.00 373 LYS A O 1
ATOM 3047 N N . ILE A 1 374 ? -10.279 9.301 -8.392 1.00 96.56 374 ILE A N 1
ATOM 3048 C CA . ILE A 1 374 ? -10.912 8.038 -8.804 1.00 96.56 374 ILE A CA 1
ATOM 3049 C C . ILE A 1 374 ? -12.358 8.261 -9.273 1.00 96.56 374 ILE A C 1
ATOM 3051 O O . ILE A 1 374 ? -12.749 7.728 -10.309 1.00 96.56 374 ILE A O 1
ATOM 3055 N N . CYS A 1 375 ? -13.148 9.076 -8.569 1.00 97.00 375 CYS A N 1
ATOM 3056 C CA . CYS A 1 375 ? -14.503 9.434 -9.001 1.00 97.00 375 CYS A CA 1
ATOM 3057 C C . CYS A 1 375 ? -14.492 10.149 -10.357 1.00 97.00 375 CYS A C 1
ATOM 3059 O O . CYS A 1 375 ? -15.285 9.813 -11.230 1.00 97.00 375 CYS A O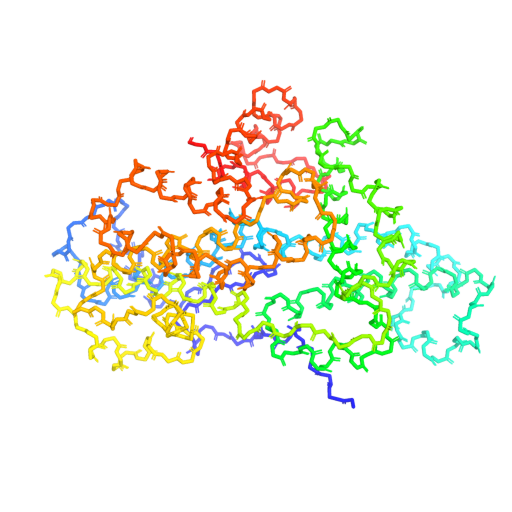 1
ATOM 3061 N N . ASN A 1 376 ? -13.535 11.051 -10.586 1.00 97.12 376 ASN A N 1
ATOM 3062 C CA . ASN A 1 376 ? -13.368 11.689 -11.888 1.00 97.12 376 ASN A CA 1
ATOM 3063 C C . ASN A 1 376 ? -13.067 10.663 -12.994 1.00 97.12 376 ASN A C 1
ATOM 3065 O O . ASN A 1 376 ? -13.579 10.808 -14.101 1.00 97.12 376 ASN A O 1
ATOM 3069 N N . TRP A 1 377 ? -12.274 9.620 -12.717 1.00 97.31 377 TRP A N 1
ATOM 3070 C CA . TRP A 1 377 ? -12.065 8.534 -13.681 1.00 97.31 377 TRP A CA 1
ATOM 3071 C C . TRP A 1 377 ? -13.355 7.771 -13.988 1.00 97.31 377 TRP A C 1
ATOM 3073 O O . TRP A 1 377 ? -13.642 7.497 -15.148 1.00 97.31 377 TRP A O 1
ATOM 3083 N N . LEU A 1 378 ? -14.156 7.473 -12.963 1.00 96.69 378 LEU A N 1
ATOM 3084 C CA . LEU A 1 378 ? -15.444 6.784 -13.105 1.00 96.69 378 LEU A CA 1
ATOM 3085 C C . LEU A 1 378 ? -16.473 7.576 -13.924 1.00 96.69 378 LEU A C 1
ATOM 3087 O O . LEU A 1 378 ? -17.382 6.976 -14.490 1.00 96.69 378 LEU A O 1
ATOM 3091 N N . GLU A 1 379 ? -16.351 8.899 -13.971 1.00 96.75 379 GLU A N 1
ATOM 3092 C CA . GLU A 1 379 ? -17.264 9.775 -14.708 1.00 96.75 379 GLU A CA 1
ATOM 3093 C C . GLU A 1 379 ? -16.804 10.046 -16.145 1.00 96.75 379 GLU A C 1
ATOM 3095 O O . GLU A 1 379 ? -17.643 10.209 -17.029 1.00 96.75 379 GLU A O 1
ATOM 3100 N N . ASN A 1 380 ? -15.489 10.090 -16.384 1.00 97.38 380 ASN A N 1
ATOM 3101 C CA . ASN A 1 380 ? -14.935 10.647 -17.621 1.00 97.38 380 ASN A CA 1
ATOM 3102 C C . ASN A 1 380 ? -14.127 9.654 -18.468 1.00 97.38 380 ASN A C 1
ATOM 3104 O O . ASN A 1 380 ? -13.951 9.899 -19.660 1.00 97.38 380 ASN A O 1
ATOM 3108 N N . GLU A 1 381 ? -13.651 8.540 -17.903 1.00 98.00 381 GLU A N 1
ATOM 3109 C CA . GLU A 1 381 ? -12.760 7.611 -18.607 1.00 98.00 381 GLU A CA 1
ATOM 3110 C C . GLU A 1 381 ? -13.517 6.345 -19.030 1.00 98.00 381 GLU A C 1
ATOM 3112 O O . GLU A 1 381 ? -13.837 5.472 -18.219 1.00 98.00 381 GLU A O 1
ATOM 3117 N N . GLU A 1 382 ? -13.799 6.221 -20.331 1.00 97.38 382 GLU A N 1
ATOM 3118 C CA . GLU A 1 382 ? -14.621 5.136 -20.894 1.00 97.38 382 GLU A CA 1
ATOM 3119 C C . GLU A 1 382 ? -14.093 3.736 -20.543 1.00 97.38 382 GLU A C 1
ATOM 3121 O O . GLU A 1 382 ? -14.866 2.837 -20.206 1.00 97.38 382 GLU A O 1
ATOM 3126 N N . SER A 1 383 ? -12.774 3.557 -20.556 1.00 97.44 383 SER A N 1
ATOM 3127 C CA . SER A 1 383 ? -12.112 2.295 -20.215 1.00 97.44 383 SER A CA 1
ATOM 3128 C C . SER A 1 383 ? -12.288 1.896 -18.746 1.00 97.44 383 SER A C 1
ATOM 3130 O O . SER A 1 383 ? -12.372 0.706 -18.436 1.00 97.44 383 SER A O 1
ATOM 3132 N N . ILE A 1 384 ? -12.371 2.872 -17.838 1.00 98.06 384 ILE A N 1
ATOM 3133 C CA . ILE A 1 384 ? -12.635 2.657 -16.411 1.00 98.06 384 ILE A CA 1
ATOM 3134 C C . ILE A 1 384 ? -14.113 2.330 -16.203 1.00 98.06 384 ILE A C 1
ATOM 3136 O O . ILE A 1 384 ? -14.441 1.395 -15.472 1.00 98.06 384 ILE A O 1
ATOM 3140 N N . ILE A 1 385 ? -15.011 3.040 -16.889 1.00 97.94 385 ILE A N 1
ATOM 3141 C CA . ILE A 1 385 ? -16.449 2.740 -16.883 1.00 97.94 385 ILE A CA 1
ATOM 3142 C C . ILE A 1 385 ? -16.696 1.309 -17.373 1.00 97.94 385 ILE A C 1
ATOM 3144 O O . ILE A 1 385 ? -17.481 0.574 -16.773 1.00 97.94 385 ILE A O 1
ATOM 3148 N N . GLU A 1 386 ? -16.021 0.891 -18.445 1.00 97.75 386 GLU A N 1
ATOM 3149 C CA . GLU A 1 386 ? -16.089 -0.478 -18.954 1.00 97.75 386 GLU A CA 1
ATOM 3150 C C . GLU A 1 386 ? -15.554 -1.489 -17.934 1.00 97.75 386 GLU A C 1
ATOM 3152 O O . GLU A 1 386 ? -16.237 -2.468 -17.635 1.00 97.75 386 GLU A O 1
ATOM 3157 N N . LEU A 1 387 ? -14.393 -1.221 -17.330 1.00 98.06 387 LEU A N 1
ATOM 3158 C CA . LEU A 1 387 ? -13.822 -2.076 -16.290 1.00 98.06 387 LEU A CA 1
ATOM 3159 C C . LEU A 1 387 ? -14.783 -2.275 -15.105 1.00 98.06 387 LEU A C 1
ATOM 3161 O O . LEU A 1 387 ? -14.898 -3.377 -14.571 1.00 98.06 387 LEU A O 1
ATOM 3165 N N . MET A 1 388 ? -15.512 -1.232 -14.703 1.00 98.00 388 MET A N 1
ATOM 3166 C CA . MET A 1 388 ? -16.494 -1.346 -13.624 1.00 98.00 388 MET A CA 1
ATOM 3167 C C . MET A 1 388 ? -17.767 -2.094 -14.035 1.00 98.00 388 MET A C 1
ATOM 3169 O O . MET A 1 388 ? -18.415 -2.686 -13.174 1.00 98.00 388 MET A O 1
ATOM 3173 N N . LYS A 1 389 ? -18.124 -2.133 -15.325 1.00 98.00 389 LYS A N 1
ATOM 3174 C CA . LYS A 1 389 ? -19.191 -3.023 -15.822 1.00 98.00 389 LYS A CA 1
ATOM 3175 C C . LYS A 1 389 ? -18.756 -4.488 -15.776 1.00 98.00 389 LYS A C 1
ATOM 3177 O O . LYS A 1 389 ? -19.562 -5.339 -15.406 1.00 98.00 389 LYS A O 1
ATOM 3182 N N . GLU A 1 390 ? -17.499 -4.775 -16.117 1.00 97.69 390 GLU A N 1
ATOM 3183 C CA . GLU A 1 390 ? -16.915 -6.118 -15.969 1.00 97.69 390 GLU A CA 1
ATOM 3184 C C . GLU A 1 390 ? -16.969 -6.575 -14.502 1.00 97.69 390 GLU A C 1
ATOM 3186 O O . GLU A 1 390 ? -17.360 -7.706 -14.217 1.00 97.69 390 GLU A O 1
ATOM 3191 N N . GLU A 1 391 ? -16.669 -5.673 -13.558 1.00 96.69 391 GLU A N 1
ATOM 3192 C CA . GLU A 1 391 ? -16.759 -5.950 -12.119 1.00 96.69 391 GLU A CA 1
ATOM 3193 C C . GLU A 1 391 ? -18.173 -6.274 -11.652 1.00 96.69 391 GLU A C 1
ATOM 3195 O O . GLU A 1 391 ? -18.369 -7.277 -10.968 1.00 96.69 391 GLU A O 1
ATOM 3200 N N . GLN A 1 392 ? -19.156 -5.471 -12.059 1.00 96.88 392 GLN A N 1
ATOM 3201 C CA . GLN A 1 392 ? -20.555 -5.661 -11.673 1.00 96.88 392 GLN A CA 1
ATOM 3202 C C . GLN A 1 392 ? -21.132 -6.984 -12.185 1.00 96.88 392 GLN A C 1
ATOM 3204 O O . GLN A 1 392 ? -21.894 -7.637 -11.473 1.00 96.88 392 GLN A O 1
ATOM 3209 N N . ASN A 1 393 ? -20.766 -7.381 -13.405 1.00 96.56 393 ASN A N 1
ATOM 3210 C CA . ASN A 1 393 ? -21.256 -8.610 -14.031 1.00 96.56 393 ASN A CA 1
ATOM 3211 C C . ASN A 1 393 ? -20.399 -9.839 -13.699 1.00 96.56 393 ASN A C 1
ATOM 3213 O O . ASN A 1 393 ? -20.787 -10.956 -14.039 1.00 96.56 393 ASN A O 1
ATOM 3217 N N . PHE A 1 394 ? -19.245 -9.639 -13.054 1.00 95.50 394 PHE A N 1
ATOM 3218 C CA . PHE A 1 394 ? -18.213 -10.657 -12.857 1.00 95.50 394 PHE A CA 1
ATOM 3219 C C . PHE A 1 394 ? -17.790 -11.342 -14.174 1.00 95.50 394 PHE A C 1
ATOM 3221 O O . PHE A 1 394 ? -17.486 -12.533 -14.212 1.00 95.50 394 PHE A O 1
ATOM 3228 N N . ASP A 1 395 ? -17.765 -10.568 -15.259 1.00 96.94 395 ASP A N 1
ATOM 3229 C CA . ASP A 1 395 ? -17.437 -11.018 -16.612 1.00 96.94 395 ASP A CA 1
ATOM 3230 C C . ASP A 1 395 ? -16.333 -10.122 -17.171 1.00 96.94 395 ASP A C 1
ATOM 3232 O O . ASP A 1 395 ? -16.580 -9.025 -17.673 1.00 96.94 395 ASP A O 1
ATOM 3236 N N . TYR A 1 396 ? -15.091 -10.563 -16.985 1.00 96.69 396 TYR A N 1
ATOM 3237 C CA . TYR A 1 396 ? -13.900 -9.798 -17.335 1.00 96.69 396 TYR A CA 1
ATOM 3238 C C . TYR A 1 396 ? -13.342 -10.225 -18.682 1.00 96.69 396 TYR A C 1
ATOM 3240 O O . TYR A 1 396 ? -13.299 -11.414 -19.013 1.00 96.69 396 TYR A O 1
ATOM 3248 N N . LYS A 1 397 ? -12.788 -9.258 -19.418 1.00 94.88 397 LYS A N 1
ATOM 3249 C CA . LYS A 1 397 ? -12.045 -9.561 -20.644 1.00 94.88 397 LYS A CA 1
ATOM 3250 C C . LYS A 1 397 ? -10.861 -10.494 -20.342 1.00 94.88 397 LYS A C 1
ATOM 3252 O O . LYS A 1 397 ? -10.206 -10.340 -19.309 1.00 94.88 397 LYS A O 1
ATOM 3257 N N . PRO A 1 398 ? -10.523 -11.417 -21.263 1.00 93.06 398 PRO A N 1
ATOM 3258 C CA . PRO A 1 398 ? -9.434 -12.372 -21.051 1.00 93.06 398 PRO A CA 1
ATOM 3259 C C . PRO A 1 398 ? -8.054 -11.701 -21.008 1.00 93.06 398 PRO A C 1
ATOM 3261 O O . PRO A 1 398 ? -7.120 -12.217 -20.394 1.00 93.06 398 PRO A O 1
ATOM 3264 N N . GLU A 1 399 ? -7.900 -10.545 -21.657 1.00 90.81 399 GLU A N 1
ATOM 3265 C CA . GLU A 1 399 ? -6.645 -9.804 -21.654 1.00 90.81 399 GLU A CA 1
ATOM 3266 C C . GLU A 1 399 ? -6.330 -9.268 -20.255 1.00 90.81 399 GLU A C 1
ATOM 3268 O O . GLU A 1 399 ? -7.085 -8.468 -19.705 1.00 90.81 399 GLU A O 1
ATOM 3273 N N . ASN A 1 400 ? -5.187 -9.681 -19.693 1.00 90.62 400 ASN A N 1
ATOM 3274 C CA . ASN A 1 400 ? -4.732 -9.246 -18.370 1.00 90.62 400 ASN A CA 1
ATOM 3275 C C . ASN A 1 400 ? -5.819 -9.381 -17.286 1.00 90.62 400 ASN A C 1
ATOM 3277 O O . ASN A 1 400 ? -5.865 -8.587 -16.346 1.00 90.62 400 ASN A O 1
ATOM 3281 N N . GLN A 1 401 ? -6.680 -10.399 -17.404 1.00 93.12 401 GLN A N 1
ATOM 3282 C CA . GLN A 1 401 ? -7.866 -10.590 -16.565 1.00 93.12 401 GLN A CA 1
ATOM 3283 C C . GLN A 1 401 ? -7.600 -10.441 -15.052 1.00 93.12 401 GLN A C 1
ATOM 3285 O O . GLN A 1 401 ? -8.362 -9.725 -14.400 1.00 93.12 401 GLN A O 1
ATOM 3290 N N . PRO A 1 402 ? -6.524 -11.015 -14.464 1.00 90.69 402 PRO A N 1
ATOM 3291 C CA . PRO A 1 402 ? -6.258 -10.837 -13.034 1.00 90.69 402 PRO A CA 1
ATOM 3292 C C . PRO A 1 402 ? -6.017 -9.373 -12.647 1.00 90.69 402 PRO A C 1
ATOM 3294 O O . PRO A 1 402 ? -6.420 -8.938 -11.576 1.00 90.69 402 PRO A O 1
ATOM 3297 N N . ILE A 1 403 ? -5.389 -8.599 -13.531 1.00 94.50 403 ILE A N 1
ATOM 3298 C CA . ILE A 1 403 ? -5.069 -7.185 -13.307 1.00 94.50 403 ILE A CA 1
ATOM 3299 C C . ILE A 1 403 ? -6.342 -6.348 -13.383 1.00 94.50 403 ILE A C 1
ATOM 3301 O O . ILE A 1 403 ? -6.548 -5.480 -12.542 1.00 94.50 403 ILE A O 1
ATOM 3305 N N . ARG A 1 404 ? -7.223 -6.655 -14.345 1.00 96.38 404 ARG A N 1
ATOM 3306 C CA . ARG A 1 404 ? -8.548 -6.030 -14.463 1.00 96.38 404 ARG A CA 1
ATOM 3307 C C . ARG A 1 404 ? -9.364 -6.254 -13.190 1.00 96.38 404 ARG A C 1
ATOM 3309 O O . ARG A 1 404 ? -9.849 -5.291 -12.604 1.00 96.38 404 ARG A O 1
ATOM 3316 N N . LEU A 1 405 ? -9.430 -7.498 -12.715 1.00 94.25 405 LEU A N 1
ATOM 3317 C CA . LEU A 1 405 ? -10.126 -7.841 -11.474 1.00 94.25 405 LEU A CA 1
ATOM 3318 C C . LEU A 1 405 ? -9.555 -7.087 -10.272 1.00 94.25 405 LEU A C 1
ATOM 3320 O O . LEU A 1 405 ? -10.305 -6.487 -9.511 1.00 94.25 405 LEU A O 1
ATOM 3324 N N . LEU A 1 406 ? -8.236 -7.097 -10.081 1.00 93.81 406 LEU A N 1
ATOM 3325 C CA . LEU A 1 406 ? -7.637 -6.433 -8.922 1.00 93.81 406 LEU A CA 1
ATOM 3326 C C . LEU A 1 406 ? -7.814 -4.911 -8.985 1.00 93.81 406 LEU A C 1
ATOM 3328 O O . LEU A 1 406 ? -8.118 -4.292 -7.968 1.00 93.81 406 LEU A O 1
ATOM 3332 N N . PHE A 1 407 ? -7.679 -4.308 -10.169 1.00 96.81 407 PHE A N 1
ATOM 3333 C CA . PHE A 1 407 ? -7.825 -2.865 -10.320 1.00 96.81 407 PHE A CA 1
ATOM 3334 C C . PHE A 1 407 ? -9.273 -2.396 -10.140 1.00 96.81 407 PHE A C 1
ATOM 3336 O O . PHE A 1 407 ? -9.503 -1.362 -9.517 1.00 96.81 407 PHE A O 1
ATOM 3343 N N . SER A 1 408 ? -10.261 -3.170 -10.597 1.00 96.88 408 SER A N 1
ATOM 3344 C CA . SER A 1 408 ? -11.669 -2.845 -10.348 1.00 96.88 408 SER A CA 1
ATOM 3345 C C . SER A 1 408 ? -12.020 -2.912 -8.856 1.00 96.88 408 SER A C 1
ATOM 3347 O O . SER A 1 408 ? -12.755 -2.055 -8.362 1.00 96.88 408 SER A O 1
ATOM 3349 N N . GLN A 1 409 ? -11.451 -3.870 -8.108 1.00 95.44 409 GLN A N 1
ATOM 3350 C CA . GLN A 1 409 ? -11.626 -3.942 -6.654 1.00 95.44 409 GLN A CA 1
ATOM 3351 C C . GLN A 1 409 ? -10.948 -2.770 -5.935 1.00 95.44 409 GLN A C 1
ATOM 3353 O O . GLN A 1 409 ? -11.562 -2.192 -5.039 1.00 95.44 409 GLN A O 1
ATOM 3358 N N . PHE A 1 410 ? -9.744 -2.370 -6.359 1.00 96.38 410 PHE A N 1
ATOM 3359 C CA . PHE A 1 410 ? -9.091 -1.159 -5.851 1.00 96.38 410 PHE A CA 1
ATOM 3360 C C . PHE A 1 410 ? -10.001 0.065 -6.039 1.00 96.38 410 PHE A C 1
ATOM 3362 O O . PHE A 1 410 ? -10.358 0.725 -5.068 1.00 96.38 410 PHE A O 1
ATOM 3369 N N . ILE A 1 411 ? -10.492 0.305 -7.262 1.00 96.94 411 ILE A N 1
ATOM 3370 C CA . ILE A 1 411 ? -11.401 1.424 -7.576 1.00 96.94 411 ILE A CA 1
ATOM 3371 C C . ILE A 1 411 ? -12.677 1.374 -6.726 1.00 96.94 411 ILE A C 1
ATOM 3373 O O . ILE A 1 411 ? -13.135 2.401 -6.222 1.00 96.94 411 ILE A O 1
ATOM 3377 N N . LYS A 1 412 ? -13.262 0.185 -6.549 1.00 95.31 412 LYS A N 1
ATOM 3378 C CA . LYS A 1 412 ? -14.474 -0.013 -5.747 1.00 95.31 412 LYS A CA 1
ATOM 3379 C C . LYS A 1 412 ? -14.279 0.349 -4.277 1.00 95.31 412 LYS A C 1
ATOM 3381 O O . LYS A 1 412 ? -15.230 0.836 -3.674 1.00 95.31 412 LYS A O 1
ATOM 3386 N N . ILE A 1 413 ? -13.097 0.098 -3.720 1.00 92.12 413 ILE A N 1
ATOM 3387 C CA . ILE A 1 413 ? -12.757 0.442 -2.334 1.00 92.12 413 ILE A CA 1
ATOM 3388 C C . ILE A 1 413 ? -12.390 1.924 -2.212 1.00 92.12 413 ILE A C 1
ATOM 3390 O O . ILE A 1 413 ? -12.733 2.553 -1.218 1.00 92.12 413 ILE A O 1
ATOM 3394 N N . SER A 1 414 ? -11.715 2.491 -3.214 1.00 90.56 414 SER A N 1
ATOM 3395 C CA . SER A 1 414 ? -11.220 3.872 -3.172 1.00 90.56 414 SER A CA 1
ATOM 3396 C C . SER A 1 414 ? -12.259 4.936 -3.536 1.00 90.56 414 SER A C 1
ATOM 3398 O O . SER A 1 414 ? -12.008 6.121 -3.311 1.00 90.56 414 SER A O 1
ATOM 3400 N N . LYS A 1 415 ? -13.401 4.567 -4.128 1.00 85.31 415 LYS A N 1
ATOM 3401 C CA . LYS A 1 415 ? -14.477 5.525 -4.421 1.00 85.31 415 LYS A CA 1
ATOM 3402 C C . LYS A 1 415 ? -15.237 5.915 -3.146 1.00 85.31 415 LYS A C 1
ATOM 3404 O O . LYS A 1 415 ? -15.373 5.110 -2.230 1.00 85.31 415 LYS A O 1
ATOM 3409 N N . LYS A 1 416 ? -15.719 7.158 -3.123 1.00 69.12 416 LYS A N 1
ATOM 3410 C CA . LYS A 1 416 ? -16.439 7.761 -1.994 1.00 69.12 416 LYS A CA 1
ATOM 3411 C C . LYS A 1 416 ? -17.791 7.106 -1.711 1.00 69.12 416 LYS A C 1
ATOM 3413 O O . LYS A 1 416 ? -18.472 6.714 -2.688 1.00 69.12 416 LYS A O 1
#

Secondary structure (DSSP, 8-state):
-----TT------TTS-SEEEETTTTEEEE-HHHHHHHHTSPSS---GGGS-HHHHHHHHHHHHHHHHHHHHHHSHHHHHHHHHHHHHHHHHHHHHHHHHHHH-S-S-HHHHHHHH---SS--SHHHHHHHHHHHHHHHHHHHHHHHH-GGGHHHHHTSTT---HHHHHHHHHHHHHHHHHHHH-TT-SSS--GGGSHHHHHHHHHTT-TTSSTTPPPP--S--HHHHHHHHHHHHHHHHHHHHTTT---HHHHHHTT-SSGGGTHHHHHHHHHHT-PPPSSTTSHHHHHHHHHHHHHH---BTTTBPPS-TTTHHHHH-HHHHHHHHHHHHHHT-GGGGG--SS--HHHHHHHHHHHHHHTT---HHHHHHHHHHHHHH-HHHHHHHHHHHHT---STTHHHHHHHHHHHHHH--